Protein 9C7N (pdb70)

Structure (mmCIF, N/CA/C/O backbone):
data_9C7N
#
_entry.id   9C7N
#
_cell.length_a   66.859
_cell.length_b   83.524
_cell.length_c   88.398
_cell.angle_alpha   90.00
_cell.angle_beta   90.00
_cell.angle_gamma   90.00
#
_symmetry.space_group_name_H-M   'P 2 21 21'
#
loop_
_entity.id
_entity.type
_entity.pdbx_description
1 polymer 'Transcription factor GLABRA 3'
2 water water
#
loop_
_atom_site.group_PDB
_atom_site.id
_atom_site.type_symbol
_atom_site.label_atom_id
_atom_site.label_alt_id
_atom_site.label_comp_id
_atom_site.label_asym_id
_atom_site.label_entity_id
_atom_site.label_seq_id
_atom_site.pdbx_PDB_ins_code
_atom_site.Cartn_x
_atom_site.Cartn_y
_atom_site.Cartn_z
_atom_site.occupancy
_atom_site.B_iso_or_equiv
_atom_site.auth_seq_id
_atom_site.auth_comp_id
_atom_site.auth_asym_id
_atom_site.auth_atom_id
_atom_site.pdbx_PDB_model_num
ATOM 1 N N . ASP A 1 6 ? -12.597 -16.240 4.126 1.00 161.53 6 ASP A N 1
ATOM 2 C CA . ASP A 1 6 ? -12.696 -17.278 3.107 1.00 156.41 6 ASP A CA 1
ATOM 3 C C . ASP A 1 6 ? -13.529 -18.458 3.598 1.00 145.66 6 ASP A C 1
ATOM 4 O O . ASP A 1 6 ? -14.516 -18.836 2.967 1.00 142.92 6 ASP A O 1
ATOM 9 N N . ASN A 1 7 ? -13.130 -19.036 4.731 1.00 134.92 7 ASN A N 1
ATOM 10 C CA . ASN A 1 7 ? -13.861 -20.158 5.323 1.00 117.72 7 ASN A CA 1
ATOM 11 C C . ASN A 1 7 ? -14.857 -19.628 6.356 1.00 107.92 7 ASN A C 1
ATOM 12 O O . ASN A 1 7 ? -14.759 -19.860 7.562 1.00 104.44 7 ASN A O 1
ATOM 17 N N . LEU A 1 8 ? -15.836 -18.889 5.838 1.00 93.31 8 LEU A N 1
ATOM 18 C CA . LEU A 1 8 ? -16.928 -18.335 6.627 1.00 71.33 8 LEU A CA 1
ATOM 19 C C . LEU A 1 8 ? -18.176 -18.367 5.758 1.00 76.12 8 LEU A C 1
ATOM 20 O O . LEU A 1 8 ? -18.117 -18.006 4.580 1.00 90.91 8 LEU A O 1
ATOM 25 N N . ARG A 1 9 ? -19.281 -18.849 6.314 1.00 76.46 9 ARG A N 1
ATOM 26 C CA . ARG A 1 9 ? -20.503 -19.003 5.544 1.00 80.02 9 ARG A CA 1
ATOM 27 C C . ARG A 1 9 ? -21.545 -17.980 5.978 1.00 69.56 9 ARG A C 1
ATOM 28 O O . ARG A 1 9 ? -21.539 -17.486 7.110 1.00 70.79 9 ARG A O 1
ATOM 36 N N . ILE A 1 10 ? -22.446 -17.678 5.048 1.00 69.91 10 ILE A N 1
ATOM 37 C CA . ILE A 1 10 ? -23.540 -16.734 5.230 1.00 70.44 10 ILE A CA 1
ATOM 38 C C . ILE A 1 10 ? -24.791 -17.356 4.626 1.00 63.91 10 ILE A C 1
ATOM 39 O O . ILE A 1 10 ? -24.733 -18.007 3.579 1.00 68.72 10 ILE A O 1
ATOM 44 N N . GLY A 1 11 ? -25.924 -17.160 5.284 1.00 62.39 11 GLY A N 1
ATOM 45 C CA . GLY A 1 11 ? -27.178 -17.673 4.767 1.00 59.85 11 GLY A CA 1
ATOM 46 C C . GLY A 1 11 ? -28.285 -16.647 4.867 1.00 68.26 11 GLY A C 1
ATOM 47 O O . GLY A 1 11 ? -28.256 -15.740 5.700 1.00 69.21 11 GLY A O 1
ATOM 48 N N . SER A 1 12 ? -29.266 -16.805 3.984 1.00 65.44 12 SER A N 1
ATOM 49 C CA . SER A 1 12 ? -30.444 -15.958 3.890 1.00 60.16 12 SER A CA 1
ATOM 50 C C . SER A 1 12 ? -31.680 -16.838 3.783 1.00 61.37 12 SER A C 1
ATOM 51 O O . SER A 1 12 ? -31.671 -17.843 3.065 1.00 76.46 12 SER A O 1
ATOM 54 N N . PHE A 1 13 ? -32.743 -16.468 4.493 1.00 37.59 13 PHE A N 1
ATOM 55 C CA . PHE A 1 13 ? -34.000 -17.185 4.318 1.00 51.76 13 PHE A CA 1
ATOM 56 C C . PHE A 1 13 ? -35.122 -16.187 4.067 1.00 66.82 13 PHE A C 1
ATOM 57 O O . PHE A 1 13 ? -35.596 -16.060 2.935 1.00 95.80 13 PHE A O 1
ATOM 65 N N . GLY A 1 14 ? -35.549 -15.465 5.094 1.00 31.75 14 GLY A N 1
ATOM 66 C CA . GLY A 1 14 ? -36.587 -14.474 4.893 1.00 39.85 14 GLY A CA 1
ATOM 67 C C . GLY A 1 14 ? -35.942 -13.114 4.751 1.00 55.98 14 GLY A C 1
ATOM 68 O O . GLY A 1 14 ? -35.136 -12.891 3.842 1.00 64.08 14 GLY A O 1
ATOM 69 N N . ASN A 1 15 ? -36.299 -12.195 5.638 1.00 48.53 15 ASN A N 1
ATOM 70 C CA . ASN A 1 15 ? -35.675 -10.884 5.697 1.00 47.08 15 ASN A CA 1
ATOM 71 C C . ASN A 1 15 ? -34.429 -10.908 6.569 1.00 58.09 15 ASN A C 1
ATOM 72 O O . ASN A 1 15 ? -33.873 -9.849 6.878 1.00 58.90 15 ASN A O 1
ATOM 77 N N . GLU A 1 16 ? -33.983 -12.099 6.961 1.00 69.52 16 GLU A N 1
ATOM 78 C CA . GLU A 1 16 ? -32.917 -12.299 7.927 1.00 64.28 16 GLU A CA 1
ATOM 79 C C . GLU A 1 16 ? -31.680 -12.890 7.263 1.00 60.75 16 GLU A C 1
ATOM 80 O O . GLU A 1 16 ? -31.771 -13.632 6.280 1.00 70.43 16 GLU A O 1
ATOM 86 N N . VAL A 1 17 ? -30.521 -12.547 7.819 1.00 51.35 17 VAL A N 1
ATOM 87 C CA . VAL A 1 17 ? -29.227 -13.031 7.356 1.00 46.01 17 VAL A CA 1
ATOM 88 C C . VAL A 1 17 ? -28.493 -13.633 8.545 1.00 49.15 17 VAL A C 1
ATOM 89 O O . VAL A 1 17 ? -28.538 -13.088 9.654 1.00 60.16 17 VAL A O 1
ATOM 93 N N . VAL A 1 18 ? -27.821 -14.761 8.319 1.00 33.63 18 VAL A N 1
ATOM 94 C CA . VAL A 1 18 ? -27.072 -15.459 9.357 1.00 38.52 18 VAL A CA 1
ATOM 95 C C . VAL A 1 18 ? -25.614 -15.540 8.924 1.00 36.00 18 VAL A C 1
ATOM 96 O O . VAL A 1 18 ? -25.314 -15.965 7.802 1.00 47.19 18 VAL A O 1
ATOM 100 N N . ILE A 1 19 ? -24.715 -15.109 9.805 1.00 33.82 19 ILE A N 1
ATOM 101 C CA . ILE A 1 19 ? -23.281 -15.095 9.546 1.00 46.54 19 ILE A CA 1
ATOM 102 C C . ILE A 1 19 ? -22.595 -15.948 10.603 1.00 47.12 19 ILE A C 1
ATOM 103 O O . ILE A 1 19 ? -22.787 -15.727 11.804 1.00 52.06 19 ILE A O 1
ATOM 108 N N . GLU A 1 20 ? -21.801 -16.919 10.157 1.00 48.13 20 GLU A N 1
ATOM 109 C CA . GLU A 1 20 ? -20.998 -17.753 11.043 1.00 49.97 20 GLU A CA 1
ATOM 110 C C . GLU A 1 20 ? -19.545 -17.655 10.607 1.00 50.34 20 GLU A C 1
ATOM 111 O O . GLU A 1 20 ? -19.211 -18.000 9.468 1.00 49.90 20 GLU A O 1
ATOM 117 N N . LEU A 1 21 ? -18.687 -17.173 11.504 1.00 50.13 21 LEU A N 1
ATOM 118 C CA . LEU A 1 21 ? -17.288 -16.944 11.180 1.00 58.17 21 LEU A CA 1
ATOM 119 C C . LEU A 1 21 ? -16.413 -17.262 12.383 1.00 69.64 21 LEU A C 1
ATOM 120 O O . LEU A 1 21 ? -16.818 -17.082 13.534 1.00 67.73 21 LEU A O 1
ATOM 125 N N . ARG A 1 22 ? -15.207 -17.746 12.096 1.00 71.37 22 ARG A N 1
ATOM 126 C CA . ARG A 1 22 ? -14.164 -17.932 13.098 1.00 64.31 22 ARG A CA 1
ATOM 127 C C . ARG A 1 22 ? -12.934 -17.186 12.607 1.00 59.75 22 ARG A C 1
ATOM 128 O O . ARG A 1 22 ? -12.452 -17.446 11.500 1.00 56.29 22 ARG A O 1
ATOM 136 N N . CYS A 1 23 ? -12.431 -16.260 13.420 1.00 54.14 23 CYS A N 1
ATOM 137 C CA . CYS A 1 23 ? -11.339 -15.396 13.001 1.00 51.02 23 CYS A CA 1
ATOM 138 C C . CYS A 1 23 ? -10.339 -15.246 14.137 1.00 60.47 23 CYS A C 1
ATOM 139 O O . CYS A 1 23 ? -10.616 -15.579 15.292 1.00 68.64 23 CYS A O 1
ATOM 142 N N . ALA A 1 24 ? -9.159 -14.737 13.790 1.00 69.47 24 ALA A N 1
ATOM 143 C CA . ALA A 1 24 ? -8.133 -14.477 14.788 1.00 75.70 24 ALA A CA 1
ATOM 144 C C . ALA A 1 24 ? -8.569 -13.346 15.706 1.00 83.04 24 ALA A C 1
ATOM 145 O O . ALA A 1 24 ? -9.100 -12.326 15.256 1.00 72.58 24 ALA A O 1
ATOM 147 N N . TRP A 1 25 ? -8.341 -13.528 17.003 1.00 73.08 25 TRP A N 1
ATOM 148 C CA . TRP A 1 25 ? -8.774 -12.533 17.970 1.00 66.72 25 TRP A CA 1
ATOM 149 C C . TRP A 1 25 ? -7.780 -11.387 18.036 1.00 77.51 25 TRP A C 1
ATOM 150 O O . TRP A 1 25 ? -6.572 -11.598 18.185 1.00 74.22 25 TRP A O 1
ATOM 161 N N . ARG A 1 26 ? -8.300 -10.174 17.930 1.00 81.31 26 ARG A N 1
ATOM 162 C CA . ARG A 1 26 ? -7.537 -8.970 18.191 1.00 75.31 26 ARG A CA 1
ATOM 163 C C . ARG A 1 26 ? -8.434 -8.034 18.984 1.00 68.59 26 ARG A C 1
ATOM 164 O O . ARG A 1 26 ? -9.663 -8.136 18.931 1.00 73.73 26 ARG A O 1
ATOM 172 N N . GLU A 1 27 ? -7.806 -7.116 19.710 1.00 69.63 27 GLU A N 1
ATOM 173 C CA . GLU A 1 27 ? -8.529 -6.212 20.594 1.00 70.48 27 GLU A CA 1
ATOM 174 C C . GLU A 1 27 ? -9.508 -5.364 19.795 1.00 77.19 27 GLU A C 1
ATOM 175 O O . GLU A 1 27 ? -9.100 -4.608 18.908 1.00 92.20 27 GLU A O 1
ATOM 181 N N . GLY A 1 28 ? -10.794 -5.448 20.140 1.00 67.21 28 GLY A N 1
ATOM 182 C CA . GLY A 1 28 ? -11.813 -4.663 19.474 1.00 60.88 28 GLY A CA 1
ATOM 183 C C . GLY A 1 28 ? -12.356 -5.242 18.184 1.00 76.87 28 GLY A C 1
ATOM 184 O O . GLY A 1 28 ? -13.147 -4.567 17.511 1.00 79.61 28 GLY A O 1
ATOM 185 N N . VAL A 1 29 ? -11.955 -6.459 17.806 1.00 80.50 29 VAL A N 1
ATOM 186 C CA . VAL A 1 29 ? -12.378 -7.007 16.518 1.00 61.49 29 VAL A CA 1
ATOM 187 C C . VAL A 1 29 ? -13.871 -7.313 16.513 1.00 47.72 29 VAL A C 1
ATOM 188 O O . VAL A 1 29 ? -14.534 -7.172 15.477 1.00 42.55 29 VAL A O 1
ATOM 192 N N . LEU A 1 30 ? -14.428 -7.727 17.653 1.00 49.30 30 LEU A N 1
ATOM 193 C CA . LEU A 1 30 ? -15.840 -8.095 17.702 1.00 46.44 30 LEU A CA 1
ATOM 194 C C . LEU A 1 30 ? -16.729 -6.891 17.418 1.00 41.99 30 LEU A C 1
ATOM 195 O O . LEU A 1 30 ? -17.677 -6.975 16.628 1.00 45.11 30 LEU A O 1
ATOM 200 N N . LEU A 1 31 ? -16.437 -5.758 18.062 1.00 37.93 31 LEU A N 1
ATOM 201 C CA . LEU A 1 31 ? -17.213 -4.548 17.815 1.00 54.84 31 LEU A CA 1
ATOM 202 C C . LEU A 1 31 ? -17.071 -4.086 16.372 1.00 60.66 31 LEU A C 1
ATOM 203 O O . LEU A 1 31 ? -18.031 -3.580 15.777 1.00 66.34 31 LEU A O 1
ATOM 208 N N . GLU A 1 32 ? -15.882 -4.252 15.789 1.00 66.09 32 GLU A N 1
ATOM 209 C CA . GLU A 1 32 ? -15.703 -3.868 14.394 1.00 79.13 32 GLU A CA 1
ATOM 210 C C . GLU A 1 32 ? -16.519 -4.753 13.462 1.00 72.07 32 GLU A C 1
ATOM 211 O O . GLU A 1 32 ? -17.162 -4.249 12.538 1.00 65.73 32 GLU A O 1
ATOM 217 N N . ILE A 1 33 ? -16.556 -6.064 13.723 1.00 64.89 33 ILE A N 1
ATOM 218 C CA . ILE A 1 33 ? -17.315 -6.973 12.865 1.00 50.61 33 ILE A CA 1
ATOM 219 C C . ILE A 1 33 ? -18.792 -6.603 12.860 1.00 44.19 33 ILE A C 1
ATOM 220 O O . ILE A 1 33 ? -19.435 -6.554 11.804 1.00 45.90 33 ILE A O 1
ATOM 225 N N . MET A 1 34 ? -19.354 -6.334 14.038 1.00 36.21 34 MET A N 1
ATOM 226 C CA . MET A 1 34 ? -20.757 -5.943 14.090 1.00 48.04 34 MET A CA 1
ATOM 227 C C . MET A 1 34 ? -20.971 -4.572 13.461 1.00 48.34 34 MET A C 1
ATOM 228 O O . MET A 1 34 ? -22.043 -4.308 12.905 1.00 49.23 34 MET A O 1
ATOM 233 N N . ASP A 1 35 ? -19.971 -3.690 13.544 1.00 54.82 35 ASP A N 1
ATOM 234 C CA . ASP A 1 35 ? -20.085 -2.386 12.898 1.00 41.10 35 ASP A CA 1
ATOM 235 C C . ASP A 1 35 ? -20.143 -2.529 11.380 1.00 45.15 35 ASP A C 1
ATOM 236 O O . ASP A 1 35 ? -20.896 -1.809 10.715 1.00 52.58 35 ASP A O 1
ATOM 241 N N . VAL A 1 36 ? -19.353 -3.446 10.809 1.00 50.40 36 VAL A N 1
ATOM 242 C CA . VAL A 1 36 ? -19.456 -3.710 9.374 1.00 50.17 36 VAL A CA 1
ATOM 243 C C . VAL A 1 36 ? -20.823 -4.287 9.035 1.00 42.02 36 VAL A C 1
ATOM 244 O O . VAL A 1 36 ? -21.405 -3.967 7.992 1.00 39.27 36 VAL A O 1
ATOM 248 N N . ILE A 1 37 ? -21.350 -5.160 9.898 1.00 51.48 37 ILE A N 1
ATOM 249 C CA . ILE A 1 37 ? -22.687 -5.702 9.672 1.00 50.94 37 ILE A CA 1
ATOM 250 C C . ILE A 1 37 ? -23.717 -4.579 9.648 1.00 57.19 37 ILE A C 1
ATOM 251 O O . ILE A 1 37 ? -24.620 -4.562 8.804 1.00 52.28 37 ILE A O 1
ATOM 256 N N . SER A 1 38 ? -23.587 -3.613 10.562 1.00 59.50 38 SER A N 1
ATOM 257 C CA . SER A 1 38 ? -24.485 -2.462 10.548 1.00 53.83 38 SER A CA 1
ATOM 258 C C . SER A 1 38 ? -24.249 -1.584 9.325 1.00 51.35 38 SER A C 1
ATOM 259 O O . SER A 1 38 ? -25.201 -1.034 8.758 1.00 38.85 38 SER A O 1
ATOM 262 N N . ASP A 1 39 ? -22.990 -1.437 8.903 1.00 45.23 39 ASP A N 1
ATOM 263 C CA . ASP A 1 39 ? -22.698 -0.662 7.702 1.00 51.95 39 ASP A CA 1
ATOM 264 C C . ASP A 1 39 ? -23.290 -1.300 6.454 1.00 59.71 39 ASP A C 1
ATOM 265 O O . ASP A 1 39 ? -23.453 -0.617 5.437 1.00 60.94 39 ASP A O 1
ATOM 270 N N . LEU A 1 40 ? -23.612 -2.591 6.511 1.00 72.63 40 LEU A N 1
ATOM 271 C CA . LEU A 1 40 ? -24.241 -3.311 5.416 1.00 63.04 40 LEU A CA 1
ATOM 272 C C . LEU A 1 40 ? -25.761 -3.276 5.492 1.00 62.40 40 LEU A C 1
ATOM 273 O O . LEU A 1 40 ? -26.424 -4.118 4.874 1.00 70.19 40 LEU A O 1
ATOM 278 N N . HIS A 1 41 ? -26.319 -2.328 6.248 1.00 43.17 41 HIS A N 1
ATOM 279 C CA . HIS A 1 41 ? -27.765 -2.176 6.412 1.00 44.84 41 HIS A CA 1
ATOM 280 C C . HIS A 1 41 ? -28.388 -3.434 7.013 1.00 50.72 41 HIS A C 1
ATOM 281 O O . HIS A 1 41 ? -29.456 -3.885 6.594 1.00 54.52 41 HIS A O 1
ATOM 288 N N . LEU A 1 42 ? -27.710 -4.006 8.006 1.00 57.20 42 LEU A N 1
ATOM 289 C CA . LEU A 1 42 ? -28.175 -5.188 8.717 1.00 55.73 42 LEU A CA 1
ATOM 290 C C . LEU A 1 42 ? -28.251 -4.878 10.205 1.00 56.41 42 LEU A C 1
ATOM 291 O O . LEU A 1 42 ? -27.286 -4.371 10.787 1.00 50.40 42 LEU A O 1
ATOM 296 N N . ASP A 1 43 ? -29.397 -5.173 10.815 1.00 54.24 43 ASP A N 1
ATOM 297 C CA . ASP A 1 43 ? -29.615 -4.949 12.241 1.00 48.83 43 ASP A CA 1
ATOM 298 C C . ASP A 1 43 ? -29.452 -6.277 12.973 1.00 48.41 43 ASP A C 1
ATOM 299 O O . ASP A 1 43 ? -30.253 -7.198 12.783 1.00 58.79 43 ASP A O 1
ATOM 304 N N . SER A 1 44 ? -28.432 -6.368 13.825 1.00 39.58 44 SER A N 1
ATOM 305 C CA . SER A 1 44 ? -28.128 -7.614 14.520 1.00 47.48 44 SER A CA 1
ATOM 306 C C . SER A 1 44 ? -29.002 -7.740 15.763 1.00 54.45 44 SER A C 1
ATOM 307 O O . SER A 1 44 ? -28.914 -6.912 16.676 1.00 47.83 44 SER A O 1
ATOM 310 N N . HIS A 1 45 ? -29.852 -8.768 15.794 1.00 62.29 45 HIS A N 1
ATOM 311 C CA . HIS A 1 45 ? -30.713 -9.029 16.942 1.00 57.50 45 HIS A CA 1
ATOM 312 C C . HIS A 1 45 ? -30.213 -10.142 17.857 1.00 57.51 45 HIS A C 1
ATOM 313 O O . HIS A 1 45 ? -30.495 -10.103 19.059 1.00 60.37 45 HIS A O 1
ATOM 320 N N . SER A 1 46 ? -29.482 -11.129 17.338 1.00 62.05 46 SER A N 1
ATOM 321 C CA . SER A 1 46 ? -29.079 -12.276 18.145 1.00 50.92 46 SER A CA 1
ATOM 322 C C . SER A 1 46 ? -27.652 -12.675 17.805 1.00 43.16 46 SER A C 1
ATOM 323 O O . SER A 1 46 ? -27.315 -12.860 16.631 1.00 45.11 46 SER A O 1
ATOM 326 N N . VAL A 1 47 ? -26.825 -12.816 18.841 1.00 36.72 47 VAL A N 1
ATOM 327 C CA . VAL A 1 47 ? -25.404 -13.114 18.703 1.00 40.26 47 VAL A CA 1
ATOM 328 C C . VAL A 1 47 ? -25.026 -14.257 19.636 1.00 46.68 47 VAL A C 1
ATOM 329 O O . VAL A 1 47 ? -25.452 -14.292 20.795 1.00 47.80 47 VAL A O 1
ATOM 333 N N . GLN A 1 48 ? -24.234 -15.199 19.123 1.00 59.20 48 GLN A N 1
ATOM 334 C CA . GLN A 1 48 ? -23.650 -16.273 19.920 1.00 52.90 48 GLN A CA 1
ATOM 335 C C . GLN A 1 48 ? -22.159 -16.309 19.620 1.00 69.44 48 GLN A C 1
ATOM 336 O O . GLN A 1 48 ? -21.765 -16.472 18.461 1.00 82.91 48 GLN A O 1
ATOM 338 N N . SER A 1 49 ? -21.332 -16.155 20.655 1.00 66.60 49 SER A N 1
ATOM 339 C CA . SER A 1 49 ? -19.895 -16.023 20.463 1.00 67.77 49 SER A CA 1
ATOM 340 C C . SER A 1 49 ? -19.128 -16.710 21.585 1.00 73.36 49 SER A C 1
ATOM 341 O O . SER A 1 49 ? -19.611 -16.821 22.715 1.00 70.56 49 SER A O 1
ATOM 344 N N . SER A 1 50 ? -17.924 -17.175 21.254 1.00 74.61 50 SER A N 1
ATOM 345 C CA . SER A 1 50 ? -17.023 -17.774 22.229 1.00 81.31 50 SER A CA 1
ATOM 346 C C . SER A 1 50 ? -15.587 -17.577 21.763 1.00 78.94 50 SER A C 1
ATOM 347 O O . SER A 1 50 ? -15.320 -17.397 20.572 1.00 84.33 50 SER A O 1
ATOM 350 N N . THR A 1 51 ? -14.661 -17.611 22.719 1.00 74.30 51 THR A N 1
ATOM 351 C CA . THR A 1 51 ? -13.239 -17.475 22.440 1.00 76.14 51 THR A CA 1
ATOM 352 C C . THR A 1 51 ? -12.509 -18.758 22.821 1.00 89.86 51 THR A C 1
ATOM 353 O O . THR A 1 51 ? -12.961 -19.523 23.677 1.00 96.65 51 THR A O 1
ATOM 357 N N . GLY A 1 52 ? -11.365 -18.985 22.178 1.00 88.11 52 GLY A N 1
ATOM 358 C CA . GLY A 1 52 ? -10.573 -20.166 22.462 1.00 96.08 52 GLY A CA 1
ATOM 359 C C . GLY A 1 52 ? -9.320 -20.303 21.621 1.00 106.17 52 GLY A C 1
ATOM 360 O O . GLY A 1 52 ? -9.369 -20.138 20.398 1.00 107.36 52 GLY A O 1
ATOM 361 N N . ASP A 1 53 ? -8.190 -20.601 22.268 1.00 103.92 53 ASP A N 1
ATOM 362 C CA . ASP A 1 53 ? -6.882 -20.716 21.621 1.00 96.31 53 ASP A CA 1
ATOM 363 C C . ASP A 1 53 ? -6.497 -19.452 20.860 1.00 93.90 53 ASP A C 1
ATOM 364 O O . ASP A 1 53 ? -5.695 -19.506 19.922 1.00 95.27 53 ASP A O 1
ATOM 369 N N . GLY A 1 54 ? -7.043 -18.309 21.263 1.00 98.68 54 GLY A N 1
ATOM 370 C CA . GLY A 1 54 ? -6.784 -17.047 20.604 1.00 97.02 54 GLY A CA 1
ATOM 371 C C . GLY A 1 54 ? -7.648 -16.798 19.393 1.00 88.79 54 GLY A C 1
ATOM 372 O O . GLY A 1 54 ? -7.339 -15.902 18.600 1.00 81.90 54 GLY A O 1
ATOM 373 N N . LEU A 1 55 ? -8.718 -17.571 19.224 1.00 87.10 55 LEU A N 1
ATOM 374 C CA . LEU A 1 55 ? -9.620 -17.466 18.090 1.00 84.83 55 LEU A CA 1
ATOM 375 C C . LEU A 1 55 ? -10.991 -17.063 18.614 1.00 89.34 55 LEU A C 1
ATOM 376 O O . LEU A 1 55 ? -11.331 -17.342 19.767 1.00 100.41 55 LEU A O 1
ATOM 381 N N . LEU A 1 56 ? -11.783 -16.409 17.771 1.00 86.27 56 LEU A N 1
ATOM 382 C CA . LEU A 1 56 ? -13.125 -15.989 18.154 1.00 71.83 56 LEU A CA 1
ATOM 383 C C . LEU A 1 56 ? -14.131 -16.613 17.197 1.00 60.66 56 LEU A C 1
ATOM 384 O O . LEU A 1 56 ? -14.070 -16.378 15.985 1.00 63.05 56 LEU A O 1
ATOM 389 N N . CYS A 1 57 ? -15.042 -17.413 17.743 1.00 49.09 57 CYS A N 1
ATOM 390 C CA . CYS A 1 57 ? -16.131 -18.014 16.985 1.00 57.67 57 CYS A CA 1
ATOM 391 C C . CYS A 1 57 ? -17.379 -17.166 17.182 1.00 58.67 57 CYS A C 1
ATOM 392 O O . CYS A 1 57 ? -17.766 -16.885 18.321 1.00 48.14 57 CYS A O 1
ATOM 395 N N . LEU A 1 58 ? -18.004 -16.760 16.079 1.00 51.23 58 LEU A N 1
ATOM 396 C CA . LEU A 1 58 ? -19.091 -15.792 16.132 1.00 39.45 58 LEU A CA 1
ATOM 397 C C . LEU A 1 58 ? -20.220 -16.215 15.207 1.00 43.96 58 LEU A C 1
ATOM 398 O O . LEU A 1 58 ? -19.979 -16.601 14.060 1.00 51.93 58 LEU A O 1
ATOM 403 N N . THR A 1 59 ? -21.450 -16.144 15.715 1.00 41.59 59 THR A N 1
ATOM 404 C CA . THR A 1 59 ? -22.653 -16.370 14.923 1.00 44.66 59 THR A CA 1
ATOM 405 C C . THR A 1 59 ? -23.593 -15.194 15.136 1.00 43.23 59 THR A C 1
ATOM 406 O O . THR A 1 59 ? -23.968 -14.897 16.276 1.00 49.98 59 THR A O 1
ATOM 410 N N . VAL A 1 60 ? -23.969 -14.525 14.049 1.00 36.23 60 VAL A N 1
ATOM 411 C CA . VAL A 1 60 ? -24.815 -13.338 14.109 1.00 41.17 60 VAL A CA 1
ATOM 412 C C . VAL A 1 60 ? -26.061 -13.579 13.271 1.00 38.81 60 VAL A C 1
ATOM 413 O O . VAL A 1 60 ? -25.964 -13.912 12.084 1.00 32.08 60 VAL A O 1
ATOM 417 N N . ASN A 1 61 ? -27.225 -13.402 13.888 1.00 36.80 61 ASN A N 1
ATOM 418 C CA . ASN A 1 61 ? -28.510 -13.434 13.198 1.00 33.47 61 ASN A CA 1
ATOM 419 C C . ASN A 1 61 ? -29.031 -12.005 13.138 1.00 40.41 61 ASN A C 1
ATOM 420 O O . ASN A 1 61 ? -29.328 -11.401 14.174 1.00 58.39 61 ASN A O 1
ATOM 425 N N . CYS A 1 62 ? -29.132 -11.468 11.927 1.00 44.31 62 CYS A N 1
ATOM 426 C CA . CYS A 1 62 ? -29.500 -10.079 11.719 1.00 42.93 62 CYS A CA 1
ATOM 427 C C . CYS A 1 62 ? -30.594 -10.001 10.665 1.00 56.69 62 CYS A C 1
ATOM 428 O O . CYS A 1 62 ? -30.782 -10.922 9.868 1.00 54.92 62 CYS A O 1
ATOM 431 N N . LYS A 1 63 ? -31.317 -8.884 10.670 1.00 69.06 63 LYS A N 1
ATOM 432 C CA . LYS A 1 63 ? -32.362 -8.626 9.694 1.00 52.00 63 LYS A CA 1
ATOM 433 C C . LYS A 1 63 ? -32.087 -7.304 8.993 1.00 45.72 63 LYS A C 1
ATOM 434 O O . LYS A 1 63 ? -31.423 -6.417 9.537 1.00 47.89 63 LYS A O 1
ATOM 440 N N . HIS A 1 64 ? -32.601 -7.191 7.774 1.00 50.60 64 HIS A N 1
ATOM 441 C CA . HIS A 1 64 ? -32.411 -5.992 6.974 1.00 45.22 64 HIS A CA 1
ATOM 442 C C . HIS A 1 64 ? -33.168 -4.812 7.567 1.00 56.66 64 HIS A C 1
ATOM 443 O O . HIS A 1 64 ? -34.313 -4.942 8.008 1.00 58.90 64 HIS A O 1
ATOM 450 N N . LYS A 1 65 ? -32.516 -3.651 7.575 1.00 54.51 65 LYS A N 1
ATOM 451 C CA . LYS A 1 65 ? -33.143 -2.435 8.072 1.00 52.65 65 LYS A CA 1
ATOM 452 C C . LYS A 1 65 ? -34.162 -1.876 7.089 1.00 56.90 65 LYS A C 1
ATOM 453 O O . LYS A 1 65 ? -34.878 -0.927 7.430 1.00 81.31 65 LYS A O 1
ATOM 459 N N . GLY A 1 66 ? -34.246 -2.446 5.890 1.00 41.07 66 GLY A N 1
ATOM 460 C CA . GLY A 1 66 ? -35.180 -2.003 4.876 1.00 58.89 66 GLY A CA 1
ATOM 461 C C . GLY A 1 66 ? -35.347 -3.047 3.792 1.00 61.39 66 GLY A C 1
ATOM 462 O O . GLY A 1 66 ? -35.914 -4.115 4.040 1.00 66.89 66 GLY A O 1
ATOM 463 N N . SER A 1 67 ? -34.858 -2.761 2.591 1.00 65.75 67 SER A N 1
ATOM 464 C CA . SER A 1 67 ? -34.976 -3.707 1.494 1.00 69.36 67 SER A CA 1
ATOM 465 C C . SER A 1 67 ? -33.849 -4.735 1.556 1.00 73.77 67 SER A C 1
ATOM 466 O O . SER A 1 67 ? -32.889 -4.603 2.321 1.00 73.31 67 SER A O 1
ATOM 469 N N . LYS A 1 68 ? -33.969 -5.771 0.724 1.00 79.07 68 LYS A N 1
ATOM 470 C CA . LYS A 1 68 ? -32.966 -6.830 0.676 1.00 70.24 68 LYS A CA 1
ATOM 471 C C . LYS A 1 68 ? -31.709 -6.384 -0.063 1.00 71.94 68 LYS A C 1
ATOM 472 O O . LYS A 1 68 ? -31.008 -7.203 -0.663 1.00 66.83 68 LYS A O 1
ATOM 478 N N . ILE A 1 69 ? -31.421 -5.089 -0.021 1.00 98.14 69 ILE A N 1
ATOM 479 C CA . ILE A 1 69 ? -30.289 -4.517 -0.740 1.00 102.19 69 ILE A CA 1
ATOM 480 C C . ILE A 1 69 ? -29.015 -4.821 0.038 1.00 94.13 69 ILE A C 1
ATOM 481 O O . ILE A 1 69 ? -28.973 -4.666 1.266 1.00 104.36 69 ILE A O 1
ATOM 486 N N . ALA A 1 70 ? -28.018 -5.365 -0.663 1.00 83.39 70 ALA A N 1
ATOM 487 C CA . ALA A 1 70 ? -26.676 -5.596 -0.135 1.00 91.56 70 ALA A CA 1
ATOM 488 C C . ALA A 1 70 ? -26.646 -6.775 0.827 1.00 69.17 70 ALA A C 1
ATOM 489 O O . ALA A 1 70 ? -26.238 -6.637 1.984 1.00 47.65 70 ALA A O 1
ATOM 491 N N . THR A 1 71 ? -27.097 -7.934 0.359 1.00 64.80 71 THR A N 1
ATOM 492 C CA . THR 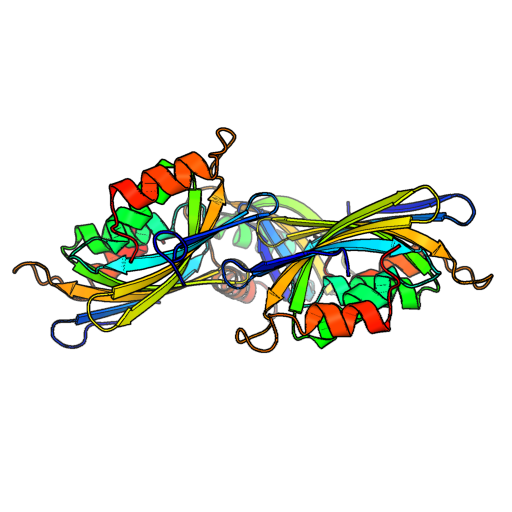A 1 71 ? -27.147 -9.141 1.174 1.00 79.48 71 THR A CA 1
ATOM 493 C C . THR A 1 71 ? -26.522 -10.396 0.557 1.00 102.65 71 THR A C 1
ATOM 494 O O . THR A 1 71 ? -26.928 -11.499 0.946 1.00 123.69 71 THR A O 1
ATOM 496 N N . PRO A 1 72 ? -25.559 -10.327 -0.407 1.00 81.94 72 PRO A N 1
ATOM 497 C CA . PRO A 1 72 ? -25.101 -11.597 -0.991 1.00 79.84 72 PRO A CA 1
ATOM 498 C C . PRO A 1 72 ? -23.716 -12.025 -0.529 1.00 80.55 72 PRO A C 1
ATOM 499 O O . PRO A 1 72 ? -23.570 -12.764 0.451 1.00 73.04 72 PRO A O 1
ATOM 503 N N . GLY A 1 73 ? -22.695 -11.541 -1.237 1.00 91.31 73 GLY A N 1
ATOM 504 C CA . GLY A 1 73 ? -21.303 -11.821 -0.954 1.00 81.41 73 GLY A CA 1
ATOM 505 C C . GLY A 1 73 ? -20.556 -10.565 -0.569 1.00 85.37 73 GLY A C 1
ATOM 506 O O . GLY A 1 73 ? -19.365 -10.610 -0.254 1.00 86.89 73 GLY A O 1
ATOM 507 N N . MET A 1 74 ? -21.262 -9.432 -0.597 1.00 76.71 74 MET A N 1
ATOM 508 C CA . MET A 1 74 ? -20.683 -8.174 -0.144 1.00 76.79 74 MET A CA 1
ATOM 509 C C . MET A 1 74 ? -20.304 -8.253 1.325 1.00 68.69 74 MET A C 1
ATOM 510 O O . MET A 1 74 ? -19.380 -7.562 1.769 1.00 77.93 74 MET A O 1
ATOM 515 N N . ILE A 1 75 ? -21.010 -9.083 2.092 1.00 55.82 75 ILE A N 1
ATOM 516 C CA . ILE A 1 75 ? -20.685 -9.259 3.502 1.00 54.89 75 ILE A CA 1
ATOM 517 C C . ILE A 1 75 ? -19.297 -9.868 3.652 1.00 62.14 75 ILE A C 1
ATOM 518 O O . ILE A 1 75 ? -18.513 -9.458 4.516 1.00 63.64 75 ILE A O 1
ATOM 523 N N . LYS A 1 76 ? -18.966 -10.848 2.806 1.00 61.24 76 LYS A N 1
ATOM 524 C CA . LYS A 1 76 ? -17.659 -11.494 2.882 1.00 70.65 76 LYS A CA 1
ATOM 525 C C . LYS A 1 76 ? -16.524 -10.497 2.675 1.00 79.48 76 LYS A C 1
ATOM 526 O O . LYS A 1 76 ? -15.593 -10.424 3.484 1.00 85.08 76 LYS A O 1
ATOM 532 N N . GLU A 1 77 ? -16.590 -9.711 1.596 1.00 87.54 77 GLU A N 1
ATOM 533 C CA . GLU A 1 77 ? -15.528 -8.745 1.323 1.00 88.44 77 GLU A CA 1
ATOM 534 C C . GLU A 1 77 ? -15.444 -7.696 2.423 1.00 79.55 77 GLU A C 1
ATOM 535 O O . GLU A 1 77 ? -14.347 -7.295 2.830 1.00 87.46 77 GLU A O 1
ATOM 541 N N . ALA A 1 78 ? -16.596 -7.227 2.903 1.00 69.47 78 ALA A N 1
ATOM 542 C CA . ALA A 1 78 ? -16.606 -6.247 3.982 1.00 73.16 78 ALA A CA 1
ATOM 543 C C . ALA A 1 78 ? -16.056 -6.834 5.278 1.00 76.15 78 ALA A C 1
ATOM 544 O O . ALA A 1 78 ? -15.322 -6.158 6.009 1.00 83.35 78 ALA A O 1
ATOM 546 N N . LEU A 1 79 ? -16.396 -8.092 5.581 1.00 65.14 79 LEU A N 1
ATOM 547 C CA . LEU A 1 79 ? -15.901 -8.714 6.807 1.00 52.51 79 LEU A CA 1
ATOM 548 C C . LEU A 1 79 ? -14.408 -9.014 6.725 1.00 68.98 79 LEU A C 1
ATOM 549 O O . LEU A 1 79 ? -13.682 -8.840 7.711 1.00 74.05 79 LEU A O 1
ATOM 554 N N . GLN A 1 80 ? -13.932 -9.474 5.566 1.00 75.71 80 GLN A N 1
ATOM 555 C CA . GLN A 1 80 ? -12.512 -9.775 5.417 1.00 74.21 80 GLN A CA 1
ATOM 556 C C . GLN A 1 80 ? -11.638 -8.531 5.521 1.00 79.59 80 GLN A C 1
ATOM 557 O O . GLN A 1 80 ? -10.439 -8.655 5.792 1.00 91.14 80 GLN A O 1
ATOM 563 N N . ARG A 1 81 ? -12.203 -7.340 5.304 1.00 73.43 81 ARG A N 1
ATOM 564 C CA . ARG A 1 81 ? -11.412 -6.121 5.427 1.00 78.48 81 ARG A CA 1
ATOM 565 C C . ARG A 1 81 ? -10.950 -5.888 6.861 1.00 76.59 81 ARG A C 1
ATOM 566 O O . ARG A 1 81 ? -9.890 -5.290 7.076 1.00 69.09 81 ARG A O 1
ATOM 574 N N . VAL A 1 82 ? -11.721 -6.344 7.846 1.00 72.69 82 VAL A N 1
ATOM 575 C CA . VAL A 1 82 ? -11.425 -6.070 9.248 1.00 68.70 82 VAL A CA 1
ATOM 576 C C . VAL A 1 82 ? -11.114 -7.319 10.059 1.00 76.11 82 VAL A C 1
ATOM 577 O O . VAL A 1 82 ? -10.612 -7.191 11.186 1.00 76.92 82 VAL A O 1
ATOM 581 N N . ALA A 1 83 ? -11.386 -8.518 9.546 1.00 74.25 83 ALA A N 1
ATOM 582 C CA . ALA A 1 83 ? -11.177 -9.742 10.307 1.00 64.41 83 ALA A CA 1
ATOM 583 C C . ALA A 1 83 ? -10.393 -10.757 9.489 1.00 63.58 83 ALA A C 1
ATOM 584 O O . ALA A 1 83 ? -10.617 -10.905 8.284 1.00 67.25 83 ALA A O 1
ATOM 586 N N . TRP A 1 84 ? -9.480 -11.458 10.158 1.00 64.27 84 TRP A N 1
ATOM 587 C CA . TRP A 1 84 ? -8.677 -12.514 9.543 1.00 73.05 84 TRP A CA 1
ATOM 588 C C . TRP A 1 84 ? -9.295 -13.856 9.912 1.00 69.22 84 TRP A C 1
ATOM 589 O O . TRP A 1 84 ? -9.076 -14.369 11.012 1.00 74.55 84 TRP A O 1
ATOM 600 N N . ILE A 1 85 ? -10.073 -14.422 8.990 1.00 63.29 85 ILE A N 1
ATOM 601 C CA . ILE A 1 85 ? -10.603 -15.769 9.163 1.00 75.27 85 ILE A CA 1
ATOM 602 C C . ILE A 1 85 ? -9.413 -16.708 9.306 1.00 93.09 85 ILE A C 1
ATOM 603 O O . ILE A 1 85 ? -8.718 -16.997 8.325 1.00 73.26 85 ILE A O 1
ATOM 608 N N . CYS A 1 86 ? -9.171 -17.163 10.537 1.00 122.45 86 CYS A N 1
ATOM 609 C CA . CYS A 1 86 ? -7.985 -17.931 10.941 1.00 142.97 86 CYS A CA 1
ATOM 610 C C . CYS A 1 86 ? -7.328 -18.767 9.846 1.00 162.92 86 CYS A C 1
ATOM 611 O O . CYS A 1 86 ? -7.877 -19.777 9.409 1.00 172.14 86 CYS A O 1
ATOM 614 N N . THR B 1 2 ? -33.727 -21.116 -9.693 1.00 159.26 2 THR B N 1
ATOM 615 C CA . THR B 1 2 ? -32.546 -21.743 -9.113 1.00 156.25 2 THR B CA 1
ATOM 616 C C . THR B 1 2 ? -32.630 -23.262 -9.217 1.00 152.50 2 THR B C 1
ATOM 617 O O . THR B 1 2 ? -31.752 -23.904 -9.792 1.00 145.67 2 THR B O 1
ATOM 621 N N . GLY B 1 3 ? -33.686 -23.826 -8.661 1.00 153.63 3 GLY B N 1
ATOM 622 C CA . GLY B 1 3 ? -33.875 -25.263 -8.669 1.00 150.34 3 GLY B CA 1
ATOM 623 C C . GLY B 1 3 ? -35.322 -25.639 -8.438 1.00 142.16 3 GLY B C 1
ATOM 624 O O . GLY B 1 3 ? -36.236 -24.879 -8.746 1.00 143.06 3 GLY B O 1
ATOM 625 N N . LEU B 1 4 ? -35.519 -26.838 -7.884 1.00 131.96 4 LEU B N 1
ATOM 626 C CA . LEU B 1 4 ? -36.854 -27.371 -7.645 1.00 111.21 4 LEU B CA 1
ATOM 627 C C . LEU B 1 4 ? -37.398 -26.901 -6.303 1.00 99.87 4 LEU B C 1
ATOM 628 O O . LEU B 1 4 ? -37.988 -25.819 -6.209 1.00 86.71 4 LEU B O 1
ATOM 630 N N . THR B 1 5 ? -37.208 -27.710 -5.258 1.00 104.69 5 THR B N 1
ATOM 631 C CA . THR B 1 5 ? -37.614 -27.308 -3.917 1.00 100.19 5 THR B CA 1
ATOM 632 C C . THR B 1 5 ? -36.736 -26.198 -3.355 1.00 102.82 5 THR B C 1
ATOM 633 O O . THR B 1 5 ? -37.025 -25.692 -2.266 1.00 116.25 5 THR B O 1
ATOM 637 N N . ASP B 1 6 ? -35.681 -25.805 -4.076 1.00 93.87 6 ASP B N 1
ATOM 638 C CA . ASP B 1 6 ? -34.831 -24.695 -3.667 1.00 95.86 6 ASP B CA 1
ATOM 639 C C . ASP B 1 6 ? -35.557 -23.357 -3.692 1.00 99.95 6 ASP B C 1
ATOM 640 O O . ASP B 1 6 ? -34.985 -22.355 -3.251 1.00 103.43 6 ASP B O 1
ATOM 645 N N . ASN B 1 7 ? -36.788 -23.314 -4.205 1.00 92.74 7 ASN B N 1
ATOM 646 C CA . ASN B 1 7 ? -37.649 -22.149 -4.064 1.00 60.66 7 ASN B CA 1
ATOM 647 C C . ASN B 1 7 ? -38.366 -22.114 -2.724 1.00 53.66 7 ASN B C 1
ATOM 648 O O . ASN B 1 7 ? -39.336 -21.363 -2.568 1.00 70.26 7 ASN B O 1
ATOM 653 N N . LEU B 1 8 ? -37.924 -22.920 -1.760 1.00 51.54 8 LEU B N 1
ATOM 654 C CA . LEU B 1 8 ? -38.413 -22.841 -0.391 1.00 50.64 8 LEU B CA 1
ATOM 655 C C . LEU B 1 8 ? -37.221 -22.834 0.551 1.00 41.96 8 LEU B C 1
ATOM 656 O O . LEU B 1 8 ? -36.408 -23.763 0.532 1.00 50.90 8 LEU B O 1
ATOM 661 N N . ARG B 1 9 ? -37.111 -21.784 1.360 1.00 48.24 9 ARG B N 1
ATOM 662 C CA . ARG B 1 9 ? -36.031 -21.659 2.322 1.00 48.63 9 ARG B CA 1
ATOM 663 C C . ARG B 1 9 ? -36.631 -21.646 3.721 1.00 58.15 9 ARG B C 1
ATOM 664 O O . ARG B 1 9 ? -37.757 -21.177 3.924 1.00 66.75 9 ARG B O 1
ATOM 672 N N . ILE B 1 10 ? -35.872 -22.151 4.688 1.00 59.32 10 ILE B N 1
ATOM 673 C CA . ILE B 1 10 ? -36.300 -22.176 6.082 1.00 42.60 10 ILE B CA 1
ATOM 674 C C . ILE B 1 10 ? -35.106 -21.844 6.966 1.00 32.80 10 ILE B C 1
ATOM 675 O O . ILE B 1 10 ? -33.995 -22.329 6.729 1.00 51.56 10 ILE B O 1
ATOM 680 N N . GLY B 1 11 ? -35.331 -21.026 7.983 1.00 32.07 11 GLY B N 1
ATOM 681 C CA . GLY B 1 11 ? -34.290 -20.732 8.950 1.00 31.86 11 GLY B CA 1
ATOM 682 C C . GLY B 1 11 ? -34.869 -20.695 10.346 1.00 38.94 11 GLY B C 1
ATOM 683 O O . GLY B 1 11 ? -36.051 -20.404 10.543 1.00 34.39 11 GLY B O 1
ATOM 684 N N . SER B 1 12 ? -34.019 -20.998 11.323 1.00 46.07 12 SER B N 1
ATOM 685 C CA . SER B 1 12 ? -34.427 -20.962 12.719 1.00 48.27 12 SER B CA 1
ATOM 686 C C . SER B 1 12 ? -33.369 -20.257 13.551 1.00 41.13 12 SER B C 1
ATOM 687 O O . SER B 1 12 ? -32.177 -20.552 13.421 1.00 48.84 12 SER B O 1
ATOM 690 N N . PHE B 1 13 ? -33.801 -19.326 14.395 1.00 35.13 13 PHE B N 1
ATOM 691 C CA . PHE B 1 13 ? -32.946 -18.730 15.411 1.00 39.33 13 PHE B CA 1
ATOM 692 C C . PHE B 1 13 ? -33.734 -18.666 16.708 1.00 39.21 13 PHE B C 1
ATOM 693 O O . PHE B 1 13 ? -34.865 -18.169 16.732 1.00 50.84 13 PHE B O 1
ATOM 701 N N . GLY B 1 14 ? -33.141 -19.187 17.778 1.00 51.34 14 GLY B N 1
ATOM 702 C CA . GLY B 1 14 ? -33.792 -19.220 19.071 1.00 45.14 14 GLY B CA 1
ATOM 703 C C . GLY B 1 14 ? -35.184 -19.818 19.036 1.00 50.45 14 GLY B C 1
ATOM 704 O O . GLY B 1 14 ? -35.369 -20.968 18.626 1.00 45.43 14 GLY B O 1
ATOM 705 N N . ASN B 1 15 ? -36.169 -19.036 19.467 1.00 55.47 15 ASN B N 1
ATOM 706 C CA . ASN B 1 15 ? -37.566 -19.443 19.495 1.00 57.59 15 ASN B CA 1
ATOM 707 C C . ASN B 1 15 ? -38.321 -19.127 18.204 1.00 63.67 15 ASN B C 1
ATOM 708 O O . ASN B 1 15 ? -39.536 -19.338 18.152 1.00 30.75 15 ASN B O 1
ATOM 713 N N . GLU B 1 16 ? -37.643 -18.641 17.165 1.00 61.68 16 GLU B N 1
ATOM 714 C CA . GLU B 1 16 ? -38.318 -18.174 15.962 1.00 51.47 16 GLU B CA 1
ATOM 715 C C . GLU B 1 16 ? -37.972 -19.026 14.746 1.00 56.44 16 GLU B C 1
ATOM 716 O O . GLU B 1 16 ? -36.864 -19.560 14.631 1.00 61.61 16 GLU B O 1
ATOM 722 N N . VAL B 1 17 ? -38.945 -19.143 13.839 1.00 40.78 17 VAL B N 1
ATOM 723 C CA . VAL B 1 17 ? -38.806 -19.874 12.584 1.00 43.50 17 VAL B CA 1
ATOM 724 C C . VAL B 1 17 ? -39.243 -18.961 11.444 1.00 47.70 17 VAL B C 1
ATOM 725 O O . VAL B 1 17 ? -40.238 -18.238 11.566 1.00 51.48 17 VAL B O 1
ATOM 729 N N . VAL B 1 18 ? -38.499 -18.989 10.339 1.00 39.37 18 VAL B N 1
ATOM 730 C CA . VAL B 1 18 ? -38.787 -18.175 9.161 1.00 48.81 18 VAL B CA 1
ATOM 731 C C . VAL B 1 18 ? -38.960 -19.092 7.956 1.00 48.50 18 VAL B C 1
ATOM 732 O O . VAL B 1 18 ? -38.095 -19.932 7.681 1.00 51.00 18 VAL B O 1
ATOM 736 N N . ILE B 1 19 ? -40.075 -18.931 7.244 1.00 43.53 19 ILE B N 1
ATOM 737 C CA . ILE B 1 19 ? -40.396 -19.727 6.063 1.00 39.48 19 ILE B CA 1
ATOM 738 C C . ILE B 1 19 ? -40.597 -18.797 4.873 1.00 55.59 19 ILE B C 1
ATOM 739 O O . ILE B 1 19 ? -41.413 -17.871 4.936 1.00 68.41 19 ILE B O 1
ATOM 744 N N . GLU B 1 20 ? -39.856 -19.045 3.792 1.00 60.76 20 GLU B N 1
ATOM 745 C CA . GLU B 1 20 ? -40.028 -18.330 2.531 1.00 60.68 20 GLU B CA 1
ATOM 746 C C . GLU B 1 20 ? -40.238 -19.351 1.423 1.00 57.90 20 GLU B C 1
ATOM 747 O O . GLU B 1 20 ? -39.368 -20.196 1.187 1.00 69.88 20 GLU B O 1
ATOM 753 N N . LEU B 1 21 ? -41.382 -19.274 0.743 1.00 41.45 21 LEU B N 1
ATOM 754 C CA . LEU B 1 21 ? -41.740 -20.262 -0.266 1.00 49.66 21 LEU B CA 1
ATOM 755 C C . LEU B 1 21 ? -42.449 -19.593 -1.435 1.00 65.42 21 LEU B C 1
ATOM 756 O O . LEU B 1 21 ? -43.164 -18.602 -1.268 1.00 80.24 21 LEU B O 1
ATOM 761 N N . ARG B 1 22 ? -42.232 -20.149 -2.627 1.00 59.74 22 ARG B N 1
ATOM 762 C CA . ARG B 1 22 ? -42.944 -19.757 -3.838 1.00 61.99 22 ARG B CA 1
ATOM 763 C C . ARG B 1 22 ? -43.558 -21.007 -4.451 1.00 72.97 22 ARG B C 1
ATOM 764 O O . ARG B 1 22 ? -42.839 -21.959 -4.772 1.00 81.64 22 ARG B O 1
ATOM 772 N N . CYS B 1 23 ? -44.881 -21.005 -4.612 1.00 63.95 23 CYS B N 1
ATOM 773 C CA . CYS B 1 23 ? -45.611 -22.182 -5.062 1.00 52.16 23 CYS B CA 1
ATOM 774 C C . CYS B 1 23 ? -46.701 -21.776 -6.045 1.00 63.73 23 CYS B C 1
ATOM 775 O O . CYS B 1 23 ? -47.046 -20.599 -6.177 1.00 84.88 23 CYS B O 1
ATOM 778 N N . ALA B 1 24 ? -47.243 -22.776 -6.739 1.00 59.47 24 ALA B N 1
ATOM 779 C CA . ALA B 1 24 ? -48.351 -22.543 -7.655 1.00 66.99 24 ALA B CA 1
ATOM 780 C C . ALA B 1 24 ? -49.609 -22.158 -6.884 1.00 73.44 24 ALA B C 1
ATOM 781 O O . ALA B 1 24 ? -49.935 -22.758 -5.856 1.00 83.86 24 ALA B O 1
ATOM 783 N N . TRP B 1 25 ? -50.320 -21.153 -7.391 1.00 69.33 25 TRP B N 1
ATOM 784 C CA . TRP B 1 25 ? -51.498 -20.638 -6.705 1.00 73.11 25 TRP B CA 1
ATOM 785 C C . TRP B 1 25 ? -52.732 -21.483 -7.002 1.00 75.25 25 TRP B C 1
ATOM 786 O O . TRP B 1 25 ? -53.024 -21.792 -8.162 1.00 67.59 25 TRP B O 1
ATOM 797 N N . ARG B 1 26 ? -53.452 -21.852 -5.945 1.00 83.17 26 ARG B N 1
ATOM 798 C CA . ARG B 1 26 ? -54.768 -22.464 -6.050 1.00 78.28 26 ARG B CA 1
ATOM 799 C C . ARG B 1 26 ? -55.653 -21.827 -4.988 1.00 76.74 26 ARG B C 1
ATOM 800 O O . ARG B 1 26 ? -55.159 -21.273 -4.003 1.00 70.58 26 ARG B O 1
ATOM 808 N N . GLU B 1 27 ? -56.967 -21.890 -5.201 1.00 74.48 27 GLU B N 1
ATOM 809 C CA . GLU B 1 27 ? -57.890 -21.241 -4.277 1.00 75.50 27 GLU B CA 1
ATOM 810 C C . GLU B 1 27 ? -57.772 -21.847 -2.886 1.00 59.32 27 GLU B C 1
ATOM 811 O O . GLU B 1 27 ? -57.924 -23.058 -2.711 1.00 61.09 27 GLU B O 1
ATOM 817 N N . GLY B 1 28 ? -57.504 -20.995 -1.898 1.00 54.41 28 GLY B N 1
ATOM 818 C CA . GLY B 1 28 ? -57.408 -21.419 -0.520 1.00 45.24 28 GLY B CA 1
ATOM 819 C C . GLY B 1 28 ? -56.063 -21.961 -0.095 1.00 52.37 28 GLY B C 1
ATOM 820 O O . GLY B 1 28 ? -55.937 -22.414 1.050 1.00 55.89 28 GLY B O 1
ATOM 821 N N . VAL B 1 29 ? -55.053 -21.929 -0.967 1.00 61.04 29 VAL B N 1
ATOM 822 C CA . VAL B 1 29 ? -53.769 -22.528 -0.615 1.00 64.46 29 VAL B CA 1
ATOM 823 C C . VAL B 1 29 ? -53.089 -21.735 0.494 1.00 51.88 29 VAL B C 1
ATOM 824 O O . VAL B 1 29 ? -52.393 -22.313 1.336 1.00 53.55 29 VAL B O 1
ATOM 828 N N . LEU B 1 30 ? -53.281 -20.414 0.527 1.00 46.54 30 LEU B N 1
ATOM 829 C CA . LEU B 1 30 ? -52.622 -19.594 1.540 1.00 47.14 30 LEU B CA 1
ATOM 830 C C . LEU B 1 30 ? -53.111 -19.953 2.937 1.00 52.25 30 LEU B C 1
ATOM 831 O O . LEU B 1 30 ? -52.309 -20.159 3.855 1.00 49.97 30 LEU B O 1
ATOM 836 N N . LEU B 1 31 ? -54.432 -20.036 3.115 1.00 58.77 31 LEU B N 1
ATOM 837 C CA . LEU B 1 31 ? -54.981 -20.419 4.411 1.00 54.66 31 LEU B CA 1
ATOM 838 C C . LEU B 1 31 ? -54.588 -21.844 4.775 1.00 65.35 31 LEU B C 1
ATOM 839 O O . LEU B 1 31 ? -54.358 -22.154 5.950 1.00 76.33 31 LEU B O 1
ATOM 844 N N . GLU B 1 32 ? -54.510 -22.727 3.777 1.00 62.42 32 GLU B N 1
ATOM 845 C CA . GLU B 1 32 ? -54.095 -24.101 4.038 1.00 54.46 32 GLU B CA 1
ATOM 846 C C . GLU B 1 32 ? -52.644 -24.155 4.503 1.00 57.60 32 GLU B C 1
ATOM 847 O O . GLU B 1 32 ? -52.303 -24.932 5.403 1.00 48.58 32 GLU B O 1
ATOM 853 N N . ILE B 1 33 ? -51.776 -23.340 3.899 1.00 51.34 33 ILE B N 1
ATOM 854 C CA . ILE B 1 33 ? -50.386 -23.263 4.342 1.00 43.71 33 ILE B CA 1
ATOM 855 C C . ILE B 1 33 ? -50.311 -22.752 5.775 1.00 51.99 33 ILE B C 1
ATOM 856 O O . ILE B 1 33 ? -49.525 -23.249 6.589 1.00 50.70 33 ILE B O 1
ATOM 861 N N . MET B 1 34 ? -51.107 -21.735 6.104 1.00 59.24 34 MET B N 1
ATOM 862 C CA . MET B 1 34 ? -51.100 -21.231 7.472 1.00 69.91 34 MET B CA 1
ATOM 863 C C . MET B 1 34 ? -51.667 -22.257 8.448 1.00 76.14 34 MET B C 1
ATOM 864 O O . MET B 1 34 ? -51.239 -22.311 9.607 1.00 85.68 34 MET B O 1
ATOM 869 N N . ASP B 1 35 ? -52.630 -23.073 8.006 1.00 72.40 35 ASP B N 1
ATOM 870 C CA . ASP B 1 35 ? -53.176 -24.109 8.879 1.00 71.20 35 ASP B CA 1
ATOM 871 C C . ASP B 1 35 ? -52.149 -25.195 9.187 1.00 64.37 35 ASP B C 1
ATOM 872 O O . ASP B 1 35 ? -52.052 -25.651 10.333 1.00 56.37 35 ASP B O 1
ATOM 877 N N . VAL B 1 36 ? -51.375 -25.628 8.187 1.00 58.86 36 VAL B N 1
ATOM 878 C CA . VAL B 1 36 ? -50.336 -26.623 8.448 1.00 49.71 36 VAL B CA 1
ATOM 879 C C . VAL B 1 36 ? -49.247 -26.043 9.347 1.00 47.95 36 VAL B C 1
ATOM 880 O O . VAL B 1 36 ? -48.700 -26.744 10.207 1.00 51.38 36 VAL B O 1
ATOM 884 N N . ILE B 1 37 ? -48.903 -24.765 9.157 1.00 41.00 37 ILE B N 1
ATOM 885 C CA . ILE B 1 37 ? -47.924 -24.123 10.032 1.00 41.91 37 ILE B CA 1
ATOM 886 C C . ILE B 1 37 ? -48.415 -24.144 11.473 1.00 49.57 37 ILE B C 1
ATOM 887 O O . ILE B 1 37 ? -47.643 -24.400 12.406 1.00 48.47 37 ILE B O 1
ATOM 892 N N . SER B 1 38 ? -49.708 -23.887 11.678 1.00 47.70 38 SER B N 1
ATOM 893 C CA . SER B 1 38 ? -50.279 -23.989 13.016 1.00 61.87 38 SER B CA 1
ATOM 894 C C . SER B 1 38 ? -50.283 -25.431 13.505 1.00 71.10 38 SER B C 1
ATOM 895 O O . SER B 1 38 ? -50.076 -25.689 14.697 1.00 73.16 38 SER B O 1
ATOM 898 N N . ASP B 1 39 ? -50.523 -26.385 12.601 1.00 64.98 39 ASP B N 1
ATOM 899 C CA . ASP B 1 39 ? -50.477 -27.795 12.973 1.00 63.98 39 ASP B CA 1
ATOM 900 C C . ASP B 1 39 ? -49.081 -28.226 13.399 1.00 60.04 39 ASP B C 1
ATOM 901 O O . ASP B 1 39 ? -48.939 -29.250 14.078 1.00 77.15 39 ASP B O 1
ATOM 906 N N . LEU B 1 40 ? -48.051 -27.470 13.019 1.00 47.24 40 LEU B N 1
ATOM 907 C CA . LEU B 1 40 ? -46.680 -27.735 13.425 1.00 45.12 40 LEU B CA 1
ATOM 908 C C . LEU B 1 40 ? -46.315 -27.020 14.719 1.00 58.21 40 LEU B C 1
ATOM 909 O O . LEU B 1 40 ? -45.125 -26.869 15.021 1.00 71.57 40 LEU B O 1
ATOM 914 N N . HIS B 1 41 ? -47.318 -26.575 15.480 1.00 62.92 41 HIS B N 1
ATOM 915 C CA . HIS B 1 41 ? -47.118 -25.867 16.745 1.00 56.44 41 HIS B CA 1
ATOM 916 C C . HIS B 1 41 ? -46.293 -24.596 16.550 1.00 49.67 41 HIS B C 1
ATOM 917 O O . HIS B 1 41 ? -45.409 -24.276 17.348 1.00 54.94 41 HIS B O 1
ATOM 924 N N . LEU B 1 42 ? -46.588 -23.864 15.479 1.00 44.09 42 LEU B N 1
ATOM 925 C CA . LEU B 1 42 ? -45.937 -22.598 15.173 1.00 45.97 42 LEU B CA 1
ATOM 926 C C . LEU B 1 42 ? -46.997 -21.513 15.052 1.00 50.48 42 LEU B C 1
ATOM 927 O O . LEU B 1 42 ? -47.973 -21.675 14.312 1.00 61.76 42 LEU B O 1
ATOM 932 N N . ASP B 1 43 ? -46.805 -20.414 15.776 1.00 44.15 43 ASP B N 1
ATOM 933 C CA . ASP B 1 43 ? -47.733 -19.290 15.760 1.00 45.97 43 ASP B CA 1
ATOM 934 C C . ASP B 1 43 ? -47.184 -18.192 14.858 1.00 44.67 43 ASP B C 1
ATOM 935 O O . ASP B 1 43 ? -46.146 -17.596 15.163 1.00 53.50 43 ASP B O 1
ATOM 940 N N . SER B 1 44 ? -47.888 -17.916 13.763 1.00 39.26 44 SER B N 1
ATOM 941 C CA . SER B 1 44 ? -47.429 -16.940 12.782 1.00 44.85 44 SER B CA 1
ATOM 942 C C . SER B 1 44 ? -47.828 -15.537 13.224 1.00 47.91 44 SER B C 1
ATOM 943 O O . SER B 1 44 ? -49.019 -15.240 13.364 1.00 47.97 44 SER B O 1
ATOM 946 N N . HIS B 1 45 ? -46.834 -14.680 13.457 1.00 54.48 45 HIS B N 1
ATOM 947 C CA . HIS B 1 45 ? -47.068 -13.289 13.827 1.00 52.24 45 HIS B CA 1
ATOM 948 C C . HIS B 1 45 ? -46.927 -12.317 12.663 1.00 59.73 45 HIS B C 1
ATOM 949 O O . HIS B 1 45 ? -47.557 -11.255 12.682 1.00 66.98 45 HIS B O 1
ATOM 956 N N . SER B 1 46 ? -46.122 -12.644 11.652 1.00 58.73 46 SER B N 1
ATOM 957 C CA . SER B 1 46 ? -45.853 -11.719 10.559 1.00 55.88 46 SER B CA 1
ATOM 958 C C . SER B 1 46 ? -45.849 -12.478 9.242 1.00 64.73 46 SER B C 1
ATOM 959 O O . SER B 1 46 ? -45.169 -13.501 9.109 1.00 65.94 46 SER B O 1
ATOM 962 N N . VAL B 1 47 ? -46.611 -11.969 8.275 1.00 67.81 47 VAL B N 1
ATOM 963 C CA . VAL B 1 47 ? -46.787 -12.598 6.972 1.00 57.11 47 VAL B CA 1
ATOM 964 C C . VAL B 1 47 ? -46.575 -11.557 5.882 1.00 60.32 47 VAL B C 1
ATOM 965 O O . VAL B 1 47 ? -47.069 -10.429 5.984 1.00 76.57 47 VAL B O 1
ATOM 969 N N . GLN B 1 48 ? -45.826 -11.931 4.846 1.00 64.84 48 GLN B N 1
ATOM 970 C CA . GLN B 1 48 ? -45.648 -11.107 3.655 1.00 62.29 48 GLN B CA 1
ATOM 971 C C . GLN B 1 48 ? -45.910 -11.981 2.438 1.00 56.54 48 GLN B C 1
ATOM 972 O O . GLN B 1 48 ? -45.254 -13.013 2.264 1.00 59.74 48 GLN B O 1
ATOM 974 N N . SER B 1 49 ? -46.862 -11.575 1.599 1.00 55.73 49 SER B N 1
ATOM 975 C CA . SER B 1 49 ? -47.280 -12.401 0.475 1.00 54.71 49 SER B CA 1
ATOM 976 C C . SER B 1 49 ? -47.592 -11.534 -0.735 1.00 60.68 49 SER B C 1
ATOM 977 O O . SER B 1 49 ? -48.011 -10.380 -0.605 1.00 76.04 49 SER B O 1
ATOM 980 N N . SER B 1 50 ? -47.383 -12.110 -1.918 1.00 58.11 50 SER B N 1
ATOM 981 C CA . SER B 1 50 ? -47.700 -11.449 -3.176 1.00 60.68 50 SER B CA 1
ATOM 982 C C . SER B 1 50 ? -48.006 -12.509 -4.224 1.00 66.12 50 SER B C 1
ATOM 983 O O . SER B 1 50 ? -47.573 -13.660 -4.118 1.00 70.35 50 SER B O 1
ATOM 986 N N . THR B 1 51 ? -48.756 -12.105 -5.246 1.00 74.49 51 THR B N 1
ATOM 987 C CA . THR B 1 51 ? -49.128 -12.983 -6.343 1.00 71.66 51 THR B CA 1
ATOM 988 C C . THR B 1 51 ? -48.513 -12.491 -7.647 1.00 75.82 51 THR B C 1
ATOM 989 O O . THR B 1 51 ? -48.175 -11.314 -7.798 1.00 79.64 51 THR B O 1
ATOM 993 N N . GLY B 1 52 ? -48.377 -13.416 -8.592 1.00 87.08 52 GLY B N 1
ATOM 994 C CA . GLY B 1 52 ? -47.813 -13.122 -9.893 1.00 91.62 52 GLY B CA 1
ATOM 995 C C . GLY B 1 52 ? -47.800 -14.359 -10.765 1.00 91.19 52 GLY B C 1
ATOM 996 O O . GLY B 1 52 ? -47.370 -15.428 -10.321 1.00 102.21 52 GLY B O 1
ATOM 997 N N . ASP B 1 53 ? -48.260 -14.219 -12.007 1.00 88.39 53 ASP B N 1
ATOM 998 C CA . ASP B 1 53 ? -48.436 -15.346 -12.933 1.00 103.84 53 ASP B CA 1
ATOM 999 C C . ASP B 1 53 ? -49.377 -16.324 -12.230 1.00 104.44 53 ASP B C 1
ATOM 1000 O O . ASP B 1 53 ? -50.430 -15.898 -11.731 1.00 123.15 53 ASP B O 1
ATOM 1005 N N . GLY B 1 54 ? -49.052 -17.609 -12.159 1.00 81.61 54 GLY B N 1
ATOM 1006 C CA . GLY B 1 54 ? -49.872 -18.567 -11.446 1.00 71.36 54 GLY B CA 1
ATOM 1007 C C . GLY B 1 54 ? -49.196 -18.951 -10.148 1.00 72.39 54 GLY B C 1
ATOM 1008 O O . GLY B 1 54 ? -49.502 -19.990 -9.554 1.00 85.90 54 GLY B O 1
ATOM 1009 N N . LEU B 1 55 ? -48.268 -18.110 -9.703 1.00 49.57 55 LEU B N 1
ATOM 1010 C CA . LEU B 1 55 ? -47.413 -18.406 -8.566 1.00 51.66 55 LEU B CA 1
ATOM 1011 C C . LEU B 1 55 ? -47.721 -17.477 -7.397 1.00 56.34 55 LEU B C 1
ATOM 1012 O O . LEU B 1 55 ? -48.152 -16.336 -7.585 1.00 55.34 55 LEU B O 1
ATOM 1017 N N . LEU B 1 56 ? -47.493 -17.980 -6.184 1.00 59.65 56 LEU B N 1
ATOM 1018 C CA . LEU B 1 56 ? -47.708 -17.228 -4.952 1.00 61.68 56 LEU B CA 1
ATOM 1019 C C . LEU B 1 56 ? -46.416 -17.219 -4.143 1.00 56.22 56 LEU B C 1
ATOM 1020 O O . LEU B 1 56 ? -45.895 -18.282 -3.792 1.00 42.87 56 LEU B O 1
ATOM 1025 N N . CYS B 1 57 ? -45.898 -16.026 -3.860 1.00 62.59 57 CYS B N 1
ATOM 1026 C CA . CYS B 1 57 ? -44.715 -15.856 -3.025 1.00 65.43 57 CYS B CA 1
ATOM 1027 C C . CYS B 1 57 ? -45.142 -15.510 -1.603 1.00 61.08 57 CYS B C 1
ATOM 1028 O O . CYS B 1 57 ? -45.914 -14.569 -1.397 1.00 62.19 57 CYS B O 1
ATOM 1031 N N . LEU B 1 58 ? -44.639 -16.269 -0.628 1.00 53.61 58 LEU B N 1
ATOM 1032 C CA . LEU B 1 58 ? -45.089 -16.150 0.754 1.00 53.05 58 LEU B CA 1
ATOM 1033 C C .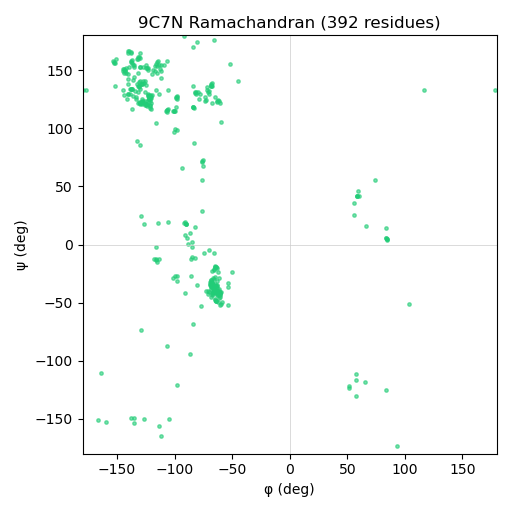 LEU B 1 58 ? -43.904 -16.216 1.707 1.00 47.90 58 LEU B C 1
ATOM 1034 O O . LEU B 1 58 ? -43.035 -17.081 1.564 1.00 48.37 58 LEU B O 1
ATOM 1039 N N . THR B 1 59 ? -43.877 -15.301 2.677 1.00 44.24 59 THR B N 1
ATOM 1040 C CA . THR B 1 59 ? -42.892 -15.309 3.754 1.00 45.70 59 THR B CA 1
ATOM 1041 C C . THR B 1 59 ? -43.624 -15.216 5.084 1.00 36.76 59 THR B C 1
ATOM 1042 O O . THR B 1 59 ? -44.392 -14.274 5.307 1.00 45.67 59 THR B O 1
ATOM 1046 N N . VAL B 1 60 ? -43.389 -16.188 5.963 1.00 41.48 60 VAL B N 1
ATOM 1047 C CA . VAL B 1 60 ? -44.070 -16.280 7.249 1.00 45.14 60 VAL B CA 1
ATOM 1048 C C . VAL B 1 60 ? -43.030 -16.279 8.361 1.00 49.13 60 VAL B C 1
ATOM 1049 O O . VAL B 1 60 ? -42.088 -17.079 8.338 1.00 57.62 60 VAL B O 1
ATOM 1053 N N . ASN B 1 61 ? -43.204 -15.383 9.329 1.00 45.10 61 ASN B N 1
ATOM 1054 C CA . ASN B 1 61 ? -42.388 -15.342 10.536 1.00 49.61 61 ASN B CA 1
ATOM 1055 C C . ASN B 1 61 ? -43.233 -15.855 11.693 1.00 54.69 61 ASN B C 1
ATOM 1056 O O . ASN B 1 61 ? -44.240 -15.234 12.053 1.00 54.09 61 ASN B O 1
ATOM 1061 N N . CYS B 1 62 ? -42.826 -16.983 12.272 1.00 57.14 62 CYS B N 1
ATOM 1062 C CA . CYS B 1 62 ? -43.619 -17.667 13.281 1.00 49.25 62 CYS B CA 1
ATOM 1063 C C . CYS B 1 62 ? -42.765 -18.003 14.497 1.00 48.45 62 CYS B C 1
ATOM 1064 O O . CYS B 1 62 ? -41.534 -18.026 14.435 1.00 52.07 62 CYS B O 1
ATOM 1067 N N . LYS B 1 63 ? -43.451 -18.265 15.609 1.00 41.31 63 LYS B N 1
ATOM 1068 C CA . LYS B 1 63 ? -42.841 -18.628 16.880 1.00 42.36 63 LYS B CA 1
ATOM 1069 C C . LYS B 1 63 ? -43.378 -19.974 17.350 1.00 49.04 63 LYS B C 1
ATOM 1070 O O . LYS B 1 63 ? -44.510 -20.349 17.035 1.00 48.90 63 LYS B O 1
ATOM 1076 N N . HIS B 1 64 ? -42.561 -20.693 18.118 1.00 43.86 64 HIS B N 1
ATOM 1077 C CA . HIS B 1 64 ? -42.974 -21.993 18.632 1.00 48.27 64 HIS B CA 1
ATOM 1078 C C . HIS B 1 64 ? -44.054 -21.819 19.691 1.00 54.56 64 HIS B C 1
ATOM 1079 O O . HIS B 1 64 ? -43.918 -20.999 20.604 1.00 47.36 64 HIS B O 1
ATOM 1086 N N . LYS B 1 65 ? -45.130 -22.599 19.570 1.00 69.45 65 LYS B N 1
ATOM 1087 C CA . LYS B 1 65 ? -46.242 -22.529 20.509 1.00 73.40 65 LYS B CA 1
ATOM 1088 C C . LYS B 1 65 ? -46.022 -23.322 21.794 1.00 73.31 65 LYS B C 1
ATOM 1089 O O . LYS B 1 65 ? -46.802 -23.153 22.737 1.00 88.99 65 LYS B O 1
ATOM 1095 N N . GLY B 1 66 ? -45.001 -24.174 21.868 1.00 63.65 66 GLY B N 1
ATOM 1096 C CA . GLY B 1 66 ? -44.786 -24.925 23.092 1.00 70.44 66 GLY B CA 1
ATOM 1097 C C . GLY B 1 66 ? -43.448 -25.626 23.209 1.00 77.30 66 GLY B C 1
ATOM 1098 O O . GLY B 1 66 ? -42.444 -25.173 22.651 1.00 78.38 66 GLY B O 1
ATOM 1099 N N . SER B 1 67 ? -43.430 -26.743 23.938 1.00 79.18 67 SER B N 1
ATOM 1100 C CA . SER B 1 67 ? -42.219 -27.531 24.141 1.00 89.35 67 SER B CA 1
ATOM 1101 C C . SER B 1 67 ? -41.971 -28.534 23.022 1.00 90.60 67 SER B C 1
ATOM 1102 O O . SER B 1 67 ? -40.817 -28.899 22.768 1.00 98.16 67 SER B O 1
ATOM 1105 N N . LYS B 1 68 ? -43.034 -28.988 22.357 1.00 83.66 68 LYS B N 1
ATOM 1106 C CA . LYS B 1 68 ? -42.957 -29.952 21.258 1.00 69.87 68 LYS B CA 1
ATOM 1107 C C . LYS B 1 68 ? -42.452 -29.246 20.001 1.00 68.46 68 LYS B C 1
ATOM 1108 O O . LYS B 1 68 ? -43.192 -28.975 19.053 1.00 88.80 68 LYS B O 1
ATOM 1114 N N . ILE B 1 69 ? -41.158 -28.931 20.004 1.00 54.81 69 ILE B N 1
ATOM 1115 C CA . ILE B 1 69 ? -40.567 -28.137 18.931 1.00 54.57 69 ILE B CA 1
ATOM 1116 C C . ILE B 1 69 ? -40.461 -28.996 17.677 1.00 57.40 69 ILE B C 1
ATOM 1117 O O . ILE B 1 69 ? -39.862 -30.077 17.691 1.00 63.70 69 ILE B O 1
ATOM 1122 N N . ALA B 1 70 ? -41.050 -28.513 16.585 1.00 68.67 70 ALA B N 1
ATOM 1123 C CA . ALA B 1 70 ? -40.935 -29.146 15.279 1.00 78.47 70 ALA B CA 1
ATOM 1124 C C . ALA B 1 70 ? -39.498 -29.087 14.761 1.00 85.48 70 ALA B C 1
ATOM 1125 O O . ALA B 1 70 ? -38.601 -28.519 15.384 1.00 90.86 70 ALA B O 1
ATOM 1127 N N . THR B 1 71 ? -39.282 -29.711 13.607 1.00 86.71 71 THR B N 1
ATOM 1128 C CA . THR B 1 71 ? -37.984 -29.832 12.960 1.00 77.99 71 THR B CA 1
ATOM 1129 C C . THR B 1 71 ? -38.123 -29.415 11.495 1.00 67.13 71 THR B C 1
ATOM 1130 O O . THR B 1 71 ? -39.225 -29.476 10.944 1.00 71.61 71 THR B O 1
ATOM 1134 N N . PRO B 1 72 ? -37.039 -28.929 10.877 1.00 57.65 72 PRO B N 1
ATOM 1135 C CA . PRO B 1 72 ? -37.148 -28.487 9.471 1.00 53.53 72 PRO B CA 1
ATOM 1136 C C . PRO B 1 72 ? -37.723 -29.540 8.534 1.00 53.61 72 PRO B C 1
ATOM 1137 O O . PRO B 1 72 ? -38.470 -29.199 7.610 1.00 62.41 72 PRO B O 1
ATOM 1141 N N . GLY B 1 73 ? -37.400 -30.818 8.750 1.00 48.36 73 GLY B N 1
ATOM 1142 C CA . GLY B 1 73 ? -37.934 -31.860 7.886 1.00 42.33 73 GLY B CA 1
ATOM 1143 C C . GLY B 1 73 ? -39.430 -32.040 8.052 1.00 51.97 73 GLY B C 1
ATOM 1144 O O . GLY B 1 73 ? -40.138 -32.359 7.093 1.00 55.78 73 GLY B O 1
ATOM 1145 N N . MET B 1 74 ? -39.932 -31.862 9.277 1.00 53.47 74 MET B N 1
ATOM 1146 C CA . MET B 1 74 ? -41.377 -31.862 9.465 1.00 54.31 74 MET B CA 1
ATOM 1147 C C . MET B 1 74 ? -42.017 -30.658 8.784 1.00 60.12 74 MET B C 1
ATOM 1148 O O . MET B 1 74 ? -43.122 -30.771 8.248 1.00 65.01 74 MET B O 1
ATOM 1153 N N . ILE B 1 75 ? -41.333 -29.511 8.771 1.00 48.92 75 ILE B N 1
ATOM 1154 C CA . ILE B 1 75 ? -41.867 -28.329 8.097 1.00 51.54 75 ILE B CA 1
ATOM 1155 C C . ILE B 1 75 ? -41.881 -28.534 6.587 1.00 49.33 75 ILE B C 1
ATOM 1156 O O . ILE B 1 75 ? -42.863 -28.211 5.909 1.00 45.93 75 ILE B O 1
ATOM 1161 N N . LYS B 1 76 ? -40.788 -29.066 6.036 1.00 38.39 76 LYS B N 1
ATOM 1162 C CA . LYS B 1 76 ? -40.709 -29.284 4.594 1.00 44.22 76 LYS B CA 1
ATOM 1163 C C . LYS B 1 76 ? -41.774 -30.267 4.122 1.00 53.13 76 LYS B C 1
ATOM 1164 O O . LYS B 1 76 ? -42.487 -30.007 3.146 1.00 65.40 76 LYS B O 1
ATOM 1170 N N . GLU B 1 77 ? -41.887 -31.414 4.797 1.00 39.97 77 GLU B N 1
ATOM 1171 C CA . GLU B 1 77 ? -42.874 -32.409 4.390 1.00 52.00 77 GLU B CA 1
ATOM 1172 C C . GLU B 1 77 ? -44.291 -31.862 4.532 1.00 50.89 77 GLU B C 1
ATOM 1173 O O . GLU B 1 77 ? -45.141 -32.090 3.663 1.00 49.75 77 GLU B O 1
ATOM 1179 N N . ALA B 1 78 ? -44.562 -31.136 5.620 1.00 47.38 78 ALA B N 1
ATOM 1180 C CA . ALA B 1 78 ? -45.891 -30.564 5.814 1.00 47.52 78 ALA B CA 1
ATOM 1181 C C . ALA B 1 78 ? -46.209 -29.511 4.759 1.00 66.32 78 ALA B C 1
ATOM 1182 O O . ALA B 1 78 ? -47.342 -29.443 4.266 1.00 68.57 78 ALA B O 1
ATOM 1184 N N . LEU B 1 79 ? -45.227 -28.682 4.397 1.00 60.99 79 LEU B N 1
ATOM 1185 C CA . LEU B 1 79 ? -45.477 -27.651 3.394 1.00 45.04 79 LEU B CA 1
ATOM 1186 C C . LEU B 1 79 ? -45.656 -28.256 2.007 1.00 60.16 79 LEU B C 1
ATOM 1187 O O . LEU B 1 79 ? -46.542 -27.837 1.252 1.00 60.73 79 LEU B O 1
ATOM 1192 N N . GLN B 1 80 ? -44.825 -29.238 1.652 1.00 69.40 80 GLN B N 1
ATOM 1193 C CA . GLN B 1 80 ? -44.965 -29.892 0.356 1.00 58.96 80 GLN B CA 1
ATOM 1194 C C . GLN B 1 80 ? -46.246 -30.708 0.262 1.00 58.15 80 GLN B C 1
ATOM 1195 O O . GLN B 1 80 ? -46.717 -30.976 -0.849 1.00 53.96 80 GLN B O 1
ATOM 1201 N N . ARG B 1 81 ? -46.813 -31.112 1.402 1.00 64.15 81 ARG B N 1
ATOM 1202 C CA . ARG B 1 81 ? -48.049 -31.886 1.392 1.00 56.12 81 ARG B CA 1
ATOM 1203 C C . ARG B 1 81 ? -49.224 -31.071 0.870 1.00 61.82 81 ARG B C 1
ATOM 1204 O O . ARG B 1 81 ? -50.163 -31.638 0.299 1.00 60.67 81 ARG B O 1
ATOM 1212 N N . VAL B 1 82 ? -49.195 -29.754 1.053 1.00 68.16 82 VAL B N 1
ATOM 1213 C CA . VAL B 1 82 ? -50.327 -28.910 0.703 1.00 65.31 82 VAL B CA 1
ATOM 1214 C C . VAL B 1 82 ? -50.016 -27.925 -0.421 1.00 59.81 82 VAL B C 1
ATOM 1215 O O . VAL B 1 82 ? -50.957 -27.372 -1.012 1.00 51.77 82 VAL B O 1
ATOM 1219 N N . ALA B 1 83 ? -48.746 -27.702 -0.752 1.00 59.75 83 ALA B N 1
ATOM 1220 C CA . ALA B 1 83 ? -48.369 -26.758 -1.791 1.00 54.63 83 ALA B CA 1
ATOM 1221 C C . ALA B 1 83 ? -47.360 -27.401 -2.730 1.00 53.74 83 ALA B C 1
ATOM 1222 O O . ALA B 1 83 ? -46.543 -28.228 -2.317 1.00 61.40 83 ALA B O 1
ATOM 1224 N N . TRP B 1 84 ? -47.420 -27.008 -4.000 1.00 53.27 84 TRP B N 1
ATOM 1225 C CA . TRP B 1 84 ? -46.448 -27.441 -5.002 1.00 64.59 84 TRP B CA 1
ATOM 1226 C C . TRP B 1 84 ? -45.442 -26.313 -5.196 1.00 71.30 84 TRP B C 1
ATOM 1227 O O . TRP B 1 84 ? -45.687 -25.370 -5.953 1.00 93.78 84 TRP B O 1
ATOM 1238 N N . ILE B 1 85 ? -44.307 -26.411 -4.506 1.00 41.31 85 ILE B N 1
ATOM 1239 C CA . ILE B 1 85 ? -43.258 -25.405 -4.630 1.00 51.14 85 ILE B CA 1
ATOM 1240 C C . ILE B 1 85 ? -42.671 -25.478 -6.034 1.00 60.80 85 ILE B C 1
ATOM 1241 O O . ILE B 1 85 ? -42.166 -26.524 -6.458 1.00 69.64 85 ILE B O 1
ATOM 1246 N N . CYS B 1 86 ? -42.741 -24.369 -6.761 1.00 68.15 86 CYS B N 1
ATOM 1247 C CA . CYS B 1 86 ? -42.202 -24.308 -8.114 1.00 79.58 86 CYS B CA 1
ATOM 1248 C C . CYS B 1 86 ? -40.878 -23.554 -8.132 1.00 80.41 86 CYS B C 1
ATOM 1249 O O . CYS B 1 86 ? -40.858 -22.323 -8.137 1.00 60.95 86 CYS B O 1
ATOM 1252 N N . LEU C 1 8 ? -59.379 -0.686 14.725 1.00 141.31 8 LEU C N 1
ATOM 1253 C CA 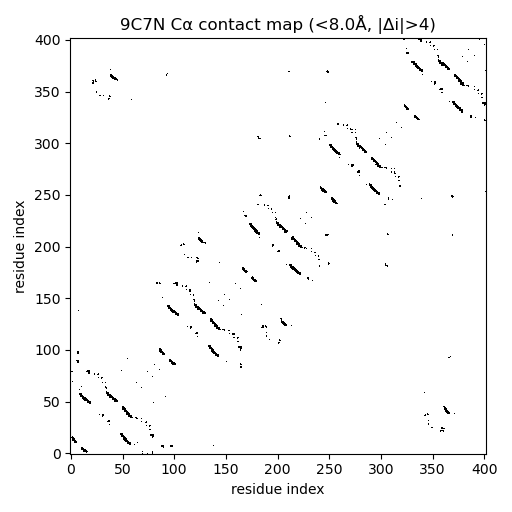. LEU C 1 8 ? -59.803 0.102 13.574 1.00 142.05 8 LEU C CA 1
ATOM 1254 C C . LEU C 1 8 ? -59.734 -0.762 12.315 1.00 138.96 8 LEU C C 1
ATOM 1255 O O . LEU C 1 8 ? -58.696 -1.347 12.025 1.00 146.77 8 LEU C O 1
ATOM 1260 N N . ARG C 1 9 ? -60.832 -0.827 11.561 1.00 119.06 9 ARG C N 1
ATOM 1261 C CA . ARG C 1 9 ? -60.944 -1.698 10.399 1.00 117.71 9 ARG C CA 1
ATOM 1262 C C . ARG C 1 9 ? -61.006 -0.887 9.102 1.00 106.98 9 ARG C C 1
ATOM 1263 O O . ARG C 1 9 ? -60.691 0.309 9.072 1.00 96.90 9 ARG C O 1
ATOM 1265 N N . ILE C 1 10 ? -61.420 -1.553 8.020 1.00 105.76 10 ILE C N 1
ATOM 1266 C CA . ILE C 1 10 ? -61.519 -0.930 6.702 1.00 108.02 10 ILE C CA 1
ATOM 1267 C C . ILE C 1 10 ? -62.837 -1.305 6.032 1.00 110.69 10 ILE C C 1
ATOM 1268 O O . ILE C 1 10 ? -63.845 -1.537 6.710 1.00 119.78 10 ILE C O 1
ATOM 1270 N N . GLY C 1 11 ? -62.838 -1.383 4.699 1.00 97.95 11 GLY C N 1
ATOM 1271 C CA . GLY C 1 11 ? -64.051 -1.719 3.974 1.00 98.36 11 GLY C CA 1
ATOM 1272 C C . GLY C 1 11 ? -63.940 -2.679 2.802 1.00 109.47 11 GLY C C 1
ATOM 1273 O O . GLY C 1 11 ? -63.081 -3.566 2.776 1.00 107.74 11 GLY C O 1
ATOM 1274 N N . SER C 1 12 ? -64.821 -2.492 1.816 1.00 122.90 12 SER C N 1
ATOM 1275 C CA . SER C 1 12 ? -6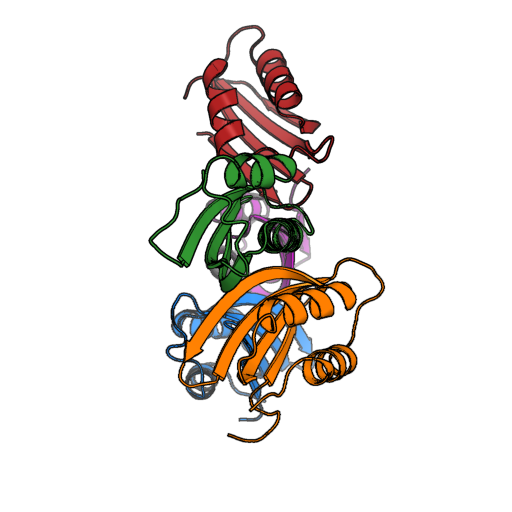4.935 -3.336 0.632 1.00 134.90 12 SER C CA 1
ATOM 1276 C C . SER C 1 12 ? -64.881 -2.497 -0.637 1.00 134.42 12 SER C C 1
ATOM 1277 O O . SER C 1 12 ? -65.456 -1.405 -0.691 1.00 142.42 12 SER C O 1
ATOM 1280 N N . PHE C 1 13 ? -64.190 -3.014 -1.669 1.00 115.03 13 PHE C N 1
ATOM 1281 C CA . PHE C 1 13 ? -64.112 -2.350 -2.977 1.00 98.67 13 PHE C CA 1
ATOM 1282 C C . PHE C 1 13 ? -64.451 -3.332 -4.109 1.00 104.10 13 PHE C C 1
ATOM 1283 O O . PHE C 1 13 ? -63.571 -3.935 -4.721 1.00 88.29 13 PHE C O 1
ATOM 1285 N N . GLY C 1 14 ? -65.743 -3.470 -4.384 1.00 117.79 14 GLY C N 1
ATOM 1286 C CA . GLY C 1 14 ? -66.223 -4.315 -5.474 1.00 123.32 14 GLY C CA 1
ATOM 1287 C C . GLY C 1 14 ? -66.349 -5.778 -5.091 1.00 122.01 14 GLY C C 1
ATOM 1288 O O . GLY C 1 14 ? -67.017 -6.113 -4.113 1.00 118.99 14 GLY C O 1
ATOM 1289 N N . ASN C 1 15 ? -65.702 -6.651 -5.866 1.00 121.17 15 ASN C N 1
ATOM 1290 C CA . ASN C 1 15 ? -65.726 -8.084 -5.597 1.00 124.70 15 ASN C CA 1
ATOM 1291 C C . ASN C 1 15 ? -64.619 -8.503 -4.646 1.00 120.41 15 ASN C C 1
ATOM 1292 O O . ASN C 1 15 ? -64.501 -9.691 -4.327 1.00 116.76 15 ASN C O 1
ATOM 1297 N N . GLU C 1 16 ? -63.819 -7.548 -4.191 1.00 111.48 16 GLU C N 1
ATOM 1298 C CA . GLU C 1 16 ? -62.697 -7.775 -3.301 1.00 100.31 16 GLU C CA 1
ATOM 1299 C C . GLU C 1 16 ? -62.952 -7.011 -2.012 1.00 95.66 16 GLU C C 1
ATOM 1300 O O . GLU C 1 16 ? -63.614 -5.968 -2.014 1.00 101.47 16 GLU C O 1
ATOM 1306 N N . VAL C 1 17 ? -62.430 -7.532 -0.909 1.00 82.66 17 VAL C N 1
ATOM 1307 C CA . VAL C 1 17 ? -62.555 -6.882 0.386 1.00 68.14 17 VAL C CA 1
ATOM 1308 C C . VAL C 1 17 ? -61.154 -6.698 0.944 1.00 66.08 17 VAL C C 1
ATOM 1309 O O . VAL C 1 17 ? -60.318 -7.605 0.863 1.00 73.03 17 VAL C O 1
ATOM 1313 N N . VAL C 1 18 ? -60.901 -5.523 1.509 1.00 62.99 18 VAL C N 1
ATOM 1314 C CA . VAL C 1 18 ? -59.606 -5.185 2.081 1.00 68.86 18 VAL C CA 1
ATOM 1315 C C . VAL C 1 18 ? -59.833 -4.851 3.546 1.00 68.38 18 VAL C C 1
ATOM 1316 O O . VAL C 1 18 ? -60.663 -3.995 3.872 1.00 68.05 18 VAL C O 1
ATOM 1320 N N . ILE C 1 19 ? -59.106 -5.530 4.425 1.00 69.11 19 ILE C N 1
ATOM 1321 C CA . ILE C 1 19 ? -59.233 -5.331 5.861 1.00 68.20 19 ILE C CA 1
ATOM 1322 C C . ILE C 1 19 ? -57.874 -4.913 6.392 1.00 72.98 19 ILE C C 1
ATOM 1323 O O . ILE C 1 19 ? -56.882 -5.629 6.208 1.00 82.71 19 ILE C O 1
ATOM 1328 N N . GLU C 1 20 ? -57.829 -3.760 7.053 1.00 66.51 20 GLU C N 1
ATOM 1329 C CA . GLU C 1 20 ? -56.630 -3.282 7.728 1.00 75.74 20 GLU C CA 1
ATOM 1330 C C . GLU C 1 20 ? -56.998 -3.010 9.176 1.00 72.09 20 GLU C C 1
ATOM 1331 O O . GLU C 1 20 ? -57.883 -2.193 9.451 1.00 87.77 20 GLU C O 1
ATOM 1337 N N . LEU C 1 21 ? -56.318 -3.688 10.097 1.00 61.50 21 LEU C N 1
ATOM 1338 C CA . LEU C 1 21 ? -56.665 -3.617 11.506 1.00 66.32 21 LEU C CA 1
ATOM 1339 C C . LEU C 1 21 ? -55.397 -3.572 12.341 1.00 68.18 21 LEU C C 1
ATOM 1340 O O . LEU C 1 21 ? -54.373 -4.160 11.983 1.00 69.94 21 LEU C O 1
ATOM 1345 N N . ARG C 1 22 ? -55.481 -2.861 13.462 1.00 70.52 22 ARG C N 1
ATOM 1346 C CA . ARG C 1 22 ? -54.416 -2.815 14.452 1.00 70.86 22 ARG C CA 1
ATOM 1347 C C . ARG C 1 22 ? -55.001 -3.234 15.792 1.00 68.55 22 ARG C C 1
ATOM 1348 O O . ARG C 1 22 ? -55.931 -2.594 16.293 1.00 78.92 22 ARG C O 1
ATOM 1356 N N . CYS C 1 23 ? -54.458 -4.303 16.367 1.00 62.25 23 CYS C N 1
ATOM 1357 C CA . CYS C 1 23 ? -54.972 -4.854 17.609 1.00 64.25 23 CYS C CA 1
ATOM 1358 C C . CYS C 1 23 ? -53.802 -5.288 18.477 1.00 68.22 23 CYS C C 1
ATOM 1359 O O . CYS C 1 23 ? -52.670 -5.430 18.006 1.00 64.25 23 CYS C O 1
ATOM 1362 N N . ALA C 1 24 ? -54.091 -5.513 19.755 1.00 65.00 24 ALA C N 1
ATOM 1363 C CA . ALA C 1 24 ? -53.069 -6.000 20.668 1.00 73.23 24 ALA C CA 1
ATOM 1364 C C . ALA C 1 24 ? -52.676 -7.424 20.307 1.00 64.20 24 ALA C C 1
ATOM 1365 O O . ALA C 1 24 ? -53.530 -8.267 20.016 1.00 51.38 24 ALA C O 1
ATOM 1367 N N . TRP C 1 25 ? -51.374 -7.694 20.323 1.00 61.66 25 TRP C N 1
ATOM 1368 C CA . TRP C 1 25 ? -50.886 -9.006 19.931 1.00 66.87 25 TRP C CA 1
ATOM 1369 C C . TRP C 1 25 ? -50.993 -9.987 21.091 1.00 74.81 25 TRP C C 1
ATOM 1370 O O . TRP C 1 25 ? -50.558 -9.697 22.209 1.00 85.88 25 TRP C O 1
ATOM 1381 N N . ARG C 1 26 ? -51.577 -11.148 20.813 1.00 66.77 26 ARG C N 1
ATOM 1382 C CA . ARG C 1 26 ? -51.584 -12.277 21.728 1.00 70.58 26 ARG C CA 1
ATOM 1383 C C . ARG C 1 26 ? -51.305 -13.528 20.911 1.00 74.83 26 ARG C C 1
ATOM 1384 O O . ARG C 1 26 ? -51.485 -13.543 19.691 1.00 78.00 26 ARG C O 1
ATOM 1392 N N . GLU C 1 27 ? -50.842 -14.575 21.588 1.00 73.00 27 GLU C N 1
ATOM 1393 C CA . GLU C 1 27 ? -50.459 -15.794 20.888 1.00 71.79 27 GLU C CA 1
ATOM 1394 C C . GLU C 1 27 ? -51.651 -16.393 20.152 1.00 67.39 27 GLU C C 1
ATOM 1395 O O . GLU C 1 27 ? -52.688 -16.679 20.757 1.00 70.75 27 GLU C O 1
ATOM 1401 N N . GLY C 1 28 ? -51.493 -16.581 18.842 1.00 63.23 28 GLY C N 1
ATOM 1402 C CA . GLY C 1 28 ? -52.507 -17.184 18.003 1.00 61.39 28 GLY C CA 1
ATOM 1403 C C . GLY C 1 28 ? -53.580 -16.256 17.476 1.00 60.95 28 GLY C C 1
ATOM 1404 O O . GLY C 1 28 ? -54.515 -16.735 16.821 1.00 70.88 28 GLY C O 1
ATOM 1405 N N . VAL C 1 29 ? -53.488 -14.949 17.734 1.00 58.98 29 VAL C N 1
ATOM 1406 C CA . VAL C 1 29 ? -54.560 -14.052 17.313 1.00 52.86 29 VAL C CA 1
ATOM 1407 C C . VAL C 1 29 ? -54.598 -13.910 15.794 1.00 44.82 29 VAL C C 1
ATOM 1408 O O . VAL C 1 29 ? -55.679 -13.774 15.209 1.00 45.84 29 VAL C O 1
ATOM 1412 N N . LEU C 1 30 ? -53.439 -13.949 15.127 1.00 40.72 30 LEU C N 1
ATOM 1413 C CA . LEU C 1 30 ? -53.415 -13.753 13.679 1.00 35.92 30 LEU C CA 1
ATOM 1414 C C . LEU C 1 30 ? -54.152 -14.875 12.960 1.00 58.62 30 LEU C C 1
ATOM 1415 O O . LEU C 1 30 ? -54.980 -14.622 12.077 1.00 48.36 30 LEU C O 1
ATOM 1420 N N . LEU C 1 31 ? -53.860 -16.128 13.321 1.00 61.92 31 LEU C N 1
ATOM 1421 C CA . LEU C 1 31 ? -54.571 -17.245 12.711 1.00 60.73 31 LEU C CA 1
ATOM 1422 C C . LEU C 1 31 ? -56.054 -17.200 13.043 1.00 65.06 31 LEU C C 1
ATOM 1423 O O . LEU C 1 31 ? -56.890 -17.571 12.210 1.00 62.58 31 LEU C O 1
ATOM 1428 N N . GLU C 1 32 ? -56.399 -16.749 14.251 1.00 48.43 32 GLU C N 1
ATOM 1429 C CA . GLU C 1 32 ? -57.806 -16.619 14.604 1.00 52.85 32 GLU C CA 1
ATOM 1430 C C . GLU C 1 32 ? -58.481 -15.566 13.737 1.00 57.43 32 GLU C C 1
ATOM 1431 O O . GLU C 1 32 ? -59.613 -15.763 13.286 1.00 66.12 32 GLU C O 1
ATOM 1437 N N . ILE C 1 33 ? -57.787 -14.458 13.462 1.00 48.55 33 ILE C N 1
ATOM 1438 C CA . ILE C 1 33 ? -58.339 -13.440 12.570 1.00 55.49 33 ILE C CA 1
ATOM 1439 C C . ILE C 1 33 ? -58.585 -14.032 11.189 1.00 69.09 33 ILE C C 1
ATOM 1440 O O . ILE C 1 33 ? -59.623 -13.781 10.564 1.00 71.81 33 ILE C O 1
ATOM 1445 N N . MET C 1 34 ? -57.637 -14.832 10.693 1.00 75.37 34 MET C N 1
ATOM 1446 C CA . MET C 1 34 ? -57.806 -15.469 9.391 1.00 76.43 34 MET C CA 1
ATOM 1447 C C . MET C 1 34 ? -58.938 -16.486 9.403 1.00 67.68 34 MET C C 1
ATOM 1448 O O . MET C 1 34 ? -59.622 -16.660 8.388 1.00 69.89 34 MET C O 1
ATOM 1453 N N . ASP C 1 35 ? -59.146 -17.168 10.532 1.00 64.40 35 ASP C N 1
ATOM 1454 C CA . ASP C 1 35 ? -60.229 -18.142 10.616 1.00 76.68 35 ASP C CA 1
ATOM 1455 C C . ASP C 1 35 ? -61.595 -17.470 10.537 1.00 76.61 35 ASP C C 1
ATOM 1456 O O . ASP C 1 35 ? -62.504 -17.987 9.879 1.00 79.66 35 ASP C O 1
ATOM 1461 N N . VAL C 1 36 ? -61.765 -16.322 11.198 1.00 82.37 36 VAL C N 1
ATOM 1462 C CA . VAL C 1 36 ? -63.030 -15.596 11.088 1.00 80.14 36 VAL C CA 1
ATOM 1463 C C . VAL C 1 36 ? -63.245 -15.087 9.668 1.00 78.77 36 VAL C C 1
ATOM 1464 O O . VAL C 1 36 ? -64.372 -15.097 9.159 1.00 91.14 36 VAL C O 1
ATOM 1468 N N . ILE C 1 37 ? -62.181 -14.614 9.012 1.00 56.93 37 ILE C N 1
ATOM 1469 C CA . ILE C 1 37 ? -62.313 -14.155 7.631 1.00 52.95 37 ILE C CA 1
ATOM 1470 C C . ILE C 1 37 ? -62.782 -15.293 6.732 1.00 61.51 37 ILE C C 1
ATOM 1471 O O . ILE C 1 37 ? -63.665 -15.112 5.884 1.00 60.14 37 ILE C O 1
ATOM 1476 N N . SER C 1 38 ? -62.213 -16.486 6.914 1.00 59.84 38 SER C N 1
ATOM 1477 C CA . SER C 1 38 ? -62.669 -17.645 6.153 1.00 63.42 38 SER C CA 1
ATOM 1478 C C . SER C 1 38 ? -64.073 -18.065 6.568 1.00 57.49 38 SER C C 1
ATOM 1479 O O . SER C 1 38 ? -64.866 -18.510 5.729 1.00 53.57 38 SER C O 1
ATOM 1482 N N . ASP C 1 39 ? -64.399 -17.937 7.857 1.00 54.71 39 ASP C N 1
ATOM 1483 C CA . ASP C 1 39 ? -65.735 -18.292 8.323 1.00 57.24 39 ASP C CA 1
ATOM 1484 C C . ASP C 1 39 ? -66.814 -17.414 7.706 1.00 75.31 39 ASP C C 1
ATOM 1485 O O . ASP C 1 39 ? -67.986 -17.806 7.695 1.00 76.86 39 ASP C O 1
ATOM 1490 N N . LEU C 1 40 ? -66.448 -16.237 7.198 1.00 81.04 40 LEU C N 1
ATOM 1491 C CA . LEU C 1 40 ? -67.379 -15.354 6.514 1.00 81.54 40 LEU C CA 1
ATOM 1492 C C . LEU C 1 40 ? -67.408 -15.592 5.007 1.00 84.94 40 LEU C C 1
ATOM 1493 O O . LEU C 1 40 ? -67.870 -14.719 4.262 1.00 90.47 40 LEU C O 1
ATOM 1498 N N . HIS C 1 41 ? -66.918 -16.748 4.547 1.00 85.22 41 HIS C N 1
ATOM 1499 C CA . HIS C 1 41 ? -66.886 -17.088 3.121 1.00 94.74 41 HIS C CA 1
ATOM 1500 C C . HIS C 1 41 ? -66.078 -16.068 2.318 1.00 94.58 41 HIS C C 1
ATOM 1501 O O . HIS C 1 41 ? -66.501 -15.595 1.261 1.00 87.15 41 HIS C O 1
ATOM 1508 N N . LEU C 1 42 ? -64.902 -15.727 2.838 1.00 92.69 42 LEU C N 1
ATOM 1509 C CA . LEU C 1 42 ? -63.985 -14.801 2.188 1.00 80.86 42 LEU C CA 1
ATOM 1510 C C . LEU C 1 42 ? -62.672 -15.522 1.917 1.00 81.24 42 LEU C C 1
ATOM 1511 O O . LEU C 1 42 ? -62.096 -16.135 2.821 1.00 89.16 42 LEU C O 1
ATOM 1516 N N . ASP C 1 43 ? -62.206 -15.443 0.672 1.00 77.26 43 ASP C N 1
ATOM 1517 C CA . ASP C 1 43 ? -60.974 -16.090 0.236 1.00 77.21 43 ASP C CA 1
ATOM 1518 C C . ASP C 1 43 ? -59.846 -15.067 0.222 1.00 69.88 43 ASP C C 1
ATOM 1519 O O . ASP C 1 43 ? -59.882 -14.112 -0.559 1.00 84.46 43 ASP C O 1
ATOM 1524 N N . SER C 1 44 ? -58.826 -15.303 1.041 1.00 45.99 44 SER C N 1
ATOM 1525 C CA . SER C 1 44 ? -57.733 -14.356 1.234 1.00 56.02 44 SER C CA 1
ATOM 1526 C C . SER C 1 44 ? -56.745 -14.443 0.076 1.00 70.65 44 SER C C 1
ATOM 1527 O O . SER C 1 44 ? -56.220 -15.522 -0.223 1.00 66.27 44 SER C O 1
ATOM 1530 N N . HIS C 1 45 ? -56.489 -13.303 -0.569 1.00 83.16 45 HIS C N 1
ATOM 1531 C CA . HIS C 1 45 ? -55.564 -13.225 -1.694 1.00 86.31 45 HIS C CA 1
ATOM 1532 C C . HIS C 1 45 ? -54.144 -12.903 -1.256 1.00 78.04 45 HIS C C 1
ATOM 1533 O O . HIS C 1 45 ? -53.185 -13.493 -1.767 1.00 74.42 45 HIS C O 1
ATOM 1540 N N . SER C 1 46 ? -53.998 -11.979 -0.312 1.00 77.89 46 SER C N 1
ATOM 1541 C CA . SER C 1 46 ? -52.699 -11.499 0.129 1.00 78.32 46 SER C CA 1
ATOM 1542 C C . SER C 1 46 ? -52.803 -11.051 1.577 1.00 77.15 46 SER C C 1
ATOM 1543 O O . SER C 1 46 ? -53.769 -10.383 1.953 1.00 85.62 46 SER C O 1
ATOM 1546 N N . VAL C 1 47 ? -51.817 -11.420 2.387 1.00 65.05 47 VAL C N 1
ATOM 1547 C CA . VAL C 1 47 ? -51.798 -11.047 3.795 1.00 63.71 47 VAL C CA 1
ATOM 1548 C C . VAL C 1 47 ? -50.472 -10.352 4.065 1.00 70.20 47 VAL C C 1
ATOM 1549 O O . VAL C 1 47 ? -49.411 -10.859 3.685 1.00 85.67 47 VAL C O 1
ATOM 1553 N N . GLN C 1 48 ? -50.537 -9.194 4.720 1.00 62.49 48 GLN C N 1
ATOM 1554 C CA . GLN C 1 48 ? -49.357 -8.448 5.135 1.00 57.76 48 GLN C CA 1
ATOM 1555 C C . GLN C 1 48 ? -49.523 -8.105 6.605 1.00 69.19 48 GLN C C 1
ATOM 1556 O O . GLN C 1 48 ? -50.488 -7.431 6.980 1.00 75.51 48 GLN C O 1
ATOM 1562 N N . SER C 1 49 ? -48.589 -8.563 7.434 1.00 73.00 49 SER C N 1
ATOM 1563 C CA . SER C 1 49 ? -48.730 -8.393 8.871 1.00 72.00 49 SER C CA 1
ATOM 1564 C C . SER C 1 49 ? -47.368 -8.165 9.507 1.00 83.10 49 SER C C 1
ATOM 1565 O O . SER C 1 49 ? -46.343 -8.640 9.012 1.00 96.17 49 SER C O 1
ATOM 1568 N N . SER C 1 50 ? -47.375 -7.425 10.614 1.00 79.39 50 SER C N 1
ATOM 1569 C CA . SER C 1 50 ? -46.177 -7.188 11.404 1.00 69.49 50 SER C CA 1
ATOM 1570 C C . SER C 1 50 ? -46.597 -6.956 12.847 1.00 69.32 50 SER C C 1
ATOM 1571 O O . SER C 1 50 ? -47.728 -6.548 13.127 1.00 76.65 50 SER C O 1
ATOM 1574 N N . THR C 1 51 ? -45.671 -7.217 13.765 1.00 70.14 51 THR C N 1
ATOM 1575 C CA . THR C 1 51 ? -45.905 -7.039 15.197 1.00 48.72 51 THR C CA 1
ATOM 1576 C C . THR C 1 51 ? -44.968 -5.954 15.715 1.00 71.28 51 THR C C 1
ATOM 1577 O O . THR C 1 51 ? -43.769 -6.191 15.893 1.00 65.24 51 THR C O 1
ATOM 1581 N N . GLY C 1 52 ? -45.517 -4.767 15.953 1.00 113.76 52 GLY C N 1
ATOM 1582 C CA . GLY C 1 52 ? -44.742 -3.658 16.471 1.00 125.72 52 GLY C CA 1
ATOM 1583 C C . GLY C 1 52 ? -45.224 -3.233 17.842 1.00 130.85 52 GLY C C 1
ATOM 1584 O O . GLY C 1 52 ? -46.430 -3.074 18.054 1.00 136.06 52 GLY C O 1
ATOM 1585 N N . ASP C 1 53 ? -44.291 -3.049 18.778 1.00 129.59 53 ASP C N 1
ATOM 1586 C CA . ASP C 1 53 ? -44.595 -2.730 20.177 1.00 126.38 53 ASP C CA 1
ATOM 1587 C C . ASP C 1 53 ? -45.489 -3.843 20.712 1.00 123.75 53 ASP C C 1
ATOM 1588 O O . ASP C 1 53 ? -45.034 -4.998 20.774 1.00 127.23 53 ASP C O 1
ATOM 1593 N N . GLY C 1 54 ? -46.728 -3.563 21.103 1.00 112.67 54 GLY C N 1
ATOM 1594 C CA . GLY C 1 54 ? -47.657 -4.574 21.566 1.00 99.48 54 GLY C CA 1
ATOM 1595 C C . GLY C 1 54 ? -48.824 -4.688 20.608 1.00 88.33 54 GLY C C 1
ATOM 1596 O O . GLY C 1 54 ? -49.881 -5.225 20.950 1.00 85.97 54 GLY C O 1
ATOM 1597 N N . LEU C 1 55 ? -48.624 -4.185 19.394 1.00 87.35 55 LEU C N 1
ATOM 1598 C CA . LEU C 1 55 ? -49.649 -4.102 18.365 1.00 82.97 55 LEU C CA 1
ATOM 1599 C C . LEU C 1 55 ? -49.354 -5.044 17.210 1.00 73.85 55 LEU C C 1
ATOM 1600 O O . LEU C 1 55 ? -48.204 -5.417 16.957 1.00 65.13 55 LEU C O 1
ATOM 1605 N N . LEU C 1 56 ? -50.422 -5.430 16.520 1.00 66.12 56 LEU C N 1
ATOM 1606 C CA . LEU C 1 56 ? -50.344 -6.249 15.320 1.00 63.11 56 LEU C CA 1
ATOM 1607 C C . LEU C 1 56 ? -50.974 -5.447 14.194 1.00 67.78 56 LEU C C 1
ATOM 1608 O O . LEU C 1 56 ? -52.167 -5.129 14.246 1.00 66.48 56 LEU C O 1
ATOM 1613 N N . CYS C 1 57 ? -50.176 -5.118 13.186 1.00 76.25 57 CYS C N 1
ATOM 1614 C CA . CYS C 1 57 ? -50.655 -4.408 12.011 1.00 78.23 57 CYS C CA 1
ATOM 1615 C C . CYS C 1 57 ? -50.909 -5.426 10.913 1.00 73.78 57 CYS C C 1
ATOM 1616 O O . CYS C 1 57 ? -50.014 -6.201 10.566 1.00 77.94 57 CYS C O 1
ATOM 1619 N N . LEU C 1 58 ? -52.123 -5.428 10.373 1.00 69.82 58 LEU C N 1
ATOM 1620 C CA . LEU C 1 58 ? -52.535 -6.469 9.443 1.00 59.39 58 LEU C CA 1
ATOM 1621 C C . LEU C 1 58 ? -53.332 -5.861 8.301 1.00 59.23 58 LEU C C 1
ATOM 1622 O O . LEU C 1 58 ? -54.228 -5.047 8.534 1.00 43.56 58 LEU C O 1
ATOM 1627 N N . THR C 1 59 ? -53.000 -6.257 7.074 1.00 63.78 59 THR C N 1
ATOM 1628 C CA . THR C 1 59 ? -53.769 -5.892 5.889 1.00 65.04 59 THR C CA 1
ATOM 1629 C C . THR C 1 59 ? -54.073 -7.164 5.114 1.00 63.29 59 THR C C 1
ATOM 1630 O O . THR C 1 59 ? -53.153 -7.893 4.730 1.00 62.49 59 THR C O 1
ATOM 1634 N N . VAL C 1 60 ? -55.357 -7.430 4.885 1.00 56.33 60 VAL C N 1
ATOM 1635 C CA . VAL C 1 60 ? -55.812 -8.653 4.232 1.00 48.06 60 VAL C CA 1
ATOM 1636 C C . VAL C 1 60 ? -56.615 -8.284 2.993 1.00 61.73 60 VAL C C 1
ATOM 1637 O O . VAL C 1 60 ? -57.551 -7.480 3.070 1.00 70.31 60 VAL C O 1
ATOM 1641 N N . ASN C 1 61 ? -56.250 -8.875 1.858 1.00 74.87 61 ASN C N 1
ATOM 1642 C CA . ASN C 1 61 ? -56.985 -8.741 0.606 1.00 67.95 61 ASN C CA 1
ATOM 1643 C C . ASN C 1 61 ? -57.723 -10.049 0.350 1.00 67.77 61 ASN C C 1
ATOM 1644 O O . ASN C 1 61 ? -57.089 -11.095 0.190 1.00 86.44 61 ASN C O 1
ATOM 1649 N N . CYS C 1 62 ? -59.055 -9.999 0.336 1.00 66.15 62 CYS C N 1
ATOM 1650 C CA . CYS C 1 62 ? -59.860 -11.207 0.219 1.00 76.63 62 CYS C CA 1
ATOM 1651 C C . CYS C 1 62 ? -60.952 -11.033 -0.831 1.00 84.61 62 CYS C C 1
ATOM 1652 O O . CYS C 1 62 ? -61.337 -9.916 -1.189 1.00 74.76 62 CYS C O 1
ATOM 1655 N N . LYS C 1 63 ? -61.455 -12.166 -1.321 1.00 93.35 63 LYS C N 1
ATOM 1656 C CA . LYS C 1 63 ? -62.514 -12.191 -2.321 1.00 87.83 63 LYS C CA 1
ATOM 1657 C C . LYS C 1 63 ? -63.694 -13.037 -1.842 1.00 87.08 63 LYS C C 1
ATOM 1658 O O . LYS C 1 63 ? -63.531 -13.970 -1.043 1.00 94.76 63 LYS C O 1
ATOM 1664 N N . HIS C 1 64 ? -64.891 -12.690 -2.328 1.00 85.61 64 HIS C N 1
ATOM 1665 C CA . HIS C 1 64 ? -66.103 -13.417 -1.971 1.00 92.84 64 HIS C CA 1
ATOM 1666 C C . HIS C 1 64 ? -66.125 -14.793 -2.632 1.00 105.64 64 HIS C C 1
ATOM 1667 O O . HIS C 1 64 ? -65.852 -14.925 -3.827 1.00 103.23 64 HIS C O 1
ATOM 1674 N N . LYS C 1 65 ? -66.449 -15.824 -1.850 1.00 112.35 65 LYS C N 1
ATOM 1675 C CA . LYS C 1 65 ? -66.574 -17.169 -2.413 1.00 120.36 65 LYS C CA 1
ATOM 1676 C C . LYS C 1 65 ? -67.959 -17.372 -3.021 1.00 131.61 65 LYS C C 1
ATOM 1677 O O . LYS C 1 65 ? -68.105 -17.472 -4.244 1.00 139.81 65 LYS C O 1
ATOM 1683 N N . GLY C 1 66 ? -68.991 -17.422 -2.178 1.00 128.55 66 GLY C N 1
ATOM 1684 C CA . GLY C 1 66 ? -70.340 -17.645 -2.662 1.00 122.14 66 GLY C CA 1
ATOM 1685 C C . GLY C 1 66 ? -71.246 -16.428 -2.680 1.00 114.96 66 GLY C C 1
ATOM 1686 O O . GLY C 1 66 ? -70.781 -15.296 -2.846 1.00 114.82 66 GLY C O 1
ATOM 1687 N N . SER C 1 67 ? -72.550 -16.658 -2.505 1.00 105.84 67 SER C N 1
ATOM 1688 C CA . SER C 1 67 ? -73.542 -15.589 -2.533 1.00 105.86 67 SER C CA 1
ATOM 1689 C C . SER C 1 67 ? -73.722 -14.891 -1.191 1.00 111.53 67 SER C C 1
ATOM 1690 O O . SER C 1 67 ? -74.349 -13.827 -1.148 1.00 110.51 67 SER C O 1
ATOM 1693 N N . LYS C 1 68 ? -73.194 -15.456 -0.103 1.00 109.90 68 LYS C N 1
ATOM 1694 C CA . LYS C 1 68 ? -73.308 -14.858 1.230 1.00 114.27 68 LYS C CA 1
ATOM 1695 C C . LYS C 1 68 ? -72.346 -13.672 1.335 1.00 119.04 68 LYS C C 1
ATOM 1696 O O . LYS C 1 68 ? -71.358 -13.679 2.072 1.00 124.04 68 LYS C O 1
ATOM 1698 N N . ILE C 1 69 ? -72.659 -12.630 0.568 1.00 121.81 69 ILE C N 1
ATOM 1699 C CA . ILE C 1 69 ? -71.778 -11.476 0.426 1.00 122.02 69 ILE C CA 1
ATOM 1700 C C . ILE C 1 69 ? -71.838 -10.579 1.656 1.00 121.18 69 ILE C C 1
ATOM 1701 O O . ILE C 1 69 ? -72.175 -9.394 1.542 1.00 121.93 69 ILE C O 1
ATOM 1703 N N . ALA C 1 70 ? -71.583 -11.142 2.841 1.00 121.13 70 ALA C N 1
ATOM 1704 C CA . ALA C 1 70 ? -71.426 -10.322 4.035 1.00 121.24 70 ALA C CA 1
ATOM 1705 C C . ALA C 1 70 ? -70.532 -9.127 3.740 1.00 124.00 70 ALA C C 1
ATOM 1706 O O . ALA C 1 70 ? -69.517 -9.244 3.048 1.00 125.71 70 ALA C O 1
ATOM 1708 N N . THR C 1 71 ? -70.907 -7.994 4.300 1.00 127.55 71 THR C N 1
ATOM 1709 C CA . THR C 1 71 ? -70.294 -6.699 4.029 1.00 135.43 71 THR C CA 1
ATOM 1710 C C . THR C 1 71 ? -69.968 -6.037 5.358 1.00 123.14 71 THR C C 1
ATOM 1711 O O . THR C 1 71 ? -70.473 -6.468 6.401 1.00 122.37 71 THR C O 1
ATOM 1715 N N . PRO C 1 72 ? -69.125 -4.984 5.376 1.00 111.17 72 PRO C N 1
ATOM 1716 C CA . PRO C 1 72 ? -68.634 -4.470 6.666 1.00 100.79 72 PRO C CA 1
ATOM 1717 C C . PRO C 1 72 ? -69.734 -4.167 7.676 1.00 113.31 72 PRO C C 1
ATOM 1718 O O . PRO C 1 72 ? -70.893 -3.902 7.343 1.00 123.32 72 PRO C O 1
ATOM 1722 N N . GLY C 1 73 ? -69.321 -4.205 8.939 1.00 105.18 73 GLY C N 1
ATOM 1723 C CA . GLY C 1 73 ? -70.171 -4.047 10.099 1.00 98.67 73 GLY C CA 1
ATOM 1724 C C . GLY C 1 73 ? -70.358 -5.438 10.660 1.00 99.78 73 GLY C C 1
ATOM 1725 O O . GLY C 1 73 ? -70.109 -5.688 11.840 1.00 100.03 73 GLY C O 1
ATOM 1726 N N . MET C 1 74 ? -70.753 -6.362 9.784 1.00 99.49 74 MET C N 1
ATOM 1727 C CA . MET C 1 74 ? -70.786 -7.777 10.133 1.00 92.05 74 MET C CA 1
ATOM 1728 C C . MET C 1 74 ? -69.372 -8.315 10.324 1.00 87.29 74 MET C C 1
ATOM 1729 O O . MET C 1 74 ? -69.130 -9.162 11.190 1.00 85.60 74 MET C O 1
ATOM 1734 N N . ILE C 1 75 ? -68.426 -7.826 9.516 1.00 74.18 75 ILE C N 1
ATOM 1735 C CA . ILE C 1 75 ? -67.022 -8.199 9.662 1.00 70.61 75 ILE C CA 1
ATOM 1736 C C . ILE C 1 75 ? -66.435 -7.598 10.935 1.00 75.25 75 ILE C C 1
ATOM 1737 O O . ILE C 1 75 ? -65.655 -8.249 11.641 1.00 68.49 75 ILE C O 1
ATOM 1742 N N . LYS C 1 76 ? -66.785 -6.343 11.235 1.00 76.85 76 LYS C N 1
ATOM 1743 C CA . LYS C 1 76 ? -66.235 -5.666 12.407 1.00 76.65 76 LYS C CA 1
ATOM 1744 C C . LYS C 1 76 ? -66.554 -6.427 13.687 1.00 71.18 76 LYS C C 1
ATOM 1745 O O . LYS C 1 76 ? -65.662 -6.692 14.500 1.00 73.96 76 LYS C O 1
ATOM 1751 N N . GLU C 1 77 ? -67.822 -6.796 13.880 1.00 78.23 77 GLU C N 1
ATOM 1752 C CA . GLU C 1 77 ? -68.184 -7.550 15.074 1.00 84.56 77 GLU C CA 1
ATOM 1753 C C . GLU C 1 77 ? -67.448 -8.879 15.110 1.00 77.82 77 GLU C C 1
ATOM 1754 O O . GLU C 1 77 ? -67.006 -9.325 16.174 1.00 88.06 77 GLU C O 1
ATOM 1760 N N . ALA C 1 78 ? -67.290 -9.517 13.948 1.00 70.00 78 ALA C N 1
ATOM 1761 C CA . ALA C 1 78 ? -66.562 -10.777 13.891 1.00 75.21 78 ALA C CA 1
ATOM 1762 C C . ALA C 1 78 ? -65.114 -10.588 14.321 1.00 76.08 78 ALA C C 1
ATOM 1763 O O . ALA C 1 78 ? -64.550 -11.433 15.026 1.00 81.51 78 ALA C O 1
ATOM 1765 N N . LEU C 1 79 ? -64.497 -9.479 13.912 1.00 70.49 79 LEU C N 1
ATOM 1766 C CA . LEU C 1 79 ? -63.128 -9.202 14.325 1.00 72.12 79 LEU C CA 1
ATOM 1767 C C . LEU C 1 79 ? -63.065 -8.795 15.793 1.00 79.31 79 LEU C C 1
ATOM 1768 O O . LEU C 1 79 ? -62.147 -9.200 16.517 1.00 82.27 79 LEU C O 1
ATOM 1773 N N . GLN C 1 80 ? -64.033 -7.993 16.251 1.00 99.08 80 GLN C N 1
ATOM 1774 C CA . GLN C 1 80 ? -64.049 -7.534 17.639 1.00 111.25 80 GLN C CA 1
ATOM 1775 C C . GLN C 1 80 ? -64.253 -8.657 18.648 1.00 117.28 80 GLN C C 1
ATOM 1776 O O . GLN C 1 80 ? -63.886 -8.489 19.816 1.00 121.98 80 GLN C O 1
ATOM 1782 N N . ARG C 1 81 ? -64.829 -9.786 18.231 1.00 116.78 81 ARG C N 1
ATOM 1783 C CA . ARG C 1 81 ? -65.025 -10.902 19.151 1.00 116.55 81 ARG C CA 1
ATOM 1784 C C . ARG C 1 81 ? -63.693 -11.478 19.613 1.00 114.99 81 ARG C C 1
ATOM 1785 O O . ARG C 1 81 ? -63.600 -12.030 20.715 1.00 120.72 81 ARG C O 1
ATOM 1793 N N . VAL C 1 82 ? -62.655 -11.356 18.790 1.00 102.64 82 VAL C N 1
ATOM 1794 C CA . VAL C 1 82 ? -61.346 -11.919 19.098 1.00 88.71 82 VAL C CA 1
ATOM 1795 C C . VAL C 1 82 ? -60.288 -10.849 19.315 1.00 79.64 82 VAL C C 1
ATOM 1796 O O . VAL C 1 82 ? -59.202 -11.170 19.819 1.00 69.95 82 VAL C O 1
ATOM 1800 N N . ALA C 1 83 ? -60.562 -9.595 18.966 1.00 81.36 83 ALA C N 1
ATOM 1801 C CA . ALA C 1 83 ? -59.592 -8.518 19.133 1.00 80.43 83 ALA C CA 1
ATOM 1802 C C . ALA C 1 83 ? -60.231 -7.319 19.829 1.00 74.12 83 ALA C C 1
ATOM 1803 O O . ALA C 1 83 ? -59.754 -6.868 20.872 1.00 67.21 83 ALA C O 1
ATOM 1805 N N . ASN D 1 7 ? -43.882 12.742 30.413 1.00 81.70 7 ASN D N 1
ATOM 1806 C CA . ASN D 1 7 ? -43.148 11.543 30.027 1.00 94.51 7 ASN D CA 1
ATOM 1807 C C . ASN D 1 7 ? -43.904 10.293 30.458 1.00 99.38 7 ASN D C 1
ATOM 1808 O O . ASN D 1 7 ? -44.023 10.013 31.651 1.00 98.29 7 ASN D O 1
ATOM 1813 N N . LEU D 1 8 ? -44.420 9.543 29.487 1.00 87.36 8 LEU D N 1
ATOM 1814 C CA . LEU D 1 8 ? -45.126 8.299 29.763 1.00 70.61 8 LEU D CA 1
ATOM 1815 C C . LEU D 1 8 ? -44.619 7.223 28.819 1.00 63.46 8 LEU D C 1
ATOM 1816 O O . LEU D 1 8 ? -44.642 7.400 27.597 1.00 67.74 8 LEU D O 1
ATOM 1821 N N . ARG D 1 9 ? -44.165 6.113 29.390 1.00 60.01 9 ARG D N 1
ATOM 1822 C CA . ARG D 1 9 ? -43.620 4.995 28.637 1.00 67.76 9 ARG D CA 1
ATOM 1823 C C . ARG D 1 9 ? -44.550 3.804 28.802 1.00 71.65 9 ARG D C 1
ATOM 1824 O O . ARG D 1 9 ? -44.903 3.442 29.929 1.00 89.41 9 ARG D O 1
ATOM 1832 N N . ILE D 1 10 ? -44.939 3.191 27.690 1.00 58.77 10 ILE D N 1
ATOM 1833 C CA . ILE D 1 10 ? -45.787 2.008 27.726 1.00 56.05 10 ILE D CA 1
ATOM 1834 C C . ILE D 1 10 ? -45.179 0.998 26.770 1.00 59.91 10 ILE D C 1
ATOM 1835 O O . ILE D 1 10 ? -44.950 1.306 25.595 1.00 73.13 10 ILE D O 1
ATOM 1840 N N . GLY D 1 11 ? -44.948 -0.211 27.265 1.00 61.70 11 GLY D N 1
ATOM 1841 C CA . GLY D 1 11 ? -44.392 -1.268 26.453 1.00 74.20 11 GLY D CA 1
ATOM 1842 C C . GLY D 1 11 ? -45.011 -2.610 26.760 1.00 74.70 11 GLY D C 1
ATOM 1843 O O . GLY D 1 11 ? -44.989 -3.061 27.910 1.00 84.89 11 GLY D O 1
ATOM 1844 N N . SER D 1 12 ? -45.532 -3.277 25.739 1.00 63.65 12 SER D N 1
ATOM 1845 C CA . SER D 1 12 ? -46.139 -4.587 25.901 1.00 73.56 12 SER D CA 1
ATOM 1846 C C . SER D 1 12 ? -45.183 -5.618 25.323 1.00 73.06 12 SER D C 1
ATOM 1847 O O . SER D 1 12 ? -44.663 -5.437 24.216 1.00 71.04 12 SER D O 1
ATOM 1850 N N . PHE D 1 13 ? -44.950 -6.692 26.074 1.00 67.72 13 PHE D N 1
ATOM 1851 C CA . PHE D 1 13 ? -44.096 -7.793 25.633 1.00 75.24 13 PHE D CA 1
ATOM 1852 C C . PHE D 1 13 ? -44.820 -9.106 25.907 1.00 78.00 13 PHE D C 1
ATOM 1853 O O . PHE D 1 13 ? -44.662 -9.695 26.980 1.00 79.26 13 PHE D O 1
ATOM 1861 N N . GLY D 1 14 ? -45.608 -9.566 24.939 1.00 77.20 14 GLY D N 1
ATOM 1862 C CA . GLY D 1 14 ? -46.324 -10.811 25.120 1.00 79.47 14 GLY D CA 1
ATOM 1863 C C . GLY D 1 14 ? -47.367 -10.750 26.214 1.00 85.91 14 GLY D C 1
ATOM 1864 O O . GLY D 1 14 ? -48.322 -9.971 26.136 1.00 84.61 14 GLY D O 1
ATOM 1865 N N . ASN D 1 15 ? -47.188 -11.573 27.244 1.00 100.02 15 ASN D N 1
ATOM 1866 C CA . ASN D 1 15 ? -48.113 -11.635 28.365 1.00 108.38 15 ASN D CA 1
ATOM 1867 C C . ASN D 1 15 ? -47.826 -10.593 29.439 1.00 102.52 15 ASN D C 1
ATOM 1868 O O . ASN D 1 15 ? -48.521 -10.571 30.459 1.00 110.64 15 ASN D O 1
ATOM 1873 N N . GLU D 1 16 ? -46.829 -9.735 29.240 1.00 96.13 16 GLU D N 1
ATOM 1874 C CA . GLU D 1 16 ? -46.446 -8.737 30.226 1.00 83.14 16 GLU D CA 1
ATOM 1875 C C . GLU D 1 16 ? -46.591 -7.336 29.645 1.00 88.05 16 GLU D C 1
ATOM 1876 O O . GLU D 1 16 ? -46.384 -7.118 28.447 1.00 82.10 16 GLU D O 1
ATOM 1882 N N . VAL D 1 17 ? -46.942 -6.385 30.508 1.00 81.73 17 VAL D N 1
ATOM 1883 C CA . VAL D 1 17 ? -47.045 -4.977 30.143 1.00 68.76 17 VAL D CA 1
ATOM 1884 C C . VAL D 1 17 ? -46.229 -4.177 31.146 1.00 71.24 17 VAL D C 1
ATOM 1885 O O . VAL D 1 17 ? -46.274 -4.448 32.351 1.00 66.26 17 VAL D O 1
ATOM 1889 N N . VAL D 1 18 ? -45.486 -3.190 30.653 1.00 67.96 18 VAL D N 1
ATOM 1890 C CA . VAL D 1 18 ? -44.641 -2.351 31.493 1.00 71.48 18 VAL D CA 1
ATOM 1891 C C . VAL D 1 18 ? -45.087 -0.907 31.307 1.00 64.31 18 VAL D C 1
ATOM 1892 O O . VAL D 1 18 ? -45.182 -0.422 30.173 1.00 68.57 18 VAL D O 1
ATOM 1896 N N . ILE D 1 19 ? -45.379 -0.230 32.415 1.00 53.94 19 ILE D N 1
ATOM 1897 C CA . ILE D 1 19 ? -45.827 1.157 32.400 1.00 57.90 19 ILE D CA 1
ATOM 1898 C C . ILE D 1 19 ? -44.865 1.989 33.234 1.00 60.29 19 ILE D C 1
ATOM 1899 O O . ILE D 1 19 ? -44.629 1.683 34.409 1.00 60.65 19 ILE D O 1
ATOM 1904 N N . GLU D 1 20 ? -44.321 3.041 32.630 1.00 59.25 20 GLU D N 1
ATOM 1905 C CA . GLU D 1 20 ? -43.482 4.013 33.320 1.00 61.96 20 GLU D CA 1
ATOM 1906 C C . GLU D 1 20 ? -44.094 5.387 33.105 1.00 59.88 20 GLU D C 1
ATOM 1907 O O . GLU D 1 20 ? -44.245 5.829 31.961 1.00 67.03 20 GLU D O 1
ATOM 1913 N N . LEU D 1 21 ? -44.439 6.061 34.199 1.00 67.18 21 LEU D N 1
ATOM 1914 C CA . LEU D 1 21 ? -45.144 7.330 34.123 1.00 75.91 21 LEU D CA 1
ATOM 1915 C C . LEU D 1 21 ? -44.593 8.276 35.177 1.00 93.43 21 LEU D C 1
ATOM 1916 O O . LEU D 1 21 ? -44.264 7.859 36.292 1.00 104.42 21 LEU D O 1
ATOM 1921 N N . ARG D 1 22 ? -44.497 9.552 34.811 1.00 95.09 22 ARG D N 1
ATOM 1922 C CA . ARG D 1 22 ? -44.142 10.624 35.731 1.00 96.85 22 ARG D CA 1
ATOM 1923 C C . ARG D 1 22 ? -45.194 11.715 35.610 1.00 87.65 22 ARG D C 1
ATOM 1924 O O . ARG D 1 22 ? -45.398 12.262 34.521 1.00 95.39 22 ARG D O 1
ATOM 1932 N N . CYS D 1 23 ? -45.861 12.029 36.718 1.00 77.30 23 CYS D N 1
ATOM 1933 C CA . CYS D 1 23 ? -46.967 12.974 36.710 1.00 93.39 23 CYS D CA 1
ATOM 1934 C C . CYS D 1 23 ? -46.895 13.851 37.951 1.00 98.49 23 CYS D C 1
ATOM 1935 O O . CYS D 1 23 ? -46.163 13.566 38.903 1.00 103.96 23 CYS D O 1
ATOM 1938 N N . ALA D 1 24 ? -47.666 14.935 37.928 1.00 94.68 24 ALA D N 1
ATOM 1939 C CA . ALA D 1 24 ? -47.761 15.809 39.088 1.00 95.27 24 ALA D CA 1
ATOM 1940 C C . ALA D 1 24 ? -48.474 15.090 40.225 1.00 95.39 24 ALA D C 1
ATOM 1941 O O . ALA D 1 24 ? -49.480 14.406 40.015 1.00 94.13 24 ALA D O 1
ATOM 1943 N N . TRP D 1 25 ? -47.948 15.244 41.438 1.00 93.37 25 TRP D N 1
ATOM 1944 C CA . TRP D 1 25 ? -48.501 14.541 42.587 1.00 83.27 25 TRP D CA 1
ATOM 1945 C C . TRP D 1 25 ? -49.723 15.263 43.137 1.00 87.74 25 TRP D C 1
ATOM 1946 O O . TRP D 1 25 ? -49.703 16.477 43.359 1.00 84.92 25 TRP D O 1
ATOM 1957 N N . ARG D 1 26 ? -50.787 14.497 43.351 1.00 85.86 26 ARG D N 1
ATOM 1958 C CA . ARG D 1 26 ? -51.991 14.934 44.035 1.00 83.24 26 ARG D CA 1
ATOM 1959 C C . ARG D 1 26 ? -52.428 13.829 44.984 1.00 74.74 26 ARG D C 1
ATOM 1960 O O . ARG D 1 26 ? -52.076 12.661 44.805 1.00 82.08 26 ARG D O 1
ATOM 1968 N N . GLU D 1 27 ? -53.175 14.211 46.017 1.00 71.32 27 GLU D N 1
ATOM 1969 C CA . GLU D 1 27 ? -53.593 13.244 47.025 1.00 86.49 27 GLU D CA 1
ATOM 1970 C C . GLU D 1 27 ? -54.487 12.178 46.405 1.00 88.05 27 GLU D C 1
ATOM 1971 O O . GLU D 1 27 ? -55.519 12.493 45.806 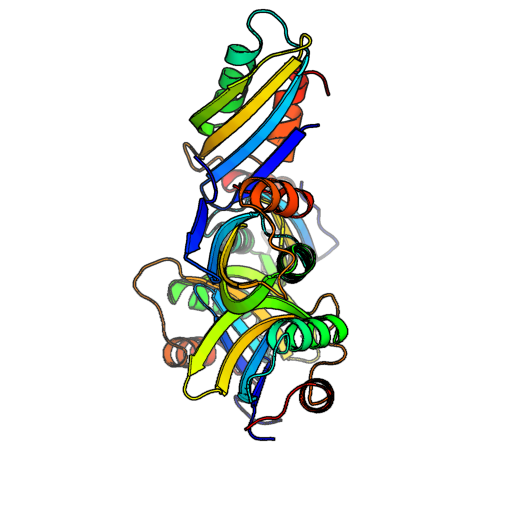1.00 101.03 27 GLU D O 1
ATOM 1977 N N . GLY D 1 28 ? -54.088 10.916 46.557 1.00 69.69 28 GLY D N 1
ATOM 1978 C CA . GLY D 1 28 ? -54.860 9.795 46.064 1.00 69.14 28 GLY D CA 1
ATOM 1979 C C . GLY D 1 28 ? -54.646 9.424 44.612 1.00 76.39 28 GLY D C 1
ATOM 1980 O O . GLY D 1 28 ? -55.342 8.529 44.115 1.00 77.47 28 GLY D O 1
ATOM 1981 N N . VAL D 1 29 ? -53.714 10.075 43.912 1.00 72.78 29 VAL D N 1
ATOM 1982 C CA . VAL D 1 29 ? -53.542 9.805 42.487 1.00 65.48 29 VAL D CA 1
ATOM 1983 C C . VAL D 1 29 ? -52.976 8.409 42.254 1.00 74.56 29 VAL D C 1
ATOM 1984 O O . VAL D 1 29 ? -53.296 7.767 41.246 1.00 77.15 29 VAL D O 1
ATOM 1988 N N . LEU D 1 30 ? -52.139 7.913 43.168 1.00 83.69 30 LEU D N 1
ATOM 1989 C CA . LEU D 1 30 ? -51.493 6.621 42.960 1.00 77.96 30 LEU D CA 1
ATOM 1990 C C . LEU D 1 30 ? -52.516 5.493 42.906 1.00 79.19 30 LEU D C 1
ATOM 1991 O O . LEU D 1 30 ? -52.489 4.658 41.995 1.00 77.04 30 LEU D O 1
ATOM 1996 N N . LEU D 1 31 ? -53.430 5.452 43.879 1.00 76.40 31 LEU D N 1
ATOM 1997 C CA . LEU D 1 31 ? -54.468 4.427 43.869 1.00 67.53 31 LEU D CA 1
ATOM 1998 C C . LEU D 1 31 ? -55.399 4.585 42.674 1.00 73.78 31 LEU D C 1
ATOM 1999 O O . LEU D 1 31 ? -55.887 3.587 42.131 1.00 74.35 31 LEU D O 1
ATOM 2004 N N . GLU D 1 32 ? -55.658 5.825 42.252 1.00 78.83 32 GLU D N 1
ATOM 2005 C CA . GLU D 1 32 ? -56.507 6.047 41.085 1.00 74.69 32 GLU D CA 1
ATOM 2006 C C . GLU D 1 32 ? -55.864 5.488 39.823 1.00 66.42 32 GLU D C 1
ATOM 2007 O O . GLU D 1 32 ? -56.549 4.908 38.972 1.00 63.56 32 GLU D O 1
ATOM 2013 N N . ILE D 1 33 ? -54.548 5.660 39.682 1.00 58.12 33 ILE D N 1
ATOM 2014 C CA . ILE D 1 33 ? -53.840 5.104 38.532 1.00 67.27 33 ILE D CA 1
ATOM 2015 C C . ILE D 1 33 ? -53.928 3.584 38.529 1.00 66.92 33 ILE D C 1
ATOM 2016 O O . ILE D 1 33 ? -54.163 2.961 37.486 1.00 64.29 33 ILE D O 1
ATOM 2021 N N . MET D 1 34 ? -53.744 2.962 39.696 1.00 72.89 34 MET D N 1
ATOM 2022 C CA . MET D 1 34 ? -53.804 1.506 39.772 1.00 71.13 34 MET D CA 1
ATOM 2023 C C . MET D 1 34 ? -55.211 0.987 39.498 1.00 75.48 34 MET D C 1
ATOM 2024 O O . MET D 1 34 ? -55.377 -0.091 38.915 1.00 85.38 34 MET D O 1
ATOM 2029 N N . ASP D 1 35 ? -56.237 1.733 39.915 1.00 67.97 35 ASP D N 1
ATOM 2030 C CA . ASP D 1 35 ? -57.606 1.330 39.608 1.00 68.66 35 ASP D CA 1
ATOM 2031 C C . ASP D 1 35 ? -57.878 1.411 38.112 1.00 68.90 35 ASP D C 1
ATOM 2032 O O . ASP D 1 35 ? -58.573 0.555 37.553 1.00 72.80 35 ASP D O 1
ATOM 2037 N N . VAL D 1 36 ? -57.343 2.439 37.450 1.00 63.60 36 VAL D N 1
ATOM 2038 C CA . VAL D 1 36 ? -57.481 2.549 36.001 1.00 65.24 36 VAL D CA 1
ATOM 2039 C C . VAL D 1 36 ? -56.774 1.390 35.310 1.00 75.40 36 VAL D C 1
ATOM 2040 O O . VAL D 1 36 ? -57.285 0.822 34.335 1.00 85.00 36 VAL D O 1
ATOM 2044 N N . ILE D 1 37 ? -55.591 1.017 35.804 1.00 75.63 37 ILE D N 1
ATOM 2045 C CA . ILE D 1 37 ? -54.880 -0.134 35.254 1.00 72.68 37 ILE D CA 1
ATOM 2046 C C . ILE D 1 37 ? -55.709 -1.402 35.426 1.00 74.17 37 ILE D C 1
ATOM 2047 O O . ILE D 1 37 ? -55.783 -2.243 34.522 1.00 79.85 37 ILE D O 1
ATOM 2052 N N . SER D 1 38 ? -56.355 -1.552 36.585 1.00 61.97 38 SER D N 1
ATOM 2053 C CA . SER D 1 38 ? -57.229 -2.701 36.800 1.00 62.22 38 SER D CA 1
ATOM 2054 C C . SER D 1 38 ? -58.446 -2.650 35.884 1.00 74.69 38 SER D C 1
ATOM 2055 O O . SER D 1 38 ? -58.914 -3.691 35.406 1.00 76.69 38 SER D O 1
ATOM 2058 N N . ASP D 1 39 ? -58.975 -1.451 35.629 1.00 74.99 39 ASP D N 1
ATOM 2059 C CA . ASP D 1 39 ? -60.092 -1.311 34.701 1.00 72.92 39 ASP D CA 1
ATOM 2060 C C . ASP D 1 39 ? -59.704 -1.691 33.278 1.00 69.55 39 ASP D C 1
ATOM 2061 O O . ASP D 1 39 ? -60.585 -1.972 32.459 1.00 62.07 39 ASP D O 1
ATOM 2066 N N . LEU D 1 40 ? -58.408 -1.707 32.969 1.00 72.75 40 LEU D N 1
ATOM 2067 C CA . LEU D 1 40 ? -57.903 -2.096 31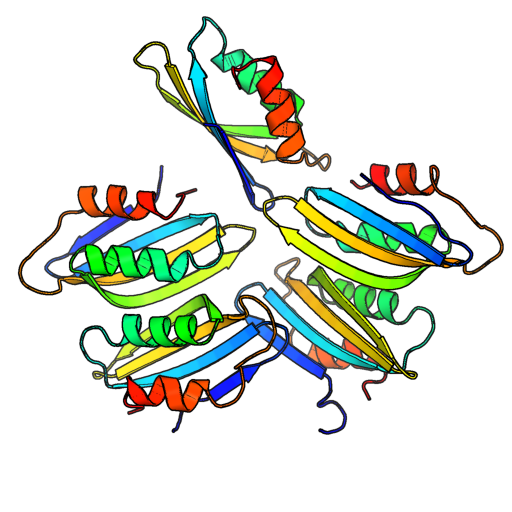.662 1.00 78.64 40 LEU D CA 1
ATOM 2068 C C . LEU D 1 40 ? -57.612 -3.588 31.567 1.00 77.28 40 LEU D C 1
ATOM 2069 O O . LEU D 1 40 ? -56.876 -4.009 30.666 1.00 80.73 40 LEU D O 1
ATOM 2074 N N . HIS D 1 41 ? -58.165 -4.388 32.481 1.00 76.16 41 HIS D N 1
ATOM 2075 C CA . HIS D 1 41 ? -57.952 -5.835 32.506 1.00 78.98 41 HIS D CA 1
ATOM 2076 C C . HIS D 1 41 ? -56.468 -6.169 32.636 1.00 80.69 41 HIS D C 1
ATOM 2077 O O . HIS D 1 41 ? -55.953 -7.072 31.974 1.00 92.27 41 HIS D O 1
ATOM 2084 N N . LEU D 1 42 ? -55.775 -5.429 33.498 1.00 71.14 42 LEU D N 1
ATOM 2085 C CA . LEU D 1 42 ? -54.360 -5.635 33.770 1.00 64.98 42 LEU D CA 1
ATOM 2086 C C . LEU D 1 42 ? -54.174 -5.892 35.257 1.00 69.28 42 LEU D C 1
ATOM 2087 O O . LEU D 1 42 ? -54.654 -5.114 36.088 1.00 79.42 42 LEU D O 1
ATOM 2092 N N . ASP D 1 43 ? -53.483 -6.978 35.589 1.00 73.34 43 ASP D N 1
ATOM 2093 C CA . ASP D 1 43 ? -53.215 -7.346 36.975 1.00 74.68 43 ASP D CA 1
ATOM 2094 C C . ASP D 1 43 ? -51.787 -6.937 37.317 1.00 74.12 43 ASP D C 1
ATOM 2095 O O . ASP D 1 43 ? -50.829 -7.483 36.761 1.00 74.88 43 ASP D O 1
ATOM 2100 N N . SER D 1 44 ? -51.647 -5.985 38.236 1.00 74.31 44 SER D N 1
ATOM 2101 C CA . SER D 1 44 ? -50.337 -5.457 38.600 1.00 70.32 44 SER D CA 1
ATOM 2102 C C . SER D 1 44 ? -49.694 -6.363 39.643 1.00 71.59 44 SER D C 1
ATOM 2103 O O . SER D 1 44 ? -50.230 -6.525 40.745 1.00 72.74 44 SER D O 1
ATOM 2106 N N . HIS D 1 45 ? -48.548 -6.952 39.302 1.00 77.20 45 HIS D N 1
ATOM 2107 C CA . HIS D 1 45 ? -47.828 -7.807 40.237 1.00 79.16 45 HIS D CA 1
ATOM 2108 C C . HIS D 1 45 ? -46.684 -7.107 40.962 1.00 86.39 45 HIS D C 1
ATOM 2109 O O . HIS D 1 45 ? -46.402 -7.457 42.114 1.00 87.41 45 HIS D O 1
ATOM 2116 N N . SER D 1 46 ? -46.016 -6.137 40.338 1.00 93.76 46 SER D N 1
ATOM 2117 C CA . SER D 1 46 ? -44.902 -5.452 40.985 1.00 102.89 46 SER D CA 1
ATOM 2118 C C . SER D 1 46 ? -44.910 -3.986 40.576 1.00 98.31 46 SER D C 1
ATOM 2119 O O . SER D 1 46 ? -44.958 -3.671 39.383 1.00 107.52 46 SER D O 1
ATOM 2122 N N . VAL D 1 47 ? -44.853 -3.098 41.568 1.00 79.79 47 VAL D N 1
ATOM 2123 C CA . VAL D 1 47 ? -44.922 -1.657 41.365 1.00 64.69 47 VAL D CA 1
ATOM 2124 C C . VAL D 1 47 ? -43.789 -0.987 42.132 1.00 74.26 47 VAL D C 1
ATOM 2125 O O . VAL D 1 47 ? -43.511 -1.342 43.283 1.00 81.18 47 VAL D O 1
ATOM 2129 N N . GLN D 1 48 ? -43.135 -0.018 41.493 1.00 74.50 48 GLN D N 1
ATOM 2130 C CA . GLN D 1 48 ? -42.094 0.791 42.118 1.00 73.73 48 GLN D CA 1
ATOM 2131 C C . GLN D 1 48 ? -42.420 2.259 41.887 1.00 74.44 48 GLN D C 1
ATOM 2132 O O . GLN D 1 48 ? -42.597 2.681 40.739 1.00 83.06 48 GLN D O 1
ATOM 2134 N N . SER D 1 49 ? -42.501 3.032 42.969 1.00 76.73 49 SER D N 1
ATOM 2135 C CA . SER D 1 49 ? -42.943 4.417 42.889 1.00 72.74 49 SER D CA 1
ATOM 2136 C C . SER D 1 49 ? -42.141 5.287 43.848 1.00 84.08 49 SER D C 1
ATOM 2137 O O . SER D 1 49 ? -41.659 4.820 44.884 1.00 90.53 49 SER D O 1
ATOM 2140 N N . SER D 1 50 ? -42.006 6.562 43.483 1.00 91.13 50 SER D N 1
ATOM 2141 C CA . SER D 1 50 ? -41.305 7.551 44.291 1.00 98.31 50 SER D CA 1
ATOM 2142 C C . SER D 1 50 ? -41.901 8.925 44.020 1.00 109.28 50 SER D C 1
ATOM 2143 O O . SER D 1 50 ? -42.546 9.152 42.994 1.00 107.66 50 SER D O 1
ATOM 2146 N N . THR D 1 51 ? -41.679 9.845 44.958 1.00 117.68 51 THR D N 1
ATOM 2147 C CA . THR D 1 51 ? -42.179 11.207 44.859 1.00 119.22 51 THR D CA 1
ATOM 2148 C C . THR D 1 51 ? -41.014 12.191 44.718 1.00 117.64 51 THR D C 1
ATOM 2149 O O . THR D 1 51 ? -39.922 11.825 44.256 1.00 123.67 51 THR D O 1
ATOM 2153 N N . GLY D 1 52 ? -41.251 13.443 45.099 1.00 104.55 52 GLY D N 1
ATOM 2154 C CA . GLY D 1 52 ? -40.206 14.472 45.029 1.00 99.60 52 GLY D CA 1
ATOM 2155 C C . GLY D 1 52 ? -40.563 15.584 44.060 1.00 105.89 52 GLY D C 1
ATOM 2156 O O . GLY D 1 52 ? -40.981 15.353 42.925 1.00 94.49 52 GLY D O 1
ATOM 2157 N N . ASP D 1 53 ? -40.385 16.822 44.530 1.00 114.07 53 ASP D N 1
ATOM 2158 C CA . ASP D 1 53 ? -40.738 18.032 43.778 1.00 121.24 53 ASP D CA 1
ATOM 2159 C C . ASP D 1 53 ? -42.202 18.030 43.353 1.00 112.16 53 ASP D C 1
ATOM 2160 O O . ASP D 1 53 ? -42.546 18.524 42.278 1.00 119.34 53 ASP D O 1
ATOM 2165 N N . GLY D 1 54 ? -43.075 17.483 44.196 1.00 94.21 54 GLY D N 1
ATOM 2166 C CA . GLY D 1 54 ? -44.485 17.431 43.869 1.00 95.42 54 GLY D CA 1
ATOM 2167 C C . GLY D 1 54 ? -44.809 16.546 42.690 1.00 102.16 54 GLY D C 1
ATOM 2168 O O . GLY D 1 54 ? -45.897 16.656 42.120 1.00 104.30 54 GLY D O 1
ATOM 2169 N N . LEU D 1 55 ? -43.881 15.676 42.299 1.00 99.04 55 LEU D N 1
ATOM 2170 C CA . LEU D 1 55 ? -44.031 14.806 41.145 1.00 91.16 55 LEU D CA 1
ATOM 2171 C C . LEU D 1 55 ? -44.065 13.362 41.622 1.00 78.29 55 LEU D C 1
ATOM 2172 O O . LEU D 1 55 ? -43.513 13.033 42.675 1.00 61.24 55 LEU D O 1
ATOM 2177 N N . LEU D 1 56 ? -44.715 12.499 40.848 1.00 77.30 56 LEU D N 1
ATOM 2178 C CA . LEU D 1 56 ? -44.783 11.080 41.170 1.00 71.61 56 LEU D CA 1
ATOM 2179 C C . LEU D 1 56 ? -44.196 10.279 40.019 1.00 69.14 56 LEU D C 1
ATOM 2180 O O . LEU D 1 56 ? -44.716 10.320 38.899 1.00 70.95 56 LEU D O 1
ATOM 2185 N N . CYS D 1 57 ? -43.116 9.555 40.297 1.00 70.22 57 CYS D N 1
ATOM 2186 C CA . CYS D 1 57 ? -42.499 8.654 39.335 1.00 76.58 57 CYS D CA 1
ATOM 2187 C C . CYS D 1 57 ? -42.978 7.242 39.635 1.00 75.65 57 CYS D C 1
ATOM 2188 O O . CYS D 1 57 ? -42.855 6.771 40.770 1.00 82.56 57 CYS D O 1
ATOM 2191 N N . LEU D 1 58 ? -43.519 6.570 38.623 1.00 61.26 58 LEU D N 1
ATOM 2192 C CA . LEU D 1 58 ? -44.182 5.293 38.837 1.00 62.55 58 LEU D CA 1
ATOM 2193 C C . LEU D 1 58 ? -43.790 4.315 37.744 1.00 65.61 58 LEU D C 1
ATOM 2194 O O . LEU D 1 58 ? -43.792 4.664 36.560 1.00 70.35 58 LEU D O 1
ATOM 2199 N N . THR D 1 59 ? -43.457 3.092 38.149 1.00 58.71 59 THR D N 1
ATOM 2200 C CA . THR D 1 59 ? -43.190 1.995 37.230 1.00 59.38 59 THR D CA 1
ATOM 2201 C C . THR D 1 59 ? -44.065 0.826 37.643 1.00 63.97 59 THR D C 1
ATOM 2202 O O . THR D 1 59 ? -43.994 0.370 38.788 1.00 75.26 59 THR D O 1
ATOM 2206 N N . VAL D 1 60 ? -44.886 0.341 36.717 1.00 58.61 60 VAL D N 1
ATOM 2207 C CA . VAL D 1 60 ? -45.840 -0.721 36.999 1.00 59.19 60 VAL D CA 1
ATOM 2208 C C . VAL D 1 60 ? -45.535 -1.899 36.091 1.00 65.78 60 VAL D C 1
ATOM 2209 O O . VAL D 1 60 ? -45.476 -1.750 34.865 1.00 61.68 60 VAL D O 1
ATOM 2213 N N . ASN D 1 61 ? -45.348 -3.065 36.696 1.00 77.89 61 ASN D N 1
ATOM 2214 C CA . ASN D 1 61 ? -45.186 -4.318 35.976 1.00 76.16 61 ASN D CA 1
ATOM 2215 C C . ASN D 1 61 ? -46.474 -5.103 36.165 1.00 75.12 61 ASN D C 1
ATOM 2216 O O . ASN D 1 61 ? -46.796 -5.508 37.287 1.00 81.83 61 ASN D O 1
ATOM 2221 N N . CYS D 1 62 ? -47.208 -5.315 35.077 1.00 68.93 62 CYS D N 1
ATOM 2222 C CA . CYS D 1 62 ? -48.530 -5.911 35.165 1.00 65.15 62 CYS D CA 1
ATOM 2223 C C . CYS D 1 62 ? -48.661 -7.057 34.174 1.00 65.34 62 CYS D C 1
ATOM 2224 O O . CYS D 1 62 ? -47.911 -7.163 33.200 1.00 64.42 62 CYS D O 1
ATOM 2227 N N . LYS D 1 63 ? -49.643 -7.912 34.443 1.00 75.50 63 LYS D N 1
ATOM 2228 C CA . LYS D 1 63 ? -49.960 -9.065 33.619 1.00 74.15 63 LYS D CA 1
ATOM 2229 C C . LYS D 1 63 ? -51.412 -8.986 33.171 1.00 72.31 63 LYS D C 1
ATOM 2230 O O . LYS D 1 63 ? -52.263 -8.428 33.867 1.00 76.27 63 LYS D O 1
ATOM 2236 N N . HIS D 1 64 ? -51.685 -9.553 32.002 1.00 74.90 64 HIS D N 1
ATOM 2237 C CA . HIS D 1 64 ? -53.042 -9.560 31.477 1.00 86.25 64 HIS D CA 1
ATOM 2238 C C . HIS D 1 64 ? -53.908 -10.520 32.283 1.00 90.41 64 HIS D C 1
ATOM 2239 O O . HIS D 1 64 ? -53.498 -11.644 32.588 1.00 92.94 64 HIS D O 1
ATOM 2246 N N . LYS D 1 65 ? -55.118 -10.073 32.627 1.00 85.40 65 LYS D N 1
ATOM 2247 C CA . LYS D 1 65 ? -56.014 -10.915 33.414 1.00 81.82 65 LYS D CA 1
ATOM 2248 C C . LYS D 1 65 ? -56.669 -11.990 32.555 1.00 89.54 65 LYS D C 1
ATOM 2249 O O . LYS D 1 65 ? -56.605 -13.179 32.885 1.00 90.61 65 LYS D O 1
ATOM 2255 N N . GLY D 1 66 ? -57.300 -11.599 31.452 1.00 88.99 66 GLY D N 1
ATOM 2256 C CA . GLY D 1 66 ? -57.950 -12.545 30.574 1.00 87.91 66 GLY D CA 1
ATOM 2257 C C . GLY D 1 66 ? -57.467 -12.391 29.143 1.00 99.93 66 GLY D C 1
ATOM 2258 O O . GLY D 1 66 ? -56.332 -11.989 28.881 1.00 113.12 66 GLY D O 1
ATOM 2259 N N . SER D 1 67 ? -58.362 -12.718 28.210 1.00 100.49 67 SER D N 1
ATOM 2260 C CA . SER D 1 67 ? -58.059 -12.618 26.789 1.00 100.59 67 SER D CA 1
ATOM 2261 C C . SER D 1 67 ? -58.302 -11.222 26.231 1.00 108.56 67 SER D C 1
ATOM 2262 O O . SER D 1 67 ? -57.902 -10.945 25.094 1.00 120.55 67 SER D O 1
ATOM 2265 N N . LYS D 1 68 ? -58.948 -10.345 27.002 1.00 102.63 68 LYS D N 1
ATOM 2266 C CA . LYS D 1 68 ? -59.242 -8.970 26.593 1.00 102.56 68 LYS D CA 1
ATOM 2267 C C . LYS D 1 68 ? -57.984 -8.103 26.692 1.00 98.56 68 LYS D C 1
ATOM 2268 O O . LYS D 1 68 ? -57.842 -7.234 27.555 1.00 99.30 68 LYS D O 1
ATOM 2274 N N . ILE D 1 69 ? -57.052 -8.360 25.779 1.00 90.98 69 ILE D N 1
ATOM 2275 C CA . ILE D 1 69 ? -55.754 -7.695 25.810 1.00 86.62 69 ILE D CA 1
ATOM 2276 C C . ILE D 1 69 ? -55.957 -6.253 25.362 1.00 81.58 69 ILE D C 1
ATOM 2277 O O . ILE D 1 69 ? -56.474 -5.995 24.270 1.00 90.30 69 ILE D O 1
ATOM 2282 N N . ALA D 1 70 ? -55.548 -5.311 26.207 1.00 73.39 70 ALA D N 1
ATOM 2283 C CA . ALA D 1 70 ? -55.583 -3.898 25.866 1.00 63.64 70 ALA D CA 1
ATOM 2284 C C . ALA D 1 70 ? -54.384 -3.528 24.997 1.00 63.71 70 ALA D C 1
ATOM 2285 O O . ALA D 1 70 ? -53.473 -4.328 24.770 1.00 70.54 70 ALA D O 1
ATOM 2287 N N . THR D 1 71 ? -54.376 -2.280 24.530 1.00 59.73 71 THR D N 1
ATOM 2288 C CA . THR D 1 71 ? -53.397 -1.769 23.590 1.00 62.16 71 THR D CA 1
ATOM 2289 C C . THR D 1 71 ? -52.763 -0.511 24.165 1.00 74.05 71 THR D C 1
ATOM 2290 O O . THR D 1 71 ? -53.450 0.278 24.825 1.00 84.97 71 THR D O 1
ATOM 2294 N N . PRO D 1 72 ? -51.451 -0.327 23.982 1.00 75.21 72 PRO D N 1
ATOM 2295 C CA . PRO D 1 72 ? -50.773 0.829 24.596 1.00 86.56 72 PRO D CA 1
ATOM 2296 C C . PRO D 1 72 ? -51.464 2.159 24.341 1.00 86.30 72 PRO D C 1
ATOM 2297 O O . PRO D 1 72 ? -51.289 3.093 25.135 1.00 91.38 72 PRO D O 1
ATOM 2301 N N . GLY D 1 73 ? -52.256 2.275 23.275 1.00 76.40 73 GLY D N 1
ATOM 2302 C CA . GLY D 1 73 ? -52.960 3.515 23.030 1.00 66.10 73 GLY D CA 1
ATOM 2303 C C . GLY D 1 73 ? -54.212 3.609 23.874 1.00 73.03 73 GLY D C 1
ATOM 2304 O O . GLY D 1 73 ? -54.578 4.700 24.317 1.00 84.86 73 GLY D O 1
ATOM 2305 N N . MET D 1 74 ? -54.878 2.473 24.104 1.00 80.22 74 MET D N 1
ATOM 2306 C CA . MET D 1 74 ? -55.992 2.453 25.046 1.00 83.62 74 MET D CA 1
ATOM 2307 C C . MET D 1 74 ? -55.512 2.672 26.475 1.00 81.87 74 MET D C 1
ATOM 2308 O O . MET D 1 74 ? -56.216 3.299 27.274 1.00 79.66 74 MET D O 1
ATOM 2313 N N . ILE D 1 75 ? -54.321 2.168 26.812 1.00 81.35 75 ILE D N 1
ATOM 2314 C CA . ILE D 1 75 ? -53.776 2.387 28.147 1.00 74.87 75 ILE D CA 1
ATOM 2315 C C . ILE D 1 75 ? -53.436 3.856 28.346 1.00 80.74 75 ILE D C 1
ATOM 2316 O O . ILE D 1 75 ? -53.720 4.438 29.399 1.00 91.88 75 ILE D O 1
ATOM 2321 N N . LYS D 1 76 ? -52.819 4.475 27.339 1.00 81.85 76 LYS D N 1
ATOM 2322 C CA . LYS D 1 76 ? -52.459 5.885 27.437 1.00 80.18 76 LYS D CA 1
ATOM 2323 C C . LYS D 1 76 ? -53.704 6.750 27.621 1.00 77.56 76 LYS D C 1
ATOM 2324 O O . LYS D 1 76 ? -53.734 7.636 28.483 1.00 79.98 76 LYS D O 1
ATOM 2330 N N . GLU D 1 77 ? -54.748 6.505 26.819 1.00 74.99 77 GLU D N 1
ATOM 2331 C CA . GLU D 1 77 ? -55.983 7.278 26.959 1.00 85.31 77 GLU D CA 1
ATOM 2332 C C . GLU D 1 77 ? -56.609 7.086 28.335 1.00 82.52 77 GLU D C 1
ATOM 2333 O O . GLU D 1 77 ? -57.120 8.043 28.929 1.00 89.83 77 GLU D O 1
ATOM 2339 N N . ALA D 1 78 ? -56.589 5.856 28.855 1.00 79.45 78 ALA D N 1
ATOM 2340 C CA . ALA D 1 78 ? -57.144 5.612 30.183 1.00 78.57 78 ALA D CA 1
ATOM 2341 C C . ALA D 1 78 ? -56.368 6.382 31.243 1.00 76.42 78 ALA D C 1
ATOM 2342 O O . ALA D 1 78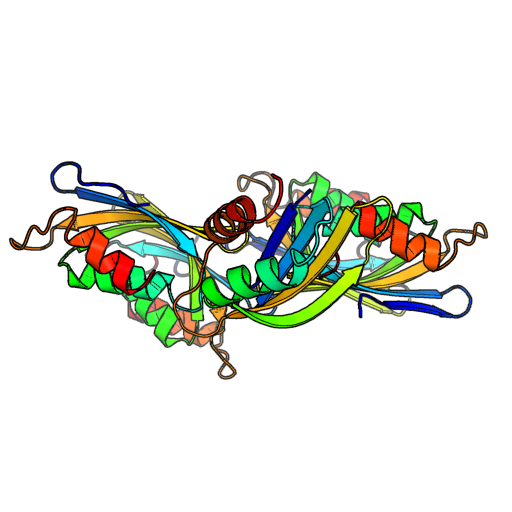 ? -56.951 6.894 32.205 1.00 76.43 78 ALA D O 1
ATOM 2344 N N . LEU D 1 79 ? -55.047 6.476 31.077 1.00 68.21 79 LEU D N 1
ATOM 2345 C CA . LEU D 1 79 ? -54.217 7.218 32.018 1.00 68.10 79 LEU D CA 1
ATOM 2346 C C . LEU D 1 79 ? -54.474 8.719 31.935 1.00 94.93 79 LEU D C 1
ATOM 2347 O O . LEU D 1 79 ? -54.410 9.412 32.957 1.00 104.45 79 LEU D O 1
ATOM 2352 N N . GLN D 1 80 ? -54.756 9.238 30.736 1.00 101.74 80 GLN D N 1
ATOM 2353 C CA . GLN D 1 80 ? -54.984 10.670 30.573 1.00 96.36 80 GLN D CA 1
ATOM 2354 C C . GLN D 1 80 ? -56.193 11.164 31.357 1.00 84.93 80 GLN D C 1
ATOM 2355 O O . GLN D 1 80 ? -56.262 12.354 31.681 1.00 82.43 80 GLN D O 1
ATOM 2361 N N . ARG D 1 81 ? -57.148 10.283 31.667 1.00 93.57 81 ARG D N 1
ATOM 2362 C CA . ARG D 1 81 ? -58.318 10.700 32.432 1.00 99.72 81 ARG D CA 1
ATOM 2363 C C . ARG D 1 81 ? -57.964 11.064 33.870 1.00 108.03 81 ARG D C 1
ATOM 2364 O O . ARG D 1 81 ? -58.619 11.925 34.467 1.00 109.84 81 ARG D O 1
ATOM 2366 N N . VAL D 1 82 ? -56.941 10.428 34.437 1.00 105.53 82 VAL D N 1
ATOM 2367 C CA . VAL D 1 82 ? -56.592 10.620 35.841 1.00 99.37 82 VAL D CA 1
ATOM 2368 C C . VAL D 1 82 ? -55.216 11.237 36.040 1.00 102.69 82 VAL D C 1
ATOM 2369 O O . VAL D 1 82 ? -54.901 11.652 37.166 1.00 103.58 82 VAL D O 1
ATOM 2373 N N . ALA D 1 83 ? -54.382 11.310 35.006 1.00 97.55 83 ALA D N 1
ATOM 2374 C CA . ALA D 1 83 ? -53.034 11.838 35.137 1.00 100.07 83 ALA D CA 1
ATOM 2375 C C . ALA D 1 83 ? -52.786 12.886 34.063 1.00 110.21 83 ALA D C 1
ATOM 2376 O O . ALA D 1 83 ? -53.389 12.853 32.987 1.00 116.00 83 ALA D O 1
ATOM 2378 N N . TRP D 1 84 ? -51.891 13.822 34.372 1.00 113.63 84 TRP D N 1
ATOM 2379 C CA . TRP D 1 84 ? -51.612 14.924 33.463 1.00 108.84 84 TRP D CA 1
ATOM 2380 C C . TRP D 1 84 ? -50.864 14.420 32.235 1.00 108.29 84 TRP D C 1
ATOM 2381 O O . TRP D 1 84 ? -49.855 13.717 32.351 1.00 100.41 84 TRP D O 1
ATOM 2392 N N . ILE D 1 85 ? -51.364 14.782 31.058 1.00 113.84 85 ILE D N 1
ATOM 2393 C CA . ILE D 1 85 ? -50.745 14.399 29.797 1.00 119.78 85 ILE D CA 1
ATOM 2394 C C . ILE D 1 85 ? -49.376 15.054 29.655 1.00 123.40 85 ILE D C 1
ATOM 2395 O O . ILE D 1 85 ? -48.797 15.080 28.569 1.00 122.66 85 ILE D O 1
ATOM 2400 N N . ASP E 1 6 ? -36.486 -5.040 40.992 1.00 93.45 6 ASP E N 1
ATOM 2401 C CA . ASP E 1 6 ? -35.077 -5.261 40.687 1.00 102.77 6 ASP E CA 1
ATOM 2402 C C . ASP E 1 6 ? -34.817 -5.062 39.195 1.00 109.21 6 ASP E C 1
ATOM 2403 O O . ASP E 1 6 ? -35.754 -5.032 38.396 1.00 103.37 6 ASP E O 1
ATOM 2408 N N . ASN E 1 7 ? -33.543 -4.930 38.820 1.00 117.69 7 ASN E N 1
ATOM 2409 C CA . ASN E 1 7 ? -33.192 -4.590 37.446 1.00 110.76 7 ASN E CA 1
ATOM 2410 C C . ASN E 1 7 ? -32.042 -5.438 36.906 1.00 107.61 7 ASN E C 1
ATOM 2411 O O . ASN E 1 7 ? -31.815 -6.568 37.352 1.00 117.63 7 ASN E O 1
ATOM 2416 N N . LEU E 1 8 ? -31.316 -4.879 35.939 1.00 99.96 8 LEU E N 1
ATOM 2417 C CA . LEU E 1 8 ? -30.212 -5.554 35.264 1.00 76.94 8 LEU E CA 1
ATOM 2418 C C . LEU E 1 8 ? -28.922 -5.408 36.065 1.00 66.27 8 LEU E C 1
ATOM 2419 O O . LEU E 1 8 ? -28.607 -4.324 36.561 1.00 82.77 8 LEU E O 1
ATOM 2421 N N . ARG E 1 9 ? -28.173 -6.500 36.191 1.00 65.59 9 ARG E N 1
ATOM 2422 C CA . ARG E 1 9 ? -27.000 -6.526 37.053 1.00 74.90 9 ARG E CA 1
ATOM 2423 C C . ARG E 1 9 ? -25.695 -6.517 36.261 1.00 64.26 9 ARG E C 1
ATOM 2424 O O . ARG E 1 9 ? -25.637 -6.872 35.081 1.00 52.43 9 ARG E O 1
ATOM 2426 N N . ILE E 1 10 ? -24.644 -6.087 36.958 1.00 60.01 10 ILE E N 1
ATOM 2427 C CA . ILE E 1 10 ? -23.285 -5.928 36.452 1.00 62.19 10 ILE E CA 1
ATOM 2428 C C . ILE E 1 10 ? -22.310 -6.505 37.471 1.00 64.74 10 ILE E C 1
ATOM 2429 O O . ILE E 1 10 ? -22.538 -6.423 38.682 1.00 77.30 10 ILE E O 1
ATOM 2434 N N . GLY E 1 11 ? -21.233 -7.112 36.987 1.00 53.44 11 GLY E N 1
ATOM 2435 C CA . GLY E 1 11 ? -20.198 -7.602 37.877 1.00 49.53 11 GLY E CA 1
ATOM 2436 C C . GLY E 1 11 ? -18.818 -7.248 37.365 1.00 71.87 11 GLY E C 1
ATOM 2437 O O . GLY E 1 11 ? -18.597 -7.090 36.163 1.00 83.26 11 GLY E O 1
ATOM 2438 N N . SER E 1 12 ? -17.882 -7.127 38.307 1.00 65.63 12 SER E N 1
ATOM 2439 C CA . SER E 1 12 ? -16.491 -6.817 38.008 1.00 54.03 12 SER E CA 1
ATOM 2440 C C . SER E 1 12 ? -15.585 -7.781 38.756 1.00 56.66 12 SER E C 1
ATOM 2441 O O . SER E 1 12 ? -15.750 -7.980 39.963 1.00 59.65 12 SER E O 1
ATOM 2444 N N . PHE E 1 13 ? -14.630 -8.371 38.042 1.00 61.79 13 PHE E N 1
ATOM 2445 C CA . PHE E 1 13 ? -13.599 -9.205 38.648 1.00 54.36 13 PHE E CA 1
ATOM 2446 C C . PHE E 1 13 ? -12.270 -8.863 38.000 1.00 59.88 13 PHE E C 1
ATOM 2447 O O . PHE E 1 13 ? -12.094 -9.081 36.796 1.00 66.24 13 PHE E O 1
ATOM 2455 N N . GLY E 1 14 ? -11.341 -8.345 38.799 1.00 61.49 14 GLY E N 1
ATOM 2456 C CA . GLY E 1 14 ? -10.050 -7.911 38.301 1.00 69.32 14 GLY E CA 1
ATOM 2457 C C . GLY E 1 14 ? -10.216 -6.973 37.125 1.00 73.27 14 GLY E C 1
ATOM 2458 O O . GLY E 1 14 ? -10.895 -5.947 37.234 1.00 70.31 14 GLY E O 1
ATOM 2459 N N . ASN E 1 15 ? -9.610 -7.317 35.994 1.00 68.89 15 ASN E N 1
ATOM 2460 C CA . ASN E 1 15 ? -9.738 -6.521 34.784 1.00 76.62 15 ASN E CA 1
ATOM 2461 C C . ASN E 1 15 ? -10.901 -6.961 33.901 1.00 81.66 15 ASN E C 1
ATOM 2462 O O . ASN E 1 15 ? -11.020 -6.474 32.773 1.00 83.60 15 ASN E O 1
ATOM 2467 N N . GLU E 1 16 ? -11.756 -7.866 34.371 1.00 82.63 16 GLU E N 1
ATOM 2468 C CA . GLU E 1 16 ? -12.820 -8.419 33.546 1.00 70.67 16 GLU E CA 1
ATOM 2469 C C . GLU E 1 16 ? -14.165 -7.928 34.061 1.00 70.91 16 GLU E C 1
ATOM 2470 O O . GLU E 1 16 ? -14.364 -7.784 35.271 1.00 71.63 16 GLU E O 1
ATOM 2476 N N . VAL E 1 17 ? -15.087 -7.673 33.135 1.00 67.68 17 VAL E N 1
ATOM 2477 C CA . VAL E 1 17 ? -16.426 -7.196 33.457 1.00 67.29 17 VAL E CA 1
ATOM 2478 C C . VAL E 1 17 ? -17.454 -8.043 32.719 1.00 67.14 17 VAL E C 1
ATOM 2479 O O . VAL E 1 17 ? -17.253 -8.407 31.554 1.00 73.01 17 VAL E O 1
ATOM 2483 N N . VAL E 1 18 ? -18.554 -8.360 33.400 1.00 68.14 18 VAL E N 1
ATOM 2484 C CA . VAL E 1 18 ? -19.654 -9.135 32.839 1.00 67.56 18 VAL E CA 1
ATOM 2485 C C . VAL E 1 18 ? -20.917 -8.291 32.931 1.00 60.33 18 VAL E C 1
ATOM 2486 O O . VAL E 1 18 ? -21.249 -7.778 34.006 1.00 61.89 18 VAL E O 1
ATOM 2490 N N . ILE E 1 19 ? -21.619 -8.147 31.808 1.00 62.41 19 ILE E N 1
ATOM 2491 C CA . ILE E 1 19 ? -22.840 -7.351 31.734 1.00 64.82 19 ILE E CA 1
ATOM 2492 C C . ILE E 1 19 ? -23.969 -8.269 31.287 1.00 75.42 19 ILE E C 1
ATOM 2493 O O . ILE E 1 19 ? -23.881 -8.880 30.216 1.00 81.90 19 ILE E O 1
ATOM 2498 N N . GLU E 1 20 ? -25.024 -8.371 32.097 1.00 74.87 20 GLU E N 1
ATOM 2499 C CA . GLU E 1 20 ? -26.232 -9.093 31.704 1.00 70.24 20 GLU E CA 1
ATOM 2500 C C . GLU E 1 20 ? -27.431 -8.179 31.922 1.00 55.92 20 GLU E C 1
ATOM 2501 O O . GLU E 1 20 ? -27.632 -7.659 33.025 1.00 58.30 20 GLU E O 1
ATOM 2507 N N . LEU E 1 21 ? -28.180 -7.924 30.850 1.00 52.64 21 LEU E N 1
ATOM 2508 C CA . LEU E 1 21 ? -29.293 -6.987 30.882 1.00 43.25 21 LEU E CA 1
ATOM 2509 C C . LEU E 1 21 ? -30.415 -7.476 29.977 1.00 59.35 21 LEU E C 1
ATOM 2510 O O . LEU E 1 21 ? -30.175 -8.145 28.969 1.00 64.70 21 LEU E O 1
ATOM 2515 N N . ARG E 1 22 ? -31.647 -7.132 30.349 1.00 52.77 22 ARG E N 1
ATOM 2516 C CA . ARG E 1 22 ? -32.819 -7.354 29.510 1.00 47.49 22 ARG E CA 1
ATOM 2517 C C . ARG E 1 22 ? -33.500 -6.013 29.291 1.00 60.46 22 ARG E C 1
ATOM 2518 O O . ARG E 1 22 ? -33.844 -5.325 30.258 1.00 74.59 22 ARG E O 1
ATOM 2526 N N . CYS E 1 23 ? -33.692 -5.643 28.029 1.00 54.82 23 CYS E N 1
ATOM 2527 C CA . CYS E 1 23 ? -34.256 -4.346 27.697 1.00 57.04 23 CYS E CA 1
ATOM 2528 C C . CYS E 1 23 ? -35.262 -4.511 26.568 1.00 46.66 23 CYS E C 1
ATOM 2529 O O . CYS E 1 23 ? -35.313 -5.540 25.890 1.00 59.78 23 CYS E O 1
ATOM 2532 N N . ALA E 1 24 ? -36.072 -3.474 26.378 1.00 58.09 24 ALA E N 1
ATOM 2533 C CA . ALA E 1 24 ? -37.032 -3.460 25.285 1.00 55.19 24 ALA E CA 1
ATOM 2534 C C . ALA E 1 24 ? -36.300 -3.388 23.953 1.00 67.39 24 ALA E C 1
ATOM 2535 O O . ALA E 1 24 ? -35.314 -2.661 23.808 1.00 72.21 24 ALA E O 1
ATOM 2537 N N . TRP E 1 25 ? -36.783 -4.150 22.977 1.00 74.47 25 TRP E N 1
ATOM 2538 C CA . TRP E 1 25 ? -36.109 -4.212 21.690 1.00 65.21 25 TRP E CA 1
ATOM 2539 C C . TRP E 1 25 ? -36.458 -2.990 20.855 1.00 57.74 25 TRP E C 1
ATOM 2540 O O . TRP E 1 25 ? -37.629 -2.623 20.722 1.00 63.39 25 TRP E O 1
ATOM 2551 N N . ARG E 1 26 ? -35.429 -2.363 20.296 1.00 46.66 26 ARG E N 1
ATOM 2552 C CA . ARG E 1 26 ? -35.582 -1.290 19.331 1.00 50.38 26 ARG E CA 1
ATOM 2553 C C . ARG E 1 26 ? -34.587 -1.536 18.208 1.00 48.08 26 ARG E C 1
ATOM 2554 O O . ARG E 1 26 ? -33.562 -2.193 18.408 1.00 50.80 26 ARG E O 1
ATOM 2562 N N . GLU E 1 27 ? -34.899 -1.026 17.019 1.00 32.90 27 GLU E N 1
ATOM 2563 C CA . GLU E 1 27 ? -34.033 -1.255 15.870 1.00 33.66 27 GLU E CA 1
ATOM 2564 C C . GLU E 1 27 ? -32.667 -0.629 16.110 1.00 43.24 27 GLU E C 1
ATOM 2565 O O . GLU E 1 27 ? -32.562 0.576 16.354 1.00 47.49 27 GLU E O 1
ATOM 2571 N N . GLY E 1 28 ? -31.620 -1.450 16.037 1.00 47.92 28 GLY E N 1
ATOM 2572 C CA . GLY E 1 28 ? -30.268 -0.970 16.222 1.00 31.08 28 GLY E CA 1
ATOM 2573 C C . GLY E 1 28 ? -29.812 -0.855 17.660 1.00 47.45 28 GLY E C 1
ATOM 2574 O O . GLY E 1 28 ? -28.706 -0.354 17.901 1.00 37.34 28 GLY E O 1
ATOM 2575 N N . VAL E 1 29 ? -30.623 -1.298 18.625 1.00 43.64 29 VAL E N 1
ATOM 2576 C CA . VAL E 1 29 ? -30.284 -1.100 20.031 1.00 43.07 29 VAL E CA 1
ATOM 2577 C C . VAL E 1 29 ? -29.070 -1.930 20.436 1.00 51.03 29 VAL E C 1
ATOM 2578 O O . VAL E 1 29 ? -28.286 -1.507 21.294 1.00 57.54 29 VAL E O 1
ATOM 2582 N N . LEU E 1 30 ? -28.883 -3.109 19.835 1.00 51.75 30 LEU E N 1
ATOM 2583 C CA . LEU E 1 30 ? -27.786 -3.981 20.247 1.00 51.22 30 LEU E CA 1
ATOM 2584 C C . LEU E 1 30 ? -26.430 -3.339 19.978 1.00 48.96 30 LEU E C 1
ATOM 2585 O O . LEU E 1 30 ? -25.558 -3.314 20.854 1.00 46.54 30 LEU E O 1
ATOM 2590 N N . LEU E 1 31 ? -26.230 -2.817 18.765 1.00 43.41 31 LEU E N 1
ATOM 2591 C CA . LEU E 1 31 ? -24.964 -2.159 18.454 1.00 49.43 31 LEU E CA 1
ATOM 2592 C C . LEU E 1 31 ? -24.769 -0.897 19.287 1.00 52.68 31 LEU E C 1
ATOM 2593 O O . LEU E 1 31 ? -23.641 -0.574 19.678 1.00 40.46 31 LEU E O 1
ATOM 2598 N N . GLU E 1 32 ? -25.854 -0.169 19.565 1.00 50.05 32 GLU E N 1
ATOM 2599 C CA . GLU E 1 32 ? -25.742 1.034 20.384 1.00 45.05 32 GLU E CA 1
ATOM 2600 C C . GLU E 1 32 ? -25.323 0.698 21.809 1.00 38.51 32 GLU E C 1
ATOM 2601 O O . GLU E 1 32 ? -24.531 1.428 22.417 1.00 42.32 32 GLU E O 1
ATOM 2607 N N . ILE E 1 33 ? -25.851 -0.395 22.365 1.00 39.94 33 ILE E N 1
ATOM 2608 C CA . ILE E 1 33 ? -25.432 -0.825 23.697 1.00 43.55 33 ILE E CA 1
ATOM 2609 C C . ILE E 1 33 ? -23.948 -1.172 23.699 1.00 51.63 33 ILE E C 1
ATOM 2610 O O . ILE E 1 33 ? -23.207 -0.794 24.614 1.00 56.54 33 ILE E O 1
ATOM 2615 N N . MET E 1 34 ? -23.491 -1.893 22.672 1.00 51.61 34 MET E N 1
ATOM 2616 C CA . MET E 1 34 ? -22.075 -2.236 22.582 1.00 61.20 34 MET E CA 1
ATOM 2617 C C . MET E 1 34 ? -21.207 -1.007 22.344 1.00 62.71 34 MET E C 1
ATOM 2618 O O . MET E 1 34 ? -20.066 -0.957 22.819 1.00 56.76 34 MET E O 1
ATOM 2623 N N . ASP E 1 35 ? -21.717 -0.015 21.611 1.00 64.72 35 ASP E N 1
ATOM 2624 C CA . ASP E 1 35 ? -20.966 1.224 21.436 1.00 69.04 35 ASP E CA 1
ATOM 2625 C C . ASP E 1 35 ? -20.824 1.958 22.762 1.00 64.56 35 ASP E C 1
ATOM 2626 O O . ASP E 1 35 ? -19.774 2.548 23.043 1.00 61.58 35 ASP E O 1
ATOM 2631 N N . VAL E 1 36 ? -21.875 1.939 23.584 1.00 54.46 36 VAL E N 1
ATOM 2632 C CA . VAL E 1 36 ? -21.791 2.525 24.919 1.00 54.33 36 VAL E CA 1
ATOM 2633 C C . VAL E 1 36 ? -20.779 1.769 25.766 1.00 63.42 36 VAL E C 1
ATOM 2634 O O . VAL E 1 36 ? -20.008 2.370 26.524 1.00 71.11 36 VAL E O 1
ATOM 2638 N N . ILE E 1 37 ? -20.761 0.439 25.647 1.00 58.94 37 ILE E N 1
ATOM 2639 C CA . ILE E 1 37 ? -19.768 -0.359 26.362 1.00 62.37 37 ILE E CA 1
ATOM 2640 C C . ILE E 1 37 ? -18.365 0.042 25.926 1.00 58.24 37 ILE E C 1
ATOM 2641 O O . ILE E 1 37 ? -17.448 0.153 26.750 1.00 55.84 37 ILE E O 1
ATOM 2646 N N . SER E 1 38 ? -18.177 0.276 24.625 1.00 37.64 38 SER E N 1
ATOM 2647 C CA . SER E 1 38 ? -16.892 0.773 24.144 1.00 48.52 38 SER E CA 1
ATOM 2648 C C . SER E 1 38 ? -16.631 2.188 24.646 1.00 60.18 38 SER E C 1
ATOM 2649 O O . SER E 1 38 ? -15.485 2.545 24.944 1.00 63.27 38 SER E O 1
ATOM 2652 N N . ASP E 1 39 ? -17.681 3.009 24.742 1.00 69.19 39 ASP E N 1
ATOM 2653 C CA . ASP E 1 39 ? -17.533 4.354 25.288 1.00 66.16 39 ASP E CA 1
ATOM 2654 C C . ASP E 1 39 ? -17.125 4.329 26.754 1.00 72.09 39 ASP E C 1
ATOM 2655 O O . ASP E 1 39 ? -16.612 5.331 27.263 1.00 73.17 39 ASP E O 1
ATOM 2660 N N . LEU E 1 40 ? -17.342 3.208 27.440 1.00 62.46 40 LEU E N 1
ATOM 2661 C CA . LEU E 1 40 ? -16.937 3.031 28.825 1.00 55.59 40 LEU E CA 1
ATOM 2662 C C . LEU E 1 40 ? -15.532 2.459 28.942 1.00 70.14 40 LEU E C 1
ATOM 2663 O O . LEU E 1 40 ? -15.166 1.949 30.008 1.00 70.99 40 LEU E O 1
ATOM 2668 N N . HIS E 1 41 ? -14.747 2.533 27.866 1.00 77.17 41 HIS E N 1
ATOM 2669 C CA . HIS E 1 41 ? -13.378 2.018 27.832 1.00 75.42 41 HIS E CA 1
ATOM 2670 C C . HIS E 1 41 ? -13.350 0.525 28.152 1.00 64.57 41 HIS E C 1
ATOM 2671 O O . HIS E 1 41 ? -12.482 0.040 28.879 1.00 58.58 41 HIS E O 1
ATOM 2678 N N . LEU E 1 42 ? -14.314 -0.207 27.597 1.00 60.99 42 LEU E N 1
ATOM 2679 C CA . LEU E 1 42 ? -14.430 -1.649 27.768 1.00 57.28 42 LEU E CA 1
ATOM 2680 C C . LEU E 1 42 ? -14.423 -2.324 26.405 1.00 64.82 42 LEU E C 1
ATOM 2681 O O . LEU E 1 42 ? -15.188 -1.941 25.514 1.00 64.88 42 LEU E O 1
ATOM 2686 N N . ASP E 1 43 ? -13.565 -3.328 26.248 1.00 67.42 43 ASP E N 1
ATOM 2687 C CA . ASP E 1 43 ? -13.456 -4.082 25.005 1.00 59.10 43 ASP E CA 1
ATOM 2688 C C . ASP E 1 43 ? -14.220 -5.392 25.148 1.00 54.45 43 ASP E C 1
ATOM 2689 O O . ASP E 1 43 ? -13.834 -6.255 25.943 1.00 55.40 43 ASP E O 1
ATOM 2694 N N . SER E 1 44 ? -15.286 -5.545 24.366 1.00 38.48 44 SER E N 1
ATOM 2695 C CA . SER E 1 44 ? -16.147 -6.718 24.462 1.00 53.46 44 SER E CA 1
ATOM 2696 C C . SER E 1 44 ? -15.557 -7.863 23.647 1.00 55.10 44 SER E C 1
ATOM 2697 O O . SER E 1 44 ? -15.402 -7.748 22.426 1.00 58.22 44 SER E O 1
ATOM 2700 N N . HIS E 1 45 ? -15.232 -8.967 24.319 1.00 60.57 45 HIS E N 1
ATOM 2701 C CA . HIS E 1 45 ? -14.715 -10.154 23.648 1.00 63.36 45 HIS E CA 1
ATOM 2702 C C . HIS E 1 45 ? -15.782 -11.205 23.383 1.00 64.96 45 HIS E C 1
ATOM 2703 O O . HIS E 1 45 ? -15.644 -11.983 22.434 1.00 76.31 45 HIS E O 1
ATOM 2710 N N . SER E 1 46 ? -16.839 -11.250 24.191 1.00 59.51 46 SER E N 1
ATOM 2711 C CA . SER E 1 46 ? -17.860 -12.281 24.069 1.00 55.04 46 SER E CA 1
ATOM 2712 C C . SER E 1 46 ? -19.233 -11.669 24.292 1.00 60.03 46 SER E C 1
ATOM 2713 O O . SER E 1 46 ? -19.450 -10.960 25.279 1.00 80.99 46 SER E O 1
ATOM 2716 N N . VAL E 1 47 ? -20.151 -11.946 23.369 1.00 38.44 47 VAL E N 1
ATOM 2717 C CA . VAL E 1 47 ? -21.507 -11.413 23.398 1.00 41.64 47 VAL E CA 1
ATOM 2718 C C . VAL E 1 47 ? -22.483 -12.564 23.203 1.00 39.70 47 VAL E C 1
ATOM 2719 O O . VAL E 1 47 ? -22.299 -13.394 22.306 1.00 40.84 47 VAL E O 1
ATOM 2723 N N . GLN E 1 48 ? -23.520 -12.607 24.037 1.00 38.29 48 GLN E N 1
ATOM 2724 C CA . GLN E 1 48 ? -24.606 -13.571 23.904 1.00 39.55 48 GLN E CA 1
ATOM 2725 C C . GLN E 1 48 ? -25.915 -12.802 23.961 1.00 57.40 48 GLN E C 1
ATOM 2726 O O . GLN E 1 48 ? -26.185 -12.112 24.950 1.00 69.77 48 GLN E O 1
ATOM 2732 N N . SER E 1 49 ? -26.726 -12.920 22.913 1.00 54.72 49 SER E N 1
ATOM 2733 C CA . SER E 1 49 ? -27.948 -12.139 22.816 1.00 55.05 49 SER E CA 1
ATOM 2734 C C . SER E 1 49 ? -29.043 -12.975 22.172 1.00 61.78 49 SER E C 1
ATOM 2735 O O . SER E 1 49 ? -28.777 -13.844 21.338 1.00 53.23 49 SER E O 1
ATOM 2738 N N . SER E 1 50 ? -30.280 -12.695 22.572 1.00 61.13 50 SER E N 1
ATOM 2739 C CA . SER E 1 50 ? -31.443 -13.360 22.008 1.00 55.91 50 SER E CA 1
ATOM 2740 C C . SER E 1 50 ? -32.645 -12.438 22.132 1.00 60.95 50 SER E C 1
ATOM 2741 O O . SER E 1 50 ? -32.677 -11.533 22.970 1.00 55.60 50 SER E O 1
ATOM 2744 N N . THR E 1 51 ? -33.636 -12.680 21.285 1.00 73.40 51 THR E N 1
ATOM 2745 C CA . THR E 1 51 ? -34.874 -11.920 21.287 1.00 70.51 51 THR E CA 1
ATOM 2746 C C . THR E 1 51 ? -36.033 -12.824 21.684 1.00 69.09 51 THR E C 1
ATOM 2747 O O . THR E 1 51 ? -35.971 -14.049 21.557 1.00 78.44 51 THR E O 1
ATOM 2751 N N . GLY E 1 52 ? -37.099 -12.196 22.162 1.00 61.14 52 GLY E N 1
ATOM 2752 C CA . GLY E 1 52 ? -38.276 -12.913 22.599 1.00 67.48 52 GLY E CA 1
ATOM 2753 C C . GLY E 1 52 ? -39.341 -11.931 23.028 1.00 80.35 52 GLY E C 1
ATOM 2754 O O . GLY E 1 52 ? -39.055 -10.989 23.776 1.00 82.42 52 GLY E O 1
ATOM 2755 N N . ASP E 1 53 ? -40.570 -12.147 22.555 1.00 90.57 53 ASP E N 1
ATOM 2756 C CA . ASP E 1 53 ? -41.654 -11.194 22.756 1.00 95.28 53 ASP E CA 1
ATOM 2757 C C . ASP E 1 53 ? -41.227 -9.851 22.175 1.00 92.32 53 ASP E C 1
ATOM 2758 O O . ASP E 1 53 ? -41.089 -9.714 20.956 1.00 107.57 53 ASP E O 1
ATOM 2763 N N . GLY E 1 54 ? -40.999 -8.862 23.029 1.00 57.39 54 GLY E N 1
ATOM 2764 C CA . GLY E 1 54 ? -40.531 -7.578 22.546 1.00 51.51 54 GLY E CA 1
ATOM 2765 C C . GLY E 1 54 ? -39.270 -7.153 23.265 1.00 57.61 54 GLY E C 1
ATOM 2766 O O . GLY E 1 54 ? -38.878 -5.983 23.223 1.00 68.25 54 GLY E O 1
ATOM 2767 N N . LEU E 1 55 ? -38.614 -8.116 23.902 1.00 29.97 55 LEU E N 1
ATOM 2768 C CA . LEU E 1 55 ? -37.482 -7.873 24.781 1.00 42.57 55 LEU E CA 1
ATOM 2769 C C . LEU E 1 55 ? -36.202 -8.456 24.196 1.00 48.56 55 LEU E C 1
ATOM 2770 O O . LEU E 1 55 ? -36.235 -9.397 23.399 1.00 61.00 55 LEU E O 1
ATOM 2775 N N . LEU E 1 56 ? -35.071 -7.879 24.597 1.00 56.66 56 LEU E N 1
ATOM 2776 C CA . LEU E 1 56 ? -33.751 -8.337 24.178 1.00 53.18 56 LEU E CA 1
ATOM 2777 C C . LEU E 1 56 ? -32.939 -8.709 25.410 1.00 62.73 56 LEU E C 1
ATOM 2778 O O . LEU E 1 56 ? -32.689 -7.859 26.272 1.00 74.69 56 LEU E O 1
ATOM 2783 N N . CYS E 1 57 ? -32.531 -9.972 25.492 1.00 70.71 57 CYS E N 1
ATOM 2784 C CA . CYS E 1 57 ? -31.676 -10.462 26.566 1.00 61.88 57 CYS E CA 1
ATOM 2785 C C . CYS E 1 57 ? -30.236 -10.500 26.075 1.00 63.99 57 CYS E C 1
ATOM 2786 O O . CYS E 1 57 ? -29.950 -11.091 25.029 1.00 68.63 57 CYS E O 1
ATOM 2789 N N . LEU E 1 58 ? -29.333 -9.872 26.827 1.00 55.23 58 LEU E N 1
ATOM 2790 C CA . LEU E 1 58 ? -27.960 -9.685 26.376 1.00 42.45 58 LEU E CA 1
ATOM 2791 C C . LEU E 1 58 ? -26.985 -9.950 27.513 1.00 56.29 58 LEU E C 1
ATOM 2792 O O . LEU E 1 58 ? -27.187 -9.471 28.633 1.00 48.96 58 LEU E O 1
ATOM 2797 N N . THR E 1 59 ? -25.931 -10.712 27.219 1.00 65.13 59 THR E N 1
ATOM 2798 C CA . THR E 1 59 ? -24.830 -10.942 28.148 1.00 62.74 59 THR E CA 1
ATOM 2799 C C . THR E 1 59 ? -23.523 -10.626 27.436 1.00 64.99 59 THR E C 1
ATOM 2800 O O . THR E 1 59 ? -23.230 -11.210 26.387 1.00 72.29 59 THR E O 1
ATOM 2804 N N . VAL E 1 60 ? -22.741 -9.707 28.002 1.00 36.82 60 VAL E N 1
ATOM 2805 C CA . VAL E 1 60 ? -21.501 -9.232 27.395 1.00 40.82 60 VAL E CA 1
ATOM 2806 C C . VAL E 1 60 ? -20.345 -9.474 28.356 1.00 46.74 60 VAL E C 1
ATOM 2807 O O . VAL E 1 60 ? -20.405 -9.076 29.525 1.00 44.03 60 VAL E O 1
ATOM 2811 N N . ASN E 1 61 ? -19.294 -10.123 27.858 1.00 41.22 61 ASN E N 1
ATOM 2812 C CA . ASN E 1 61 ? -18.044 -10.313 28.585 1.00 51.71 61 ASN E CA 1
ATOM 2813 C C . ASN E 1 61 ? -16.998 -9.386 27.977 1.00 56.31 61 ASN E C 1
ATOM 2814 O O . ASN E 1 61 ? -16.634 -9.544 26.807 1.00 63.21 61 ASN E O 1
ATOM 2819 N N . CYS E 1 62 ? -16.521 -8.424 28.767 1.00 56.48 62 CYS E N 1
ATOM 2820 C CA . CYS E 1 62 ? -15.640 -7.380 28.262 1.00 62.91 62 CYS E CA 1
ATOM 2821 C C . CYS E 1 62 ? -14.421 -7.197 29.159 1.00 71.77 62 CYS E C 1
ATOM 2822 O O . CYS E 1 62 ? -14.405 -7.605 30.323 1.00 83.48 62 CYS E O 1
ATOM 2825 N N . LYS E 1 63 ? -13.394 -6.569 28.585 1.00 71.71 63 LYS E N 1
ATOM 2826 C CA . LYS E 1 63 ? -12.153 -6.230 29.266 1.00 64.50 63 LYS E CA 1
ATOM 2827 C C . LYS E 1 63 ? -11.922 -4.728 29.145 1.00 64.20 63 LYS E C 1
ATOM 2828 O O . LYS E 1 63 ? -12.375 -4.095 28.187 1.00 83.85 63 LYS E O 1
ATOM 2834 N N . HIS E 1 64 ? -11.219 -4.152 30.119 1.00 65.44 64 HIS E N 1
ATOM 2835 C CA . HIS E 1 64 ? -10.962 -2.717 30.085 1.00 80.18 64 HIS E CA 1
ATOM 2836 C C . HIS E 1 64 ? -9.968 -2.373 28.982 1.00 88.93 64 HIS E C 1
ATOM 2837 O O . HIS E 1 64 ? -8.909 -2.998 28.866 1.00 82.67 64 HIS E O 1
ATOM 2844 N N . LYS E 1 65 ? -10.314 -1.376 28.170 1.00 93.35 65 LYS E N 1
ATOM 2845 C CA . LYS E 1 65 ? -9.430 -0.872 27.119 1.00 94.94 65 LYS E CA 1
ATOM 2846 C C . LYS E 1 65 ? -8.470 0.128 27.754 1.00 98.61 65 LYS E C 1
ATOM 2847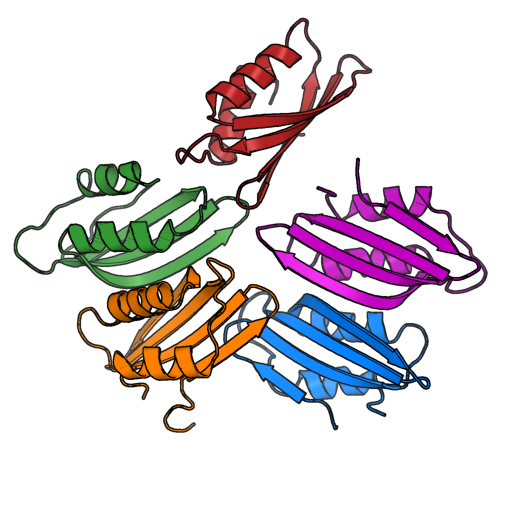 O O . LYS E 1 65 ? -8.723 1.333 27.786 1.00 111.48 65 LYS E O 1
ATOM 2849 N N . GLY E 1 66 ? -7.357 -0.380 28.278 1.00 97.44 66 GLY E N 1
ATOM 2850 C CA . GLY E 1 66 ? -6.365 0.456 28.924 1.00 100.72 66 GLY E CA 1
ATOM 2851 C C . GLY E 1 66 ? -6.567 0.564 30.424 1.00 107.86 66 GLY E C 1
ATOM 2852 O O . GLY E 1 66 ? -7.417 -0.093 31.031 1.00 102.18 66 GLY E O 1
ATOM 2853 N N . SER E 1 67 ? -5.763 1.438 31.032 1.00 134.35 67 SER E N 1
ATOM 2854 C CA . SER E 1 67 ? -5.804 1.659 32.474 1.00 148.10 67 SER E CA 1
ATOM 2855 C C . SER E 1 67 ? -6.863 2.671 32.898 1.00 155.60 67 SER E C 1
ATOM 2856 O O . SER E 1 67 ? -7.018 2.914 34.101 1.00 151.95 67 SER E O 1
ATOM 2858 N N . LYS E 1 68 ? -7.581 3.268 31.945 1.00 159.70 68 LYS E N 1
ATOM 2859 C CA . LYS E 1 68 ? -8.640 4.246 32.218 1.00 158.29 68 LYS E CA 1
ATOM 2860 C C . LYS E 1 68 ? -9.897 3.520 32.709 1.00 151.69 68 LYS E C 1
ATOM 2861 O O . LYS E 1 68 ? -10.915 3.415 32.022 1.00 156.87 68 LYS E O 1
ATOM 2863 N N . ILE E 1 69 ? -9.810 3.015 33.937 1.00 136.90 69 ILE E N 1
ATOM 2864 C CA . ILE E 1 69 ? -10.835 2.141 34.506 1.00 113.05 69 ILE E CA 1
ATOM 2865 C C . ILE E 1 69 ? -12.079 2.948 34.866 1.00 114.63 69 ILE E C 1
ATOM 2866 O O . ILE E 1 69 ? -11.999 3.949 35.585 1.00 121.38 69 ILE E O 1
ATOM 2871 N N . ALA E 1 70 ? -13.233 2.508 34.359 1.00 112.57 70 ALA E N 1
ATOM 2872 C CA . ALA E 1 70 ? -14.531 3.060 34.717 1.00 113.12 70 ALA E CA 1
ATOM 2873 C C . ALA E 1 70 ? -15.138 2.276 35.884 1.00 105.96 70 ALA E C 1
ATOM 2874 O O . ALA E 1 70 ? -14.559 1.303 36.372 1.00 117.94 70 ALA E O 1
ATOM 2876 N N . THR E 1 71 ? -16.331 2.680 36.325 1.00 84.55 71 THR E N 1
ATOM 2877 C CA . THR E 1 71 ? -16.937 2.104 37.518 1.00 68.95 71 THR E CA 1
ATOM 2878 C C . THR E 1 71 ? -18.352 1.614 37.247 1.00 70.78 71 THR E C 1
ATOM 2879 O O . THR E 1 71 ? -19.025 2.113 36.338 1.00 72.55 71 THR E O 1
ATOM 2881 N N . PRO E 1 72 ? -18.820 0.613 38.008 1.00 71.56 72 PRO E N 1
ATOM 2882 C CA . PRO E 1 72 ? -20.146 0.020 37.728 1.00 73.39 72 PRO E CA 1
ATOM 2883 C C . PRO E 1 72 ? -21.313 1.002 37.658 1.00 74.97 72 PRO E C 1
ATOM 2884 O O . PRO E 1 72 ? -22.085 0.956 36.695 1.00 73.64 72 PRO E O 1
ATOM 2888 N N . GLY E 1 73 ? -21.496 1.856 38.670 1.00 74.67 73 GLY E N 1
ATOM 2889 C CA . GLY E 1 73 ? -22.596 2.811 38.632 1.00 71.88 73 GLY E CA 1
ATOM 2890 C C . GLY E 1 73 ? -22.593 3.650 37.369 1.00 63.88 73 GLY E C 1
ATOM 2891 O O . GLY E 1 73 ? -23.651 4.043 36.870 1.00 51.28 73 GLY E O 1
ATOM 2892 N N . MET E 1 74 ? -21.400 3.943 36.840 1.00 63.67 74 MET E N 1
ATOM 2893 C CA . MET E 1 74 ? -21.304 4.617 35.550 1.00 62.71 74 MET E CA 1
ATOM 2894 C C . MET E 1 74 ? -21.825 3.729 34.434 1.00 65.51 74 MET E C 1
ATOM 2895 O O . MET E 1 74 ? -22.458 4.215 33.494 1.00 68.74 74 MET E O 1
ATOM 2900 N N . ILE E 1 75 ? -21.580 2.418 34.534 1.00 52.81 75 ILE E N 1
ATOM 2901 C CA . ILE E 1 75 ? -22.043 1.483 33.512 1.00 53.98 75 ILE E CA 1
ATOM 2902 C C . ILE E 1 75 ? -23.565 1.401 33.507 1.00 48.57 75 ILE E C 1
ATOM 2903 O O . ILE E 1 75 ? -24.198 1.377 32.444 1.00 49.64 75 ILE E O 1
ATOM 2908 N N . LYS E 1 76 ? -24.174 1.346 34.692 1.00 51.09 76 LYS E N 1
ATOM 2909 C CA . LYS E 1 76 ? -25.628 1.282 34.779 1.00 51.49 76 LYS E CA 1
ATOM 2910 C C . LYS E 1 76 ? -26.272 2.505 34.142 1.00 57.87 76 LYS E C 1
ATOM 2911 O O . LYS E 1 76 ? -27.161 2.384 33.291 1.00 70.04 76 LYS E O 1
ATOM 2917 N N . GLU E 1 77 ? -25.828 3.695 34.544 1.00 58.72 77 GLU E N 1
ATOM 2918 C CA . GLU E 1 77 ? -26.408 4.926 34.021 1.00 60.96 77 GLU E CA 1
ATOM 2919 C C . GLU E 1 77 ? -26.130 5.102 32.530 1.00 61.73 77 GLU E C 1
ATOM 2920 O O . GLU E 1 77 ? -27.013 5.530 31.778 1.00 65.91 77 GLU E O 1
ATOM 2926 N N . ALA E 1 78 ? -24.911 4.782 32.085 1.00 47.76 78 ALA E N 1
ATOM 2927 C CA . ALA E 1 78 ? -24.570 4.939 30.672 1.00 37.55 78 ALA E CA 1
ATOM 2928 C C . ALA E 1 78 ? -25.391 4.013 29.783 1.00 58.00 78 ALA E C 1
ATOM 2929 O O . ALA E 1 78 ? -25.795 4.398 28.679 1.00 65.18 78 ALA E O 1
ATOM 2931 N N . LEU E 1 79 ? -25.648 2.786 30.243 1.00 44.27 79 LEU E N 1
ATOM 2932 C CA . LEU E 1 79 ? -26.423 1.845 29.439 1.00 47.34 79 LEU E CA 1
ATOM 2933 C C . LEU E 1 79 ? -27.877 2.285 29.314 1.00 48.29 79 LEU E C 1
ATOM 2934 O O . LEU E 1 79 ? -28.489 2.131 28.251 1.00 48.61 79 LEU E O 1
ATOM 2939 N N . GLN E 1 80 ? -28.446 2.834 30.389 1.00 54.32 80 GLN E N 1
ATOM 2940 C CA . GLN E 1 80 ? -29.834 3.282 30.363 1.00 53.17 80 GLN E CA 1
ATOM 2941 C C . GLN E 1 80 ? -30.065 4.442 29.401 1.00 49.70 80 GLN E C 1
ATOM 2942 O O . GLN E 1 80 ? -31.215 4.694 29.023 1.00 47.18 80 GLN E O 1
ATOM 2948 N N . ARG E 1 81 ? -29.011 5.158 29.002 1.00 50.77 81 ARG E N 1
ATOM 2949 C CA . ARG E 1 81 ? -29.191 6.282 28.086 1.00 60.98 81 ARG E CA 1
ATOM 2950 C C . ARG E 1 81 ? -29.728 5.827 26.733 1.00 70.87 81 ARG E C 1
ATOM 2951 O O . ARG E 1 81 ? -30.474 6.566 26.078 1.00 68.22 81 ARG E O 1
ATOM 2959 N N . VAL E 1 82 ? -29.382 4.614 26.311 1.00 75.61 82 VAL E N 1
ATOM 2960 C CA . VAL E 1 82 ? -29.786 4.091 25.010 1.00 72.38 82 VAL E CA 1
ATOM 2961 C C . VAL E 1 82 ? -30.664 2.852 25.100 1.00 61.34 82 VAL E C 1
ATOM 2962 O O . VAL E 1 82 ? -31.286 2.479 24.091 1.00 46.05 82 VAL E O 1
ATOM 2966 N N . ALA E 1 83 ? -30.778 2.223 26.266 1.00 56.23 83 ALA E N 1
ATOM 2967 C CA . ALA E 1 83 ? -31.564 1.008 26.417 1.00 52.64 83 ALA E CA 1
ATOM 2968 C C . ALA E 1 83 ? -32.522 1.151 27.589 1.00 72.06 83 ALA E C 1
ATOM 2969 O O . ALA E 1 83 ? -32.157 1.680 28.643 1.00 85.61 83 ALA E O 1
ATOM 2971 N N . TRP E 1 84 ? -33.749 0.676 27.394 1.00 70.75 84 TRP E N 1
ATOM 2972 C CA . TRP E 1 84 ? -34.808 0.747 28.398 1.00 60.83 84 TRP E CA 1
ATOM 2973 C C . TRP E 1 84 ? -34.864 -0.595 29.119 1.00 54.66 84 TRP E C 1
ATOM 2974 O O . TRP E 1 84 ? -35.469 -1.550 28.625 1.00 54.73 84 TRP E O 1
ATOM 2985 N N . ILE E 1 85 ? -34.239 -0.662 30.295 1.00 55.12 85 ILE E N 1
ATOM 2986 C CA . ILE E 1 85 ? -34.225 -1.898 31.069 1.00 47.91 85 ILE E CA 1
ATOM 2987 C C . ILE E 1 85 ? -35.642 -2.235 31.511 1.00 49.47 85 ILE E C 1
ATOM 2988 O O . ILE E 1 85 ? -36.343 -1.401 32.101 1.00 71.47 85 ILE E O 1
ATOM 2993 N N . CYS E 1 86 ? -36.075 -3.457 31.217 1.00 47.56 86 CYS E N 1
ATOM 2994 C CA . CYS E 1 86 ? -37.410 -3.911 31.587 1.00 62.02 86 CYS E CA 1
ATOM 2995 C C . CYS E 1 86 ? -37.345 -5.231 32.347 1.00 70.57 86 CYS E C 1
ATOM 2996 O O . CYS E 1 86 ? -37.297 -6.302 31.743 1.00 56.13 86 CYS E O 1
#

B-factor: mean 73.77, std 24.12, range [29.97, 172.14]

Sequence (402 aa):
DNLRIGSFGNEVVIELRCAWREGVLLEIMDVISDLHLDSHSVQSSTGDGLLCLTVNCKHKGSKIATPGMIKEALQRVAWICTGLTDNLRIGSFGNEVVIELRCAWREGVLLEIMDVISDLHLDSHSVQSSTGDGLLCLTVNCKHKGSKIATPGMIKEALQRVAWICLRIGSFGNEVVIELRCAWREGVLLEIMDVISDLHLDSHSVQSSTGDGLLCLTVNCKHKGSKIATPGMIKEALQRVANLRIGSFGNEVVIELRCAWREGVLLEIMDVISDLHLDSHSVQSSTGDGLLCLTVNCKHKGSKIATPGMIKEALQRVAWIDNLRIGSFGNEVVIELRCAWREGVLLEIMDVISDLHLDSHSVQSSTGDGLLCLTVNCKHKGSKIATPGMIKEALQRVAWIC

Foldseek 3Di:
DPWDKDDDPQKIKTKAKFADDPCLVVVLVVLCVVQQWAWDDKDWDDDPRMIIIMTITGGNDDCPRGDCNSVVSSVVRTGRD/DDFQVQWDWDDDDQKIKIKAKFFDDPCLVVLLVVLCVVQQWAWDDKDWDDDDRMIIIMTITGHNDDSHGDVVSSSVSSVVRTRGD/DWDWCDPQKTKIWDKDFDDPPLVVLLVVLCVVQQWAWDDWDWDQDDRMITIITITGHHDDSPDTPPVSVVSSVVRD/DWDWDDDVQKIKIWDKFFADPPLVVVLVVLCVVQQKAWDDKDWDADPRMIIIMTITGHNDPSHDDPVVSVVSSVVRGPD/DFWDKDDDDQKIKGKFKFFDDVPLVVVLVVLCVVQQKAWDDKDWDDDDRMIIIMTITGGNDPSHDDDVCSVVSNVVRTGTD

Secondary structure (DSSP, 8-state):
---EEEESSSEEEEEEEEE--TTHHHHHHHHHHHTTEEEEEEEEEEETTEEEEEEEEEESSSS-S-SSHHHHHHHHH----/--SGGGEEEEEETTEEEEEEEEE--TTHHHHHHHHHHHTTEEEEEEEEEEETTEEEEEEEEEE-SSS---HHHHHHHHHHH--B-/----EETTEEEEEEEEE--TTHHHHHHHHHHHTTEEEEEEEEEEETTEEEEEEEEEE-SS----TTHHHHHHHTT-/-EEEEEETTEEEEEEEEE--TTHHHHHHHHHHHTTEEEEEEEEE--TTEEEEEEEEEE-SS----HHHHHHHHHTTS--/---EEEEETTEEEEEEEEE--TTHHHHHHHHHHHTTEEEEEEEEEEETTEEEEEEEEEESSS----HHHHHHHHHTT--B-

Organism: Arabidopsis thaliana (NCBI:txid3702)

InterPro domains:
  IPR011598 Myc-type, basic helix-loop-helix (bHLH) domain [PF00010] (441-487)
  IPR011598 Myc-type, basic helix-loop-helix (bHLH) domain [PS50888] (437-486)
  IPR011598 Myc-type, basic helix-loop-helix (bHLH) domain [SM00353] (443-492)
  IPR025610 Transcription factor MYC/MYB N-terminal [PF14215] (14-206)
  IPR036638 Helix-loop-helix DNA-binding domain superfamily [G3DSA:4.10.280.10] (430-502)
  IPR036638 Helix-loop-helix DNA-binding domain superfamily [SSF47459] (440-501)
  IPR054502 Plant bHLH transcription factor, ACT-like domain [PF22754] (559-634)

Radius of gyration: 24.0 Å; Cα contacts (8 Å, |Δi|>4): 805; chains: 5; bounding box: 68×50×60 Å

Solvent-accessible surface area: 19812 Å² total; per-residue (Å²): 87,132,20,144,43,13,41,18,4,65,10,0,21,0,61,8,110,0,33,84,120,126,17,0,0,36,77,0,2,57,15,0,29,100,19,101,1,6,9,2,14,4,56,10,62,72,41,148,50,29,0,55,4,42,0,21,0,64,15,81,51,76,116,114,18,21,91,44,99,0,83,122,3,0,68,175,27,6,162,8,74,168,37,80,65,93,33,13,116,37,8,73,24,74,69,29,5,0,0,42,3,78,0,39,74,109,109,18,0,3,40,67,0,4,54,14,0,21,110,18,87,2,9,8,26,20,3,53,9,62,82,40,154,48,41,0,55,3,30,0,34,0,55,21,82,46,109,164,113,16,64,72,44,103,5,95,101,2,0,96,153,18,6,186,12,43,178,56,45,32,53,82,68,88,65,2,47,4,78,9,109,11,9,48,51,112,13,1,0,32,65,0,2,57,28,1,37,106,39,97,4,24,12,57,20,1,70,15,58,56,35,133,7,40,0,42,0,35,0,44,0,87,33,120,51,119,57,63,16,73,64,32,112,10,111,83,6,11,101,169,32,54,137,59,108,35,7,9,15,27,89,57,1,11,0,48,10,131,5,45,114,110,165,36,2,58,128,66,1,40,79,22,0,57,112,22,84,3,80,44,101,51,78,68,53,71,92,43,143,49,68,2,57,4,41,0,48,0,96,15,117,46,79,96,27,9,22,20,47,104,2,110,124,23,2,79,90,26,12,200,159,192,104,34,62,48,23,60,147,82,68,61,2,52,0,103,9,117,0,16,64,111,103,14,1,0,29,65,0,1,54,4,0,46,99,15,92,4,18,6,32,11,0,68,13,55,46,28,96,20,15,0,59,4,44,0,45,0,90,23,42,50,99,60,103,16,45,65,49,101,5,85,108,26,6,79,182,18,4,37,32,29

GO terms:
  GO:0005515 protein binding (F, IPI)
  GO:0005634 nucleus (C, IDA)
  GO:0001708 cell fate specification (P, IMP)
  GO:0009867 jasmonic acid mediated signaling pathway (P, IMP)
  GO:0010026 trichome differentiation (P, IMP)
  GO:0010091 trichome branching (P, IMP)
  GO:0031542 positive regulation of anthocyanin biosynthetic process (P, IMP)
  GO:0090628 plant epidermal cell fate specification (P, IMP)
  GO:0003677 DNA binding (F, IPI)

Nearest PDB structures (foldseek):
  2nyi-assembly1_A  TM=8.392E-01  e=3.177E-03  Galdieria sulphuraria
  3ibw-assembly1_B  TM=7.579E-01  e=3.177E-03  Chlorobaculum tepidum
  1sc6-assembly1_B  TM=7.458E-01  e=2.988E-03  Escherichia coli
  3k5p-assembly1_A  TM=7.594E-01  e=4.591E-03  Brucella abortus 2308
  6dzs-assembly1_A  TM=6.197E-01  e=6.633E-03  Mycolicibacterium hassiacum DSM 44199